Protein AF-A0A952VQQ5-F1 (afdb_monomer_lite)

Radius of gyration: 36.41 Å; chains: 1; bounding box: 86×95×93 Å

Secondary structure (DSSP, 8-state):
-PPP---PPPP-------GGGTS--TTSHHHHHHHHHHHHHHHT-----SS---HHHHHHHHHHHHHTTS--SS---HHHHHHHIIIII---TTGGGSPPPPPPPS-----PPPPPPGGG-HHHHHS-SS-SSPPPPPTTS-HHHHHHHHHHHHHHHHHHHHHHHHT--HHHHHHHHHHHH-SPPP-TT---EEE-HHHHHHHTGGGSHHHHHHHEE-TTGGG-SS-TTS--EE-SSTTSPPEE-TT-HHHHHHHHHHHHHHH-HHHHHHTEEETTTTEEGGGTTTTT-SSHHHHHHHHHH-HHHHHHHHHHHHHHS-TTTT-HHHHHHTT-HHHHHHHHT-GGGHHHHHHHHHHHHHHHHTT--------GGGSTTTTS---S----TT--HHHHHHHHHHHHHHTSGGGGHHHHHHHTT--SS---HHHHHHHHHHHHHTTTS--S----HHHHHHHHHHTTPPPPPSS----TTEEE---S-EEE-TT----EEEEEE-SSSSHHHHHHHHH-GGG----SEEE-TTS-EEE-S-TTEEES-S--STTBPTTHHHHEEEEEE----SEESSSPEEEEEEE--SSS--EEEEEEEEPPBPPPTTT----TTEEBPPPPHHHHHHHHHHHHHHHHH-TT--EEEEGGG-B---SS-----S---S-TT--HHHHHHHHTTTSTT-EE--GGGGB-TT-SSB-THHHHHHHS--

Structure (mmCIF, N/CA/C/O backbone):
data_AF-A0A952VQQ5-F1
#
_entry.id   AF-A0A952VQQ5-F1
#
loop_
_atom_site.group_PDB
_atom_site.id
_atom_site.type_symbol
_atom_site.label_atom_id
_atom_site.label_alt_id
_atom_site.label_comp_id
_atom_site.label_asym_id
_atom_site.label_entity_id
_atom_site.label_seq_id
_atom_site.pdbx_PDB_ins_code
_atom_site.Cartn_x
_atom_site.Cartn_y
_atom_site.Cartn_z
_atom_site.occupancy
_atom_site.B_iso_or_equiv
_atom_site.auth_seq_id
_atom_site.auth_comp_id
_atom_site.auth_asym_id
_atom_site.auth_atom_id
_atom_site.pdbx_PDB_model_num
ATOM 1 N N . MET A 1 1 ? 44.010 8.291 10.152 1.00 33.56 1 MET A N 1
ATOM 2 C CA . MET A 1 1 ? 43.794 7.519 8.910 1.00 33.56 1 MET A CA 1
ATOM 3 C C . MET A 1 1 ? 42.909 6.332 9.254 1.00 33.56 1 MET A C 1
ATOM 5 O O . MET A 1 1 ? 43.302 5.542 10.099 1.00 33.56 1 MET A O 1
ATOM 9 N N . ARG A 1 2 ? 41.679 6.278 8.728 1.00 23.06 2 ARG A N 1
ATOM 10 C CA . ARG A 1 2 ? 40.771 5.130 8.905 1.00 23.06 2 ARG A CA 1
ATOM 11 C C . ARG A 1 2 ? 41.054 4.105 7.796 1.00 23.06 2 ARG A C 1
ATOM 13 O O . ARG A 1 2 ? 41.284 4.551 6.673 1.00 23.06 2 ARG A O 1
ATOM 20 N N . PRO A 1 3 ? 41.037 2.791 8.072 1.00 29.80 3 PRO A N 1
ATOM 21 C CA . PRO A 1 3 ? 41.185 1.781 7.035 1.00 29.80 3 PRO A CA 1
ATOM 22 C C . PRO A 1 3 ? 39.899 1.687 6.206 1.00 29.80 3 PRO A C 1
ATOM 24 O O . PRO A 1 3 ? 38.789 1.655 6.741 1.00 29.80 3 PRO A O 1
ATOM 27 N N . SER A 1 4 ? 40.073 1.683 4.890 1.00 24.80 4 SER A N 1
ATOM 28 C CA . SER A 1 4 ? 39.033 1.485 3.886 1.00 24.80 4 SER A CA 1
ATOM 29 C C . SER A 1 4 ? 38.525 0.043 3.959 1.00 24.80 4 SER A C 1
ATOM 31 O O . SER A 1 4 ? 39.288 -0.892 3.731 1.00 24.80 4 SER A O 1
ATOM 33 N N . LEU A 1 5 ? 37.245 -0.144 4.280 1.00 23.58 5 LEU A N 1
ATOM 34 C CA . LEU A 1 5 ? 36.554 -1.423 4.113 1.00 23.58 5 LEU A CA 1
ATOM 35 C C . LEU A 1 5 ? 36.326 -1.651 2.613 1.00 23.58 5 LEU A C 1
ATOM 37 O O . LEU A 1 5 ? 35.448 -1.035 2.013 1.00 23.58 5 LEU A O 1
ATOM 41 N N . VAL A 1 6 ? 37.156 -2.504 2.015 1.00 25.09 6 VAL A N 1
ATOM 42 C CA . VAL A 1 6 ? 36.916 -3.108 0.700 1.00 25.09 6 VAL A CA 1
ATOM 43 C C . VAL A 1 6 ? 35.871 -4.202 0.898 1.00 25.09 6 VAL A C 1
ATOM 45 O O . VAL A 1 6 ? 36.060 -5.099 1.716 1.00 25.09 6 VAL A O 1
ATOM 48 N N . PHE A 1 7 ? 34.748 -4.093 0.194 1.00 23.00 7 PHE A N 1
ATOM 49 C CA . PHE A 1 7 ? 33.708 -5.114 0.160 1.00 23.00 7 PHE A CA 1
ATOM 50 C C . PHE A 1 7 ? 33.936 -5.944 -1.105 1.00 23.00 7 PHE A C 1
ATOM 52 O O . PHE A 1 7 ? 33.751 -5.430 -2.207 1.00 23.00 7 PHE A O 1
ATOM 59 N N . GLU A 1 8 ? 34.360 -7.198 -0.958 1.00 23.88 8 GLU A N 1
ATOM 60 C CA . GLU A 1 8 ? 34.268 -8.178 -2.041 1.00 23.88 8 GLU A CA 1
ATOM 61 C C . GLU A 1 8 ? 32.857 -8.788 -2.016 1.00 23.88 8 GLU A C 1
ATOM 63 O O . GLU A 1 8 ? 32.470 -9.382 -1.006 1.00 23.88 8 GLU A O 1
ATOM 68 N N . PRO A 1 9 ? 32.037 -8.614 -3.067 1.00 25.33 9 PRO A N 1
ATOM 69 C CA . PRO A 1 9 ? 30.792 -9.351 -3.190 1.00 25.33 9 PRO A CA 1
ATOM 70 C C . PRO A 1 9 ? 31.104 -10.800 -3.585 1.00 25.33 9 PRO A C 1
ATOM 72 O O . PRO A 1 9 ? 31.646 -11.058 -4.657 1.00 25.33 9 PRO A O 1
ATOM 75 N N . GLU A 1 10 ? 30.728 -11.743 -2.723 1.00 25.28 10 GLU A N 1
ATOM 76 C CA . GLU A 1 10 ? 30.661 -13.170 -3.053 1.00 25.28 10 GLU A CA 1
ATOM 77 C C . GLU A 1 10 ? 29.892 -13.378 -4.378 1.00 25.28 10 GLU A C 1
ATOM 79 O O . GLU A 1 10 ? 28.795 -12.827 -4.548 1.00 25.28 10 GLU A O 1
ATOM 84 N N . PRO A 1 11 ? 30.431 -14.155 -5.335 1.00 26.56 11 PRO A N 1
ATOM 85 C CA . PRO A 1 11 ? 29.823 -14.342 -6.642 1.00 26.56 11 PRO A CA 1
ATOM 86 C C . PRO A 1 11 ? 28.507 -15.110 -6.515 1.00 26.56 11 PRO A C 1
ATOM 88 O O . PRO A 1 11 ? 28.455 -16.257 -6.067 1.00 26.56 11 PRO A O 1
ATOM 91 N N . PHE A 1 12 ? 27.427 -14.489 -6.977 1.00 27.48 12 PHE A N 1
ATOM 92 C CA . PHE A 1 12 ? 26.138 -15.142 -7.157 1.00 27.48 12 PHE A CA 1
ATOM 93 C C . PHE A 1 12 ? 26.262 -16.222 -8.248 1.00 27.48 12 PHE A C 1
ATOM 95 O O . PHE A 1 12 ? 26.109 -15.947 -9.437 1.00 27.48 12 PHE A O 1
ATOM 102 N N . ARG A 1 13 ? 26.570 -17.467 -7.861 1.00 25.11 13 ARG A N 1
ATOM 103 C CA . ARG A 1 13 ? 26.451 -18.636 -8.744 1.00 25.11 13 ARG A CA 1
ATOM 104 C C . ARG A 1 13 ? 24.982 -19.039 -8.845 1.00 25.11 13 ARG A C 1
ATOM 106 O O . ARG A 1 13 ? 24.497 -19.835 -8.047 1.00 25.11 13 ARG A O 1
ATOM 113 N N . LEU A 1 14 ? 24.298 -18.540 -9.869 1.00 27.48 14 LEU A N 1
ATOM 114 C CA . LEU A 1 14 ? 23.240 -19.323 -10.500 1.00 27.48 14 LEU A CA 1
ATOM 115 C C . LEU A 1 14 ? 23.923 -20.524 -11.155 1.00 27.48 14 LEU A C 1
ATOM 117 O O . LEU A 1 14 ? 24.765 -20.345 -12.038 1.00 27.48 14 LEU A O 1
ATOM 121 N N . SER A 1 15 ? 23.574 -21.748 -10.755 1.00 25.58 15 SER A N 1
ATOM 122 C CA . SER A 1 15 ? 23.798 -22.874 -11.654 1.00 25.58 15 SER A CA 1
ATOM 123 C C . SER A 1 15 ? 22.788 -22.700 -12.779 1.00 25.58 15 SER A C 1
ATOM 125 O O . SER A 1 15 ? 21.640 -23.130 -12.707 1.00 25.58 15 SER A O 1
ATOM 127 N N . LEU A 1 16 ? 23.222 -21.993 -13.815 1.00 31.52 16 LEU A N 1
ATOM 128 C CA . LEU A 1 16 ? 22.584 -22.005 -15.111 1.00 31.52 16 LEU A CA 1
ATOM 129 C C . LEU A 1 16 ? 22.851 -23.400 -15.690 1.00 31.52 16 LEU A C 1
ATOM 131 O O . LEU A 1 16 ? 23.834 -23.671 -16.381 1.00 31.52 16 LEU A O 1
ATOM 135 N N . THR A 1 17 ? 22.008 -24.334 -15.290 1.00 30.59 17 THR A N 1
ATOM 136 C CA . THR A 1 17 ? 21.595 -25.439 -16.137 1.00 30.59 17 THR A CA 1
ATOM 137 C C . THR A 1 17 ? 20.103 -25.272 -16.332 1.00 30.59 17 THR A C 1
ATOM 139 O O . THR A 1 17 ? 19.293 -25.706 -15.517 1.00 30.59 17 THR A O 1
ATOM 142 N N . PRO A 1 18 ? 19.690 -24.664 -17.441 1.00 31.84 18 PRO A N 1
ATOM 143 C CA . PRO A 1 18 ? 18.460 -25.096 -18.036 1.00 31.84 18 PRO A CA 1
ATOM 144 C C . PRO A 1 18 ? 18.711 -26.498 -18.611 1.00 31.84 18 PRO A C 1
ATOM 146 O O . PRO A 1 18 ? 19.259 -26.655 -19.696 1.00 31.84 18 PRO A O 1
ATOM 149 N N . GLU A 1 19 ? 18.283 -27.541 -17.906 1.00 33.81 19 GLU A N 1
ATOM 150 C CA . GLU A 1 19 ? 18.154 -28.898 -18.475 1.00 33.81 19 GLU A CA 1
ATOM 151 C C . GLU A 1 19 ? 17.102 -28.971 -19.610 1.00 33.81 19 GLU A C 1
ATOM 153 O O . GLU A 1 19 ? 16.840 -30.042 -20.151 1.00 33.81 19 GLU A O 1
ATOM 158 N N . TRP A 1 20 ? 16.555 -27.841 -20.088 1.00 33.03 20 TRP A N 1
ATOM 159 C CA . TRP A 1 20 ? 15.909 -27.820 -21.406 1.00 33.03 20 TRP A CA 1
ATOM 160 C C . TRP A 1 20 ? 16.906 -28.028 -22.559 1.00 33.03 20 TRP A C 1
ATOM 162 O O . TRP A 1 20 ? 16.474 -28.303 -23.677 1.00 33.03 20 TRP A O 1
ATOM 172 N N . GLU A 1 21 ? 18.220 -27.980 -22.304 1.00 34.25 21 GLU A N 1
ATOM 173 C CA . GLU A 1 21 ? 19.226 -28.467 -23.255 1.00 34.25 21 GLU A CA 1
ATOM 174 C C . GLU A 1 21 ? 19.271 -30.007 -23.389 1.00 34.25 21 GLU A C 1
ATOM 176 O O . GLU A 1 21 ? 19.944 -30.478 -24.305 1.00 34.25 21 GLU A O 1
ATOM 181 N N . SER A 1 22 ? 18.539 -30.806 -22.588 1.00 31.34 22 SER A N 1
ATOM 182 C CA . SER A 1 22 ? 18.601 -32.281 -22.694 1.00 31.34 22 SER A CA 1
ATOM 183 C C . SER A 1 22 ? 17.295 -33.059 -22.898 1.00 31.34 22 SER A C 1
ATOM 185 O O . SER A 1 22 ? 17.398 -34.211 -23.307 1.00 31.34 22 SER A O 1
ATOM 187 N N . GLU A 1 23 ? 16.088 -32.516 -22.695 1.00 36.38 23 GLU A N 1
ATOM 188 C CA . GLU A 1 23 ? 14.878 -33.377 -22.731 1.00 36.38 23 GLU A CA 1
ATOM 189 C C . GLU A 1 23 ? 14.026 -33.351 -24.010 1.00 36.38 23 GLU A C 1
ATOM 191 O O . GLU A 1 23 ? 13.181 -34.224 -24.181 1.00 36.38 23 GLU A O 1
ATOM 196 N N . VAL A 1 24 ? 14.278 -32.468 -24.983 1.00 44.06 24 VAL A N 1
ATOM 197 C CA . VAL A 1 24 ? 13.690 -32.638 -26.324 1.00 44.06 24 VAL A CA 1
ATOM 198 C C . VAL A 1 24 ? 14.683 -32.201 -27.390 1.00 44.06 24 VAL A C 1
ATOM 200 O O . VAL A 1 24 ? 14.935 -31.010 -27.561 1.00 44.06 24 VAL A O 1
ATOM 203 N N . GLY A 1 25 ? 15.236 -33.160 -28.133 1.00 43.53 25 GLY A N 1
ATOM 204 C CA . GLY A 1 25 ? 16.229 -32.939 -29.187 1.00 43.53 25 GLY A CA 1
ATOM 205 C C . GLY A 1 25 ? 15.693 -32.190 -30.412 1.00 43.53 25 GLY A C 1
ATOM 206 O O . GLY A 1 25 ? 15.756 -32.716 -31.516 1.00 43.53 25 GLY A O 1
ATOM 207 N N . ARG A 1 26 ? 15.209 -30.949 -30.258 1.00 54.03 26 ARG A N 1
ATOM 208 C CA . ARG A 1 26 ? 14.688 -30.095 -31.349 1.00 54.03 26 ARG A CA 1
ATOM 209 C C . ARG A 1 26 ? 15.768 -29.588 -32.319 1.00 54.03 26 ARG A C 1
ATOM 211 O O . ARG A 1 26 ? 15.462 -28.983 -33.341 1.00 54.03 26 ARG A O 1
ATOM 218 N N . GLY A 1 27 ? 17.039 -29.840 -32.008 1.00 49.62 27 GLY A N 1
ATOM 219 C CA . GLY A 1 27 ? 18.173 -29.707 -32.931 1.00 49.62 27 GLY A CA 1
ATOM 220 C C . GLY A 1 27 ? 18.743 -31.049 -33.399 1.00 49.62 27 GLY A C 1
ATOM 221 O O . GLY A 1 27 ? 19.695 -31.065 -34.174 1.00 49.62 27 GLY A O 1
ATOM 222 N N . GLY A 1 28 ? 18.193 -32.166 -32.915 1.00 64.31 28 GLY A N 1
ATOM 223 C CA . GLY A 1 28 ? 18.655 -33.506 -33.246 1.00 64.31 28 GLY A CA 1
ATOM 224 C C . GLY A 1 28 ? 18.308 -33.874 -34.692 1.00 64.31 28 GLY A C 1
ATOM 225 O O . GLY A 1 28 ? 17.247 -33.471 -35.181 1.00 64.31 28 GLY A O 1
ATOM 226 N N . PRO A 1 29 ? 19.148 -34.669 -35.379 1.00 72.12 29 PRO A N 1
ATOM 227 C CA . PRO A 1 29 ? 18.905 -35.062 -36.765 1.00 72.12 29 PRO A CA 1
ATOM 228 C C . PRO A 1 29 ? 17.517 -35.678 -36.988 1.00 72.12 29 PRO A C 1
ATOM 230 O O . PRO A 1 29 ? 16.881 -35.392 -37.996 1.00 72.12 29 PRO A O 1
ATOM 233 N N . ASP A 1 30 ? 17.002 -36.457 -36.033 1.00 76.31 30 ASP A N 1
ATOM 234 C CA . ASP A 1 30 ? 15.697 -37.125 -36.152 1.00 76.31 30 ASP A CA 1
ATOM 235 C C . ASP A 1 30 ? 14.518 -36.155 -36.072 1.00 76.31 30 ASP A C 1
ATOM 237 O O . ASP A 1 30 ? 13.563 -36.263 -36.843 1.00 76.31 30 ASP A O 1
ATOM 241 N N . TYR A 1 31 ? 14.615 -35.142 -35.212 1.00 81.12 31 TYR A N 1
ATOM 242 C CA . TYR A 1 31 ? 13.631 -34.067 -35.161 1.00 81.12 31 TYR A CA 1
ATOM 243 C C . TYR A 1 31 ? 13.646 -33.234 -36.442 1.00 81.12 31 TYR A C 1
ATOM 245 O O . TYR A 1 31 ? 12.595 -32.901 -36.987 1.00 81.12 31 TYR A O 1
ATOM 253 N N . ILE A 1 32 ? 14.838 -32.921 -36.958 1.00 83.88 32 ILE A N 1
ATOM 254 C CA . ILE A 1 32 ? 14.965 -32.138 -38.187 1.00 83.88 32 ILE A CA 1
ATOM 255 C C . ILE A 1 32 ? 14.437 -32.937 -39.388 1.00 83.88 32 ILE A C 1
ATOM 257 O O . ILE A 1 32 ? 13.758 -32.359 -40.236 1.00 83.88 32 ILE A O 1
ATOM 261 N N . ARG A 1 33 ? 14.640 -34.261 -39.436 1.00 89.00 33 ARG A N 1
ATOM 262 C CA . ARG A 1 33 ? 14.035 -35.132 -40.462 1.00 89.00 33 ARG A CA 1
ATOM 263 C C . ARG A 1 33 ? 12.515 -35.181 -40.358 1.00 89.00 33 ARG A C 1
ATOM 265 O O . ARG A 1 33 ? 11.837 -35.084 -41.383 1.00 89.00 33 ARG A O 1
ATOM 272 N N . TRP A 1 34 ? 11.968 -35.291 -39.146 1.00 91.75 34 TRP A N 1
ATOM 273 C CA . TRP A 1 34 ? 10.524 -35.187 -38.924 1.00 91.75 34 TRP A CA 1
ATOM 274 C C . TRP A 1 34 ? 9.988 -33.844 -39.434 1.00 91.75 34 TRP A C 1
ATOM 276 O O . TRP A 1 34 ? 9.036 -33.811 -40.212 1.00 91.75 34 TRP A O 1
ATOM 286 N N . LEU A 1 35 ? 10.653 -32.740 -39.096 1.00 88.88 35 LEU A N 1
ATOM 287 C CA . LEU A 1 35 ? 10.274 -31.398 -39.525 1.00 88.88 35 LEU A CA 1
ATOM 288 C C . LEU A 1 35 ? 10.339 -31.226 -41.049 1.00 88.88 35 LEU A C 1
ATOM 290 O O . LEU A 1 35 ? 9.399 -30.711 -41.649 1.00 88.88 35 LEU A O 1
ATOM 294 N N . GLN A 1 36 ? 11.423 -31.661 -41.692 1.00 92.62 36 GLN A N 1
ATOM 295 C CA . GLN A 1 36 ? 11.577 -31.599 -43.150 1.00 92.62 36 GLN A CA 1
ATOM 296 C C . GLN A 1 36 ? 10.498 -32.425 -43.857 1.00 92.62 36 GLN A C 1
ATOM 298 O O . GLN A 1 36 ? 9.888 -31.950 -44.815 1.00 92.62 36 GLN A O 1
ATOM 303 N N . SER A 1 37 ? 10.208 -33.627 -43.349 1.00 92.56 37 SER A N 1
ATOM 304 C CA . SER A 1 37 ? 9.139 -34.489 -43.868 1.00 92.56 37 SER A CA 1
ATOM 305 C C . SER A 1 37 ? 7.763 -33.840 -43.705 1.00 92.56 37 SER A C 1
ATOM 307 O O . SER A 1 37 ? 6.948 -33.862 -44.627 1.00 92.56 37 SER A O 1
ATOM 309 N N . SER A 1 38 ? 7.532 -33.198 -42.560 1.00 93.31 38 SER A N 1
ATOM 310 C CA . SER A 1 38 ? 6.292 -32.490 -42.243 1.00 93.31 38 SER A CA 1
ATOM 311 C C . SER A 1 38 ? 6.088 -31.283 -43.151 1.00 93.31 38 SER A C 1
ATOM 313 O O . SER A 1 38 ? 5.027 -31.130 -43.745 1.00 93.31 38 SER A O 1
ATOM 315 N N . LEU A 1 39 ? 7.122 -30.463 -43.349 1.00 91.50 39 LEU A N 1
ATOM 316 C CA . LEU A 1 39 ? 7.068 -29.317 -44.257 1.00 91.50 39 LEU A CA 1
ATOM 317 C C . LEU A 1 39 ? 6.870 -29.752 -45.715 1.00 91.50 39 LEU A C 1
ATOM 319 O O . LEU A 1 39 ? 6.100 -29.117 -46.429 1.00 91.50 39 LEU A O 1
ATOM 323 N N . ASN A 1 40 ? 7.494 -30.850 -46.153 1.00 93.06 40 ASN A N 1
ATOM 324 C CA . ASN A 1 40 ? 7.254 -31.414 -47.485 1.00 93.06 40 ASN A CA 1
ATOM 325 C C . ASN A 1 40 ? 5.797 -31.840 -47.675 1.00 93.06 40 ASN A C 1
ATOM 327 O O . ASN A 1 40 ? 5.191 -31.508 -48.692 1.00 93.06 40 ASN A O 1
ATOM 331 N N . LYS A 1 41 ? 5.221 -32.526 -46.683 1.00 91.44 41 LYS A N 1
ATOM 332 C CA . LYS A 1 41 ? 3.828 -32.983 -46.715 1.00 91.44 41 LYS A CA 1
ATOM 333 C C . LYS A 1 41 ? 2.835 -31.818 -46.693 1.00 91.44 41 LYS A C 1
ATOM 335 O O . LYS A 1 41 ? 1.915 -31.795 -47.502 1.00 91.44 41 LYS A O 1
ATOM 340 N N . LEU A 1 42 ? 3.019 -30.871 -45.775 1.00 88.50 42 LEU A N 1
ATOM 341 C CA . LEU A 1 42 ? 2.054 -29.800 -45.506 1.00 88.50 42 LEU A CA 1
ATOM 342 C C . LEU A 1 42 ? 2.108 -28.672 -46.537 1.00 88.50 42 LEU A C 1
ATOM 344 O O . LEU A 1 42 ? 1.081 -28.079 -46.847 1.00 88.50 42 LEU A O 1
ATOM 348 N N . LEU A 1 43 ? 3.290 -28.387 -47.087 1.00 87.19 43 LEU A N 1
ATOM 349 C CA . LEU A 1 43 ? 3.478 -27.315 -48.067 1.00 87.19 43 LEU A CA 1
ATOM 350 C C . LEU A 1 43 ? 3.663 -27.820 -49.507 1.00 87.19 43 LEU A C 1
ATOM 352 O O . LEU A 1 43 ? 3.877 -27.009 -50.407 1.00 87.19 43 LEU A O 1
ATOM 356 N N . GLY A 1 44 ? 3.630 -29.137 -49.743 1.00 86.75 44 GLY A N 1
ATOM 357 C CA . GLY A 1 44 ? 3.867 -29.728 -51.066 1.00 86.75 44 GLY A CA 1
ATOM 358 C C . GLY A 1 44 ? 5.292 -29.511 -51.596 1.00 86.75 44 GLY A C 1
ATOM 359 O O . GLY A 1 44 ? 5.501 -29.413 -52.806 1.00 86.75 44 GLY A O 1
ATOM 360 N N . LEU A 1 45 ? 6.274 -29.388 -50.699 1.00 87.31 45 LEU A N 1
ATOM 361 C CA . LEU A 1 45 ? 7.671 -29.107 -51.041 1.00 87.31 45 LEU A CA 1
ATOM 362 C C . LEU A 1 45 ? 8.473 -30.393 -51.310 1.00 87.31 45 LEU A C 1
ATOM 364 O O . LEU A 1 45 ? 8.058 -31.501 -50.976 1.00 87.31 45 LEU A O 1
ATOM 368 N N . ARG A 1 46 ? 9.657 -30.231 -51.915 1.00 90.19 46 ARG A N 1
ATOM 369 C CA . ARG A 1 46 ? 10.641 -31.303 -52.164 1.00 90.19 46 ARG A CA 1
ATOM 370 C C . ARG A 1 46 ? 11.990 -30.995 -51.502 1.00 90.19 46 ARG A C 1
ATOM 372 O O . ARG A 1 46 ? 13.030 -31.024 -52.154 1.00 90.19 46 ARG A O 1
ATOM 379 N N . LEU A 1 47 ? 11.974 -30.630 -50.222 1.00 87.81 47 LEU A N 1
ATOM 380 C CA . LEU A 1 47 ? 13.186 -30.474 -49.413 1.00 87.81 47 LEU A CA 1
ATOM 381 C C . LEU A 1 47 ? 13.882 -31.829 -49.236 1.00 87.81 47 LEU A C 1
ATOM 383 O O . LEU A 1 47 ? 13.212 -32.850 -49.067 1.00 87.81 47 LEU A O 1
ATOM 387 N N . ALA A 1 48 ? 15.214 -31.829 -49.196 1.00 87.25 48 ALA A N 1
ATOM 388 C CA . ALA A 1 48 ? 15.968 -32.988 -48.732 1.00 87.25 48 ALA A CA 1
ATOM 389 C C . ALA A 1 48 ? 15.663 -33.244 -47.243 1.00 87.25 48 ALA A C 1
ATOM 391 O O . ALA A 1 48 ? 15.681 -32.313 -46.439 1.00 87.25 48 ALA A O 1
ATOM 392 N N . VAL A 1 49 ? 15.366 -34.498 -46.887 1.00 92.81 49 VAL A N 1
ATOM 393 C CA . VAL A 1 49 ? 15.121 -34.944 -45.503 1.00 92.81 49 VAL A CA 1
ATOM 394 C C . VAL A 1 49 ? 16.424 -35.519 -44.945 1.00 92.81 49 VAL A C 1
ATOM 396 O O . VAL A 1 49 ? 16.589 -36.724 -44.775 1.00 92.81 49 VAL A O 1
ATOM 399 N N . ASP A 1 50 ? 17.405 -34.649 -44.752 1.00 83.62 50 ASP A N 1
ATOM 400 C CA . ASP A 1 50 ? 18.773 -35.011 -44.369 1.00 83.62 50 ASP A CA 1
ATOM 401 C C . ASP A 1 50 ? 19.038 -34.863 -42.861 1.00 83.62 50 ASP A C 1
ATOM 403 O O . ASP A 1 50 ? 20.068 -35.317 -42.359 1.00 83.62 50 ASP A O 1
ATOM 407 N N . GLY A 1 51 ? 18.098 -34.280 -42.112 1.00 76.38 51 GLY A N 1
ATOM 408 C CA . GLY A 1 51 ? 18.274 -33.961 -40.698 1.00 76.38 51 GLY A CA 1
ATOM 409 C C . GLY A 1 51 ? 19.138 -32.726 -40.456 1.00 76.38 51 GLY A C 1
ATOM 410 O O . GLY A 1 51 ? 19.580 -32.510 -39.331 1.00 76.38 51 GLY A O 1
ATOM 411 N N . THR A 1 52 ? 19.373 -31.907 -41.487 1.00 76.81 52 THR A N 1
ATOM 412 C CA . THR A 1 52 ? 20.190 -30.691 -41.421 1.00 76.81 52 THR A CA 1
ATOM 413 C C . THR A 1 52 ? 19.339 -29.431 -41.606 1.00 76.81 52 THR A C 1
ATOM 415 O O . THR A 1 52 ? 18.570 -29.272 -42.554 1.00 76.81 52 THR A O 1
ATOM 418 N N . MET A 1 53 ? 19.501 -28.460 -40.705 1.00 68.38 53 MET A N 1
ATOM 419 C CA . MET A 1 53 ? 18.754 -27.197 -40.739 1.00 68.38 53 MET A CA 1
ATOM 420 C C . MET A 1 53 ? 19.361 -26.180 -41.729 1.00 68.38 53 MET A C 1
ATOM 422 O O . MET A 1 53 ? 19.903 -25.144 -41.334 1.00 68.38 53 MET A O 1
ATOM 426 N N . GLY A 1 54 ? 19.276 -26.481 -43.028 1.00 67.00 54 GLY A N 1
ATOM 427 C CA . GLY A 1 54 ? 19.801 -25.641 -44.110 1.00 67.00 54 GLY A CA 1
ATOM 428 C C . GLY A 1 54 ? 18.905 -24.451 -44.513 1.00 67.00 54 GLY A C 1
ATOM 429 O O . GLY A 1 54 ? 17.755 -24.341 -44.072 1.00 67.00 54 GLY A O 1
ATOM 430 N N . PRO A 1 55 ? 19.395 -23.554 -45.395 1.00 58.72 55 PRO A N 1
ATOM 431 C CA . PRO A 1 55 ? 18.655 -22.369 -45.849 1.00 58.72 55 PRO A CA 1
ATOM 432 C C . PRO A 1 55 ? 17.286 -22.682 -46.471 1.00 58.72 55 PRO A C 1
ATOM 434 O O . PRO A 1 55 ? 16.321 -21.955 -46.227 1.00 58.72 55 PRO A O 1
ATOM 437 N N . ALA A 1 56 ? 17.180 -23.783 -47.224 1.00 64.12 56 ALA A N 1
ATOM 438 C CA . ALA A 1 56 ? 15.928 -24.231 -47.832 1.00 64.12 56 ALA A CA 1
ATOM 439 C C . ALA A 1 56 ? 14.896 -24.661 -46.772 1.00 64.12 56 ALA A C 1
ATOM 441 O O . ALA A 1 56 ? 13.754 -24.203 -46.817 1.00 64.12 56 ALA A O 1
ATOM 442 N N . THR A 1 57 ? 15.315 -25.437 -45.763 1.00 75.00 57 THR A N 1
ATOM 443 C CA . THR A 1 57 ? 14.472 -25.828 -44.619 1.00 75.00 57 THR A CA 1
ATOM 444 C C . THR A 1 57 ? 13.978 -24.596 -43.857 1.00 75.00 57 THR A C 1
ATOM 446 O O . THR A 1 57 ? 12.787 -24.470 -43.589 1.00 75.00 57 THR A O 1
ATOM 449 N N . ARG A 1 58 ? 14.851 -23.613 -43.593 1.00 70.50 58 ARG A N 1
ATOM 450 C CA . ARG A 1 58 ? 14.469 -22.349 -42.927 1.00 70.50 58 ARG A CA 1
ATOM 451 C C . ARG A 1 58 ? 13.507 -21.495 -43.746 1.00 70.50 58 ARG A C 1
ATOM 453 O O . ARG A 1 58 ? 12.615 -20.863 -43.185 1.00 70.50 58 ARG A O 1
ATOM 460 N N . SER A 1 59 ? 13.665 -21.477 -45.067 1.00 61.03 59 SER A N 1
ATOM 461 C CA . SER A 1 59 ? 12.730 -20.791 -45.961 1.00 61.03 59 SER A CA 1
ATOM 462 C C . SER A 1 59 ? 11.344 -21.445 -45.945 1.00 61.03 59 SER A C 1
ATOM 464 O O . SER A 1 59 ? 10.324 -20.752 -45.897 1.00 61.03 59 SER A O 1
ATOM 466 N N . ALA A 1 60 ? 11.300 -22.777 -45.900 1.00 73.81 60 ALA A N 1
ATOM 467 C CA . ALA A 1 60 ? 10.061 -23.531 -45.770 1.00 73.81 60 ALA A CA 1
ATOM 468 C C . ALA A 1 60 ? 9.379 -23.308 -44.414 1.00 73.81 60 ALA A C 1
ATOM 470 O O . ALA A 1 60 ? 8.173 -23.086 -44.385 1.00 73.81 60 ALA A O 1
ATOM 471 N N . ILE A 1 61 ? 10.142 -23.253 -43.314 1.00 72.19 61 ILE A N 1
ATOM 472 C CA . ILE A 1 61 ? 9.610 -22.910 -41.983 1.00 72.19 61 ILE A CA 1
ATOM 473 C C . ILE A 1 61 ? 8.954 -21.525 -42.011 1.00 72.19 61 ILE A C 1
ATOM 475 O O . ILE A 1 61 ? 7.807 -21.390 -41.598 1.00 72.19 61 ILE A O 1
ATOM 479 N N . ARG A 1 62 ? 9.625 -20.508 -42.574 1.00 66.50 62 ARG A N 1
ATOM 480 C CA . ARG A 1 62 ? 9.031 -19.165 -42.714 1.00 66.50 62 ARG A CA 1
ATOM 481 C C . ARG A 1 62 ? 7.758 -19.175 -43.543 1.00 66.50 62 ARG A C 1
ATOM 483 O O . ARG A 1 62 ? 6.816 -18.459 -43.223 1.00 66.50 62 ARG A O 1
ATOM 490 N N . SER A 1 63 ? 7.734 -19.958 -44.614 1.00 70.50 63 SER A N 1
ATOM 491 C CA . SER A 1 63 ? 6.564 -20.059 -45.489 1.00 70.50 63 SER A CA 1
ATOM 492 C C . SER A 1 63 ? 5.385 -20.703 -44.758 1.00 70.50 63 SER A C 1
ATOM 494 O O . SER A 1 63 ? 4.284 -20.160 -44.801 1.00 70.50 63 SER A O 1
ATOM 496 N N . PHE A 1 64 ? 5.637 -21.779 -44.007 1.00 83.44 64 PHE A N 1
ATOM 497 C CA . PHE A 1 64 ? 4.650 -22.419 -43.138 1.00 83.44 64 PHE A CA 1
ATOM 498 C C . PHE A 1 64 ? 4.124 -21.451 -42.074 1.00 83.44 64 PHE A C 1
ATOM 500 O O . PHE A 1 64 ? 2.917 -21.297 -41.913 1.00 83.44 64 PHE A O 1
ATOM 507 N N . GLN A 1 65 ? 5.028 -20.745 -41.392 1.00 71.50 65 GLN A N 1
ATOM 508 C CA . GLN A 1 65 ? 4.680 -19.758 -40.374 1.00 71.50 65 GLN A CA 1
ATOM 509 C C . GLN A 1 65 ? 3.804 -18.638 -40.946 1.00 71.50 65 GLN A C 1
ATOM 511 O O . GLN A 1 65 ? 2.772 -18.330 -40.361 1.00 71.50 65 GLN A O 1
ATOM 516 N N . ARG A 1 66 ? 4.142 -18.086 -42.122 1.00 69.12 66 ARG A N 1
ATOM 517 C CA . ARG A 1 66 ? 3.308 -17.068 -42.794 1.00 69.12 66 ARG A CA 1
ATOM 518 C C . ARG A 1 66 ? 1.916 -17.589 -43.122 1.00 69.12 66 ARG A C 1
ATOM 520 O O . ARG A 1 66 ? 0.945 -16.891 -42.852 1.00 69.12 66 ARG A O 1
ATOM 527 N N . GLN A 1 67 ? 1.818 -18.792 -43.694 1.00 71.50 67 GLN A N 1
ATOM 528 C CA . GLN A 1 67 ? 0.525 -19.394 -44.043 1.00 71.50 67 GLN A CA 1
ATOM 529 C C . GLN A 1 67 ? -0.350 -19.644 -42.812 1.00 71.50 67 GLN A C 1
ATOM 531 O O . GLN A 1 67 ? -1.569 -19.552 -42.901 1.00 71.50 67 GLN A O 1
ATOM 536 N N . ASN A 1 68 ? 0.274 -19.878 -41.659 1.00 66.19 68 ASN A N 1
ATOM 537 C CA . ASN A 1 68 ? -0.402 -20.123 -40.392 1.00 66.19 68 ASN A CA 1
ATOM 538 C C . ASN A 1 68 ? -0.557 -18.887 -39.492 1.00 66.19 68 ASN A C 1
ATOM 540 O O . ASN A 1 68 ? -0.928 -19.025 -38.327 1.00 66.19 68 ASN A O 1
ATOM 544 N N . GLY A 1 69 ? -0.280 -17.682 -40.005 1.00 54.56 69 GLY A N 1
ATOM 545 C CA . GLY A 1 69 ? -0.405 -16.438 -39.236 1.00 54.56 69 GLY A CA 1
ATOM 546 C C . GLY A 1 69 ? 0.577 -16.328 -38.062 1.00 54.56 69 GLY A C 1
ATOM 547 O O . GLY A 1 69 ? 0.334 -15.580 -37.118 1.00 54.56 69 GLY A O 1
ATOM 548 N N . LEU A 1 70 ? 1.675 -17.083 -38.106 1.00 59.53 70 LEU A N 1
ATOM 549 C CA . LEU A 1 70 ? 2.749 -17.073 -37.119 1.00 59.53 70 LEU A CA 1
ATOM 550 C C . LEU A 1 70 ? 3.853 -16.091 -37.527 1.00 59.53 70 LEU A C 1
ATOM 552 O O . LEU A 1 70 ? 4.004 -15.729 -38.699 1.00 59.53 70 LEU A O 1
ATOM 556 N N . LEU A 1 71 ? 4.681 -15.702 -36.555 1.00 49.25 71 LEU A N 1
ATOM 557 C CA . LEU A 1 71 ? 5.890 -14.933 -36.828 1.00 49.25 71 LEU A CA 1
ATOM 558 C C . LEU A 1 71 ? 6.814 -15.738 -37.755 1.00 49.25 71 LEU A C 1
ATOM 560 O O . LEU A 1 71 ? 7.259 -16.829 -37.419 1.00 49.25 71 LEU A O 1
ATOM 564 N N . ALA A 1 72 ? 7.087 -15.189 -38.937 1.00 54.28 72 ALA A N 1
ATOM 565 C CA . ALA A 1 72 ? 7.838 -15.850 -39.998 1.00 54.28 72 ALA A CA 1
ATOM 566 C C . ALA A 1 72 ? 9.358 -15.712 -39.826 1.00 54.28 72 ALA A C 1
ATOM 568 O O . ALA A 1 72 ? 10.043 -15.153 -40.688 1.00 54.28 72 ALA A O 1
ATOM 569 N N . ASP A 1 73 ? 9.874 -16.196 -38.703 1.00 46.28 73 ASP A N 1
ATOM 570 C CA . ASP A 1 73 ? 11.277 -16.079 -38.296 1.00 46.28 73 ASP A CA 1
ATOM 571 C C . ASP A 1 73 ? 12.167 -17.243 -38.780 1.00 46.28 73 ASP A C 1
ATOM 573 O O . ASP A 1 73 ? 13.392 -17.127 -38.831 1.00 46.28 73 ASP A O 1
ATOM 577 N N . GLY A 1 74 ? 11.575 -18.348 -39.240 1.00 47.38 74 GLY A N 1
ATOM 578 C CA . GLY A 1 74 ? 12.305 -19.515 -39.736 1.00 47.38 74 GLY A CA 1
ATOM 579 C C . GLY A 1 74 ? 12.873 -20.391 -38.625 1.00 47.38 74 GLY A C 1
ATOM 580 O O . GLY A 1 74 ? 13.804 -21.164 -38.879 1.00 47.38 74 GLY A O 1
ATOM 581 N N . MET A 1 75 ? 12.335 -20.254 -37.411 1.00 56.16 75 MET A N 1
ATOM 582 C CA . MET A 1 75 ? 12.673 -21.042 -36.233 1.00 56.16 75 MET A CA 1
ATOM 583 C C . MET A 1 75 ? 11.470 -21.864 -35.773 1.00 56.16 75 MET A C 1
ATOM 585 O O . MET A 1 75 ? 10.365 -21.356 -35.628 1.00 56.16 75 MET A O 1
ATOM 589 N N . VAL A 1 76 ? 11.678 -23.147 -35.485 1.00 51.56 76 VAL A N 1
ATOM 590 C CA . VAL A 1 76 ? 10.597 -24.005 -34.981 1.00 51.56 76 VAL A CA 1
ATOM 591 C C . VAL A 1 76 ? 10.599 -23.986 -33.460 1.00 51.56 76 VAL A C 1
ATOM 593 O O . VAL A 1 76 ? 11.248 -24.798 -32.808 1.00 51.56 76 VAL A O 1
ATOM 596 N N . GLY A 1 77 ? 9.899 -23.000 -32.901 1.00 48.62 77 GLY A N 1
ATOM 597 C CA . GLY A 1 77 ? 9.538 -22.975 -31.483 1.00 48.62 77 GLY A CA 1
ATOM 598 C C . GLY A 1 77 ? 8.272 -23.799 -31.194 1.00 48.62 77 GLY A C 1
ATOM 599 O O . GLY A 1 77 ? 7.594 -24.221 -32.135 1.00 48.62 77 GLY A O 1
ATOM 600 N N . PRO A 1 78 ? 7.883 -23.974 -29.916 1.00 50.12 78 PRO A N 1
ATOM 601 C CA . PRO A 1 78 ? 6.718 -24.777 -29.520 1.00 50.12 78 PRO A CA 1
ATOM 602 C C . PRO A 1 78 ? 5.414 -24.399 -30.237 1.00 50.12 78 PRO A C 1
ATOM 604 O O . PRO A 1 78 ? 4.634 -25.270 -30.600 1.00 50.12 78 PRO A O 1
ATOM 607 N N . VAL A 1 79 ? 5.204 -23.109 -30.516 1.00 47.41 79 VAL A N 1
ATOM 608 C CA . VAL A 1 79 ? 4.029 -22.618 -31.258 1.00 47.41 79 VAL A CA 1
ATOM 609 C C . VAL A 1 79 ? 4.053 -23.068 -32.726 1.00 47.41 79 VAL A C 1
ATOM 611 O O . VAL A 1 79 ? 3.023 -23.433 -33.283 1.00 47.41 79 VAL A O 1
ATOM 614 N N . THR A 1 80 ? 5.234 -23.085 -33.355 1.00 62.94 80 THR A N 1
ATOM 615 C CA . THR A 1 80 ? 5.393 -23.576 -34.735 1.00 62.94 80 THR A CA 1
ATOM 616 C C . THR A 1 80 ? 5.271 -25.103 -34.787 1.00 62.94 80 THR A C 1
ATOM 618 O O . THR A 1 80 ? 4.640 -25.627 -35.696 1.00 62.94 80 THR A O 1
ATOM 621 N N . GLU A 1 81 ? 5.804 -25.817 -33.791 1.00 71.56 81 GLU A N 1
ATOM 622 C CA . GLU A 1 81 ? 5.678 -27.276 -33.636 1.00 71.56 81 GLU A CA 1
ATOM 623 C C . GLU A 1 81 ? 4.219 -27.715 -33.445 1.00 71.56 81 GLU A C 1
ATOM 625 O O . GLU A 1 81 ? 3.748 -28.612 -34.137 1.00 71.56 81 GLU A O 1
ATOM 630 N N . GLN A 1 82 ? 3.466 -27.035 -32.578 1.00 63.72 82 GLN A N 1
ATOM 631 C CA . GLN A 1 82 ? 2.039 -27.302 -32.386 1.00 63.72 82 GLN A CA 1
ATOM 632 C C . GLN A 1 82 ? 1.223 -27.029 -33.648 1.00 63.72 82 GLN A C 1
ATOM 634 O O . GLN A 1 82 ? 0.328 -27.806 -33.969 1.00 63.72 82 GLN A O 1
ATOM 639 N N . ALA A 1 83 ? 1.537 -25.958 -34.382 1.00 65.12 83 ALA A N 1
ATOM 640 C CA . ALA A 1 83 ? 0.893 -25.687 -35.661 1.00 65.12 83 ALA A CA 1
ATOM 641 C C . ALA A 1 83 ? 1.189 -26.792 -36.688 1.00 65.12 83 ALA A C 1
ATOM 643 O O . ALA A 1 83 ? 0.273 -27.231 -37.375 1.00 65.12 83 ALA A O 1
ATOM 644 N N . LEU A 1 84 ? 2.425 -27.303 -36.746 1.00 80.69 84 LEU A N 1
ATOM 645 C CA . LEU A 1 84 ? 2.784 -28.440 -37.604 1.00 80.69 84 LEU A CA 1
ATOM 646 C C . LEU A 1 84 ? 1.974 -29.695 -37.244 1.00 80.69 84 LEU A C 1
ATOM 648 O O . LEU A 1 84 ? 1.395 -30.323 -38.130 1.00 80.69 84 LEU A O 1
ATOM 652 N N . VAL A 1 85 ? 1.896 -30.051 -35.955 1.00 81.25 85 VAL A N 1
ATOM 653 C CA . VAL A 1 85 ? 1.137 -31.227 -35.483 1.00 81.25 85 VAL A CA 1
ATOM 654 C C . VAL A 1 85 ? -0.353 -31.076 -35.785 1.00 81.25 85 VAL A C 1
ATOM 656 O O . VAL A 1 85 ? -0.947 -31.977 -36.375 1.00 81.25 85 VAL A O 1
ATOM 659 N N . ARG A 1 86 ? -0.937 -29.919 -35.451 1.00 84.38 86 ARG A N 1
ATOM 660 C CA . ARG A 1 86 ? -2.342 -29.587 -35.726 1.00 84.38 86 ARG A CA 1
ATOM 661 C C . ARG A 1 86 ? -2.679 -29.718 -37.211 1.00 84.38 86 ARG A C 1
ATOM 663 O O . ARG A 1 86 ? -3.743 -30.229 -37.544 1.00 84.38 86 ARG A O 1
ATOM 670 N N . ASP A 1 87 ? -1.772 -29.291 -38.085 1.00 80.12 87 ASP A N 1
ATOM 671 C CA . ASP A 1 87 ? -1.981 -29.318 -39.534 1.00 80.12 87 ASP A CA 1
ATOM 672 C C . ASP A 1 87 ? -1.682 -30.702 -40.151 1.00 80.12 87 ASP A C 1
ATOM 674 O O . ASP A 1 87 ? -1.906 -30.908 -41.342 1.00 80.12 87 ASP A O 1
ATOM 678 N N . GLY A 1 88 ? -1.240 -31.684 -39.353 1.00 83.81 88 GLY A N 1
ATOM 679 C CA . GLY A 1 88 ? -1.142 -33.091 -39.758 1.00 83.81 88 GLY A CA 1
ATOM 680 C C . GLY A 1 88 ? 0.279 -33.633 -39.951 1.00 83.81 88 GLY A C 1
ATOM 681 O O . GLY A 1 88 ? 0.461 -34.617 -40.683 1.00 83.81 88 GLY A O 1
ATOM 682 N N . ALA A 1 89 ? 1.282 -33.026 -39.307 1.00 81.19 89 ALA A N 1
ATOM 683 C CA . ALA A 1 89 ? 2.673 -33.500 -39.272 1.00 81.19 89 ALA A CA 1
ATOM 684 C C . ALA A 1 89 ? 2.870 -34.856 -38.556 1.00 81.19 89 ALA A C 1
ATOM 686 O O . ALA A 1 89 ? 3.903 -35.499 -38.738 1.00 81.19 89 ALA A O 1
ATOM 687 N N . GLY A 1 90 ? 1.877 -35.318 -37.782 1.00 75.81 90 GLY A N 1
ATOM 688 C CA . GLY A 1 90 ? 2.036 -36.446 -36.856 1.00 75.81 90 GLY A CA 1
ATOM 689 C C . GLY A 1 90 ? 2.876 -36.059 -35.636 1.00 75.81 90 GLY A C 1
ATOM 690 O O . GLY A 1 90 ? 3.445 -34.968 -35.593 1.00 75.81 90 GLY A O 1
ATOM 691 N N . ASP A 1 91 ? 2.939 -36.933 -34.636 1.00 75.56 91 ASP A N 1
ATOM 692 C CA . ASP A 1 91 ? 3.632 -36.612 -33.389 1.00 75.56 91 ASP A CA 1
ATOM 693 C C . ASP A 1 91 ? 5.152 -36.510 -33.589 1.00 75.56 91 ASP A C 1
ATOM 695 O O . ASP A 1 91 ? 5.739 -37.306 -34.333 1.00 75.56 91 ASP A O 1
ATOM 699 N N . PRO A 1 92 ? 5.821 -35.542 -32.938 1.00 68.12 92 PRO A N 1
ATOM 700 C CA . PRO A 1 92 ? 7.264 -35.428 -33.024 1.00 68.12 92 PRO A CA 1
ATOM 701 C C . PRO A 1 92 ? 7.941 -36.616 -32.309 1.00 68.12 92 PRO A C 1
ATOM 703 O O . PRO A 1 92 ? 7.369 -37.182 -31.375 1.00 68.12 92 PRO A O 1
ATOM 706 N N . PRO A 1 93 ? 9.188 -36.977 -32.675 1.00 63.69 93 PRO A N 1
ATOM 707 C CA . PRO A 1 93 ? 9.844 -38.224 -32.243 1.00 63.69 93 PRO A CA 1
ATOM 708 C C . PRO A 1 93 ? 9.994 -38.417 -30.724 1.00 63.69 93 PRO A C 1
ATOM 710 O O . PRO A 1 93 ? 10.288 -39.512 -30.262 1.00 63.69 93 PRO A O 1
ATOM 713 N N . TRP A 1 94 ? 9.818 -37.353 -29.943 1.00 55.28 94 TRP A N 1
ATOM 714 C CA . TRP A 1 94 ? 9.917 -37.361 -28.485 1.00 55.28 94 TRP A CA 1
ATOM 715 C C . TRP A 1 94 ? 8.583 -37.660 -27.774 1.00 55.28 94 TRP A C 1
ATOM 717 O O . TRP A 1 94 ? 8.585 -37.961 -26.585 1.00 55.28 94 TRP A O 1
ATOM 727 N N . ALA A 1 95 ? 7.447 -37.623 -28.479 1.00 44.56 95 ALA A N 1
ATOM 728 C CA . ALA A 1 95 ? 6.121 -37.855 -27.899 1.00 44.56 95 ALA A CA 1
ATOM 729 C C . ALA A 1 95 ? 5.836 -39.336 -27.572 1.00 44.56 95 ALA A C 1
ATOM 731 O O . ALA A 1 95 ? 4.963 -39.639 -26.766 1.00 44.56 95 ALA A O 1
ATOM 732 N N . THR A 1 96 ? 6.584 -40.275 -28.158 1.00 41.31 96 THR A N 1
ATOM 733 C CA . THR A 1 96 ? 6.364 -41.724 -27.996 1.00 41.31 96 THR A CA 1
ATOM 734 C C . THR A 1 96 ? 6.995 -42.314 -26.723 1.00 41.31 96 THR A C 1
ATOM 736 O O . THR A 1 96 ? 6.856 -43.510 -26.483 1.00 41.31 96 THR A O 1
ATOM 739 N N . ALA A 1 97 ? 7.685 -41.503 -25.907 1.00 35.56 97 ALA A N 1
ATOM 740 C CA . ALA A 1 97 ? 8.488 -41.961 -24.764 1.00 35.56 97 ALA A CA 1
ATOM 741 C C . ALA A 1 97 ? 7.909 -41.640 -23.364 1.00 35.56 97 ALA A C 1
ATOM 743 O O . ALA A 1 97 ? 8.536 -41.980 -22.362 1.00 35.56 97 ALA A O 1
ATOM 744 N N . ALA A 1 98 ? 6.732 -41.013 -23.255 1.00 29.19 98 ALA A N 1
ATOM 745 C CA . ALA A 1 98 ? 6.104 -40.726 -21.959 1.00 29.19 98 ALA A CA 1
ATOM 746 C C . ALA A 1 98 ? 5.166 -41.872 -21.508 1.00 29.19 98 ALA A C 1
ATOM 748 O O . ALA A 1 98 ? 4.405 -42.390 -22.330 1.00 29.19 98 ALA A O 1
ATOM 749 N N . PRO A 1 99 ? 5.177 -42.282 -20.221 1.00 27.95 99 PRO A N 1
ATOM 750 C CA . PRO A 1 99 ? 4.308 -43.346 -19.723 1.00 27.95 99 PRO A CA 1
ATOM 751 C C . PRO A 1 99 ? 2.840 -42.890 -19.685 1.00 27.95 99 PRO A C 1
ATOM 753 O O . PRO A 1 99 ? 2.527 -41.746 -19.362 1.00 27.95 99 PRO A O 1
ATOM 756 N N . THR A 1 100 ? 1.933 -43.809 -20.013 1.00 25.33 100 THR A N 1
ATOM 757 C CA . THR A 1 100 ? 0.478 -43.597 -20.097 1.00 25.33 100 THR A CA 1
ATOM 758 C C . THR A 1 100 ? -0.147 -43.061 -18.796 1.00 25.33 100 THR A C 1
ATOM 760 O O . THR A 1 100 ? 0.148 -43.596 -17.724 1.00 25.33 100 THR A O 1
ATOM 763 N N . PRO A 1 101 ? -1.062 -42.070 -18.864 1.00 29.62 101 PRO A N 1
ATOM 764 C CA . PRO A 1 101 ? -1.750 -41.522 -17.696 1.00 29.62 101 PRO A CA 1
ATOM 765 C C . PRO A 1 101 ? -2.842 -42.466 -17.167 1.00 29.62 101 PRO A C 1
ATOM 767 O O . PRO A 1 101 ? -3.576 -43.094 -17.931 1.00 29.62 101 PRO A O 1
ATOM 770 N N . ILE A 1 102 ? -2.974 -42.530 -15.840 1.00 26.67 102 ILE A N 1
ATOM 771 C CA . ILE A 1 102 ? -4.082 -43.202 -15.141 1.00 26.67 102 ILE A CA 1
ATOM 772 C C . ILE A 1 102 ? -5.380 -42.394 -15.371 1.00 26.67 102 ILE A C 1
ATOM 774 O O . ILE A 1 102 ? -5.332 -41.164 -15.285 1.00 26.67 102 ILE A O 1
ATOM 778 N N . PRO A 1 103 ? -6.550 -43.018 -15.626 1.00 28.59 103 PRO A N 1
ATOM 779 C CA . PRO A 1 103 ? -7.798 -42.285 -15.833 1.00 28.59 103 PRO A CA 1
ATOM 780 C C . PRO A 1 103 ? -8.338 -41.717 -14.511 1.00 28.59 103 PRO A C 1
ATOM 782 O O . PRO A 1 103 ? -8.520 -42.455 -13.543 1.00 28.59 103 PRO A O 1
ATOM 785 N N . ILE A 1 104 ? -8.645 -40.418 -14.480 1.00 30.52 104 ILE A N 1
ATOM 786 C CA . ILE A 1 104 ? -9.327 -39.740 -13.364 1.00 30.52 104 ILE A CA 1
ATOM 787 C C . ILE A 1 104 ? -10.847 -39.727 -13.649 1.00 30.52 104 ILE A C 1
ATOM 789 O O . ILE A 1 104 ? -11.237 -39.419 -14.778 1.00 30.52 104 ILE A O 1
ATOM 793 N N . PRO A 1 105 ? -11.724 -40.055 -12.678 1.00 28.45 105 PRO A N 1
ATOM 794 C CA . PRO A 1 105 ? -13.176 -40.097 -12.875 1.00 28.45 105 PRO A CA 1
ATOM 795 C C . PRO A 1 105 ? -13.812 -38.708 -13.129 1.00 28.45 105 PRO A C 1
ATOM 797 O O . PRO A 1 105 ? -13.325 -37.697 -12.618 1.00 28.45 105 PRO A O 1
ATOM 800 N N . PRO A 1 106 ? -14.934 -38.635 -13.878 1.00 29.94 106 PRO A N 1
ATOM 801 C CA . PRO A 1 106 ? -15.459 -37.404 -14.488 1.00 29.94 106 PRO A CA 1
ATOM 802 C C . PRO A 1 106 ? -16.250 -36.465 -13.552 1.00 29.94 106 PRO A C 1
ATOM 804 O O . PRO A 1 106 ? -17.179 -35.796 -13.994 1.00 29.94 106 PRO A O 1
ATOM 807 N N . SER A 1 107 ? -15.901 -36.357 -12.270 1.00 30.91 107 SER A N 1
ATOM 808 C CA . SER A 1 107 ? -16.659 -35.537 -11.303 1.00 30.91 107 SER A CA 1
ATOM 809 C C . SER A 1 107 ? -15.926 -34.302 -10.762 1.00 30.91 107 SER A C 1
ATOM 811 O O . SER A 1 107 ? -16.323 -33.758 -9.738 1.00 30.91 107 SER A O 1
ATOM 813 N N . MET A 1 108 ? -14.904 -33.795 -11.458 1.00 29.84 108 MET A N 1
ATOM 814 C CA . MET A 1 108 ? -14.269 -32.503 -11.135 1.00 29.84 108 MET A CA 1
ATOM 815 C C . MET A 1 108 ? -14.077 -31.608 -12.366 1.00 29.84 108 MET A C 1
ATOM 817 O O . MET A 1 108 ? -13.015 -31.032 -12.581 1.00 29.84 108 MET A O 1
ATOM 821 N N . VAL A 1 109 ? -15.126 -31.450 -13.175 1.00 31.02 109 VAL A N 1
ATOM 822 C CA . VAL A 1 109 ? -15.201 -30.328 -14.120 1.00 31.02 109 VAL A CA 1
ATOM 823 C C . VAL A 1 109 ? -15.922 -29.182 -13.414 1.00 31.02 109 VAL A C 1
ATOM 825 O O . VAL A 1 109 ? -17.144 -29.078 -13.466 1.00 31.02 109 VAL A O 1
ATOM 828 N N . SER A 1 110 ? -15.166 -28.340 -12.705 1.00 28.83 110 SER A N 1
ATOM 829 C CA . SER A 1 110 ? -15.679 -27.044 -12.251 1.00 28.83 110 SER A CA 1
ATOM 830 C C . SER A 1 110 ? -15.631 -26.059 -13.419 1.00 28.83 110 SER A C 1
ATOM 832 O O . SER A 1 110 ? -14.582 -25.802 -14.008 1.00 28.83 110 SER A O 1
ATOM 834 N N . THR A 1 111 ? -16.801 -25.542 -13.773 1.00 29.52 111 THR A N 1
ATOM 835 C CA . THR A 1 111 ? -17.127 -24.723 -14.946 1.00 29.52 111 THR A CA 1
ATOM 836 C C . THR A 1 111 ? -16.728 -23.248 -14.804 1.00 29.52 111 THR A C 1
ATOM 838 O O . THR A 1 111 ? -17.520 -22.360 -15.117 1.00 29.52 111 THR A O 1
ATOM 841 N N . ILE A 1 112 ? -15.514 -22.948 -14.339 1.00 33.22 112 ILE A N 1
ATOM 842 C CA . ILE A 1 112 ? -15.009 -21.565 -14.322 1.00 33.22 112 ILE A CA 1
ATOM 843 C C . ILE A 1 112 ? -14.164 -21.351 -15.592 1.00 33.22 112 ILE A C 1
ATOM 845 O O . ILE A 1 112 ? -13.149 -22.034 -15.749 1.00 33.22 112 ILE A O 1
ATOM 849 N N . PRO A 1 113 ? -14.540 -20.449 -16.523 1.00 33.53 113 PRO A N 1
ATOM 850 C CA . PRO A 1 113 ? -13.667 -20.104 -17.644 1.00 33.53 113 PRO A CA 1
ATOM 851 C C . PRO A 1 113 ? -12.356 -19.517 -17.091 1.00 33.53 113 PRO A C 1
ATOM 853 O O . PRO A 1 113 ? -12.396 -18.823 -16.073 1.00 33.53 113 PRO A O 1
ATOM 856 N N . PRO A 1 114 ? -11.189 -19.770 -17.713 1.00 39.88 114 PRO A N 1
ATOM 857 C CA . PRO A 1 114 ? -9.936 -19.226 -17.204 1.00 39.88 114 PRO A CA 1
ATOM 858 C C . PRO A 1 114 ? -10.047 -17.693 -17.169 1.00 39.88 114 PRO A C 1
ATOM 860 O O . PRO A 1 114 ? -10.457 -17.106 -18.176 1.00 39.88 114 PRO A O 1
ATOM 863 N N . PRO A 1 115 ? -9.733 -17.030 -16.043 1.00 47.28 115 PRO A N 1
ATOM 864 C CA . PRO A 1 115 ? -9.803 -15.581 -15.983 1.00 47.28 115 PRO A CA 1
ATOM 865 C C . PRO A 1 115 ? -8.832 -14.988 -17.009 1.00 47.28 115 PRO A C 1
ATOM 867 O O . PRO A 1 115 ? -7.753 -15.542 -17.252 1.00 47.28 115 PRO A O 1
ATOM 870 N N . GLY A 1 116 ? -9.230 -13.863 -17.613 1.00 72.56 116 GLY A N 1
ATOM 871 C CA . GLY A 1 116 ? -8.317 -13.009 -18.374 1.00 72.56 116 GLY A CA 1
ATOM 872 C C . GLY A 1 116 ? -7.061 -12.687 -17.558 1.00 72.56 116 GLY A C 1
ATOM 873 O O . GLY A 1 116 ? -7.054 -12.864 -16.339 1.00 72.56 116 GLY A O 1
ATOM 874 N N . PHE A 1 117 ? -5.992 -12.259 -18.232 1.00 88.06 117 PHE A N 1
ATOM 875 C CA . PHE A 1 117 ? -4.718 -11.961 -17.575 1.00 88.06 117 PHE A CA 1
ATOM 876 C C . PHE A 1 117 ? -4.933 -11.067 -16.345 1.00 88.06 117 PHE A C 1
ATOM 878 O O . PHE A 1 117 ? -5.699 -10.104 -16.401 1.00 88.06 117 PHE A O 1
ATOM 885 N N . LEU A 1 118 ? -4.263 -11.374 -15.236 1.00 91.88 118 LEU A N 1
ATOM 886 C CA . LEU A 1 118 ? -4.338 -10.634 -13.980 1.00 91.88 118 LEU A CA 1
ATOM 887 C C . LEU A 1 118 ? -4.031 -9.150 -14.199 1.00 91.88 118 LEU A C 1
ATOM 889 O O . LEU A 1 118 ? -4.668 -8.293 -13.584 1.00 91.88 118 LEU A O 1
ATOM 893 N N . LYS A 1 119 ? -3.117 -8.831 -15.126 1.00 91.88 119 LYS A N 1
ATOM 894 C CA . LYS A 1 119 ? -2.848 -7.445 -15.534 1.00 91.88 119 LYS A CA 1
ATOM 895 C C . LYS A 1 119 ? -4.055 -6.707 -16.127 1.00 91.88 119 LYS A C 1
ATOM 897 O O . LYS A 1 119 ? -4.069 -5.486 -16.087 1.00 91.88 119 LYS A O 1
ATOM 902 N N . ASP A 1 120 ? -5.064 -7.397 -16.645 1.00 91.25 120 ASP A N 1
ATOM 903 C CA . ASP A 1 120 ? -6.235 -6.777 -17.275 1.00 91.25 120 ASP A CA 1
ATOM 904 C C . ASP A 1 120 ? -7.439 -6.686 -16.318 1.00 91.25 120 ASP A C 1
ATOM 906 O O . ASP A 1 120 ? -8.465 -6.093 -16.654 1.00 91.25 120 ASP A O 1
ATOM 910 N N . LEU A 1 121 ? -7.326 -7.229 -15.099 1.00 89.38 121 LEU A N 1
ATOM 911 C CA . LEU A 1 121 ? -8.385 -7.154 -14.093 1.00 89.38 121 LEU A CA 1
ATOM 912 C C . LEU A 1 121 ? -8.429 -5.760 -13.451 1.00 89.38 121 LEU A C 1
ATOM 914 O O . LEU A 1 121 ? -7.490 -5.343 -12.773 1.00 89.38 121 LEU A O 1
ATOM 918 N N . ALA A 1 122 ? -9.554 -5.054 -13.610 1.00 86.38 122 ALA A N 1
ATOM 919 C CA . ALA A 1 122 ? -9.727 -3.675 -13.135 1.00 86.38 122 ALA A CA 1
ATOM 920 C C . ALA A 1 122 ? -9.445 -3.502 -11.630 1.00 86.38 122 ALA A C 1
ATOM 922 O O . ALA A 1 122 ? -8.826 -2.524 -11.219 1.00 86.38 122 ALA A O 1
ATOM 923 N N . GLU A 1 123 ? -9.847 -4.472 -10.809 1.00 84.69 123 GLU A N 1
ATOM 924 C CA . GLU A 1 123 ? -9.574 -4.482 -9.365 1.00 84.69 123 GLU A CA 1
ATOM 925 C C . GLU A 1 123 ? -8.069 -4.569 -9.054 1.00 84.69 123 GLU A C 1
ATOM 927 O O . GLU A 1 123 ? -7.572 -3.883 -8.161 1.00 84.69 123 GLU A O 1
ATOM 932 N N . LEU A 1 124 ? -7.317 -5.354 -9.834 1.00 90.44 124 LEU A N 1
ATOM 933 C CA . LEU A 1 124 ? -5.874 -5.514 -9.678 1.00 90.44 124 LEU A CA 1
ATOM 934 C C . LEU A 1 124 ? -5.098 -4.353 -10.291 1.00 90.44 124 LEU A C 1
ATOM 936 O O . LEU A 1 124 ? -3.911 -4.222 -10.012 1.00 90.44 124 LEU A O 1
ATOM 940 N N . GLN A 1 125 ? -5.744 -3.493 -11.079 1.00 89.94 125 GLN A N 1
ATOM 941 C CA . GLN A 1 125 ? -5.169 -2.240 -11.568 1.00 89.94 125 GLN A CA 1
ATOM 942 C C . GLN A 1 125 ? -5.284 -1.103 -10.546 1.00 89.94 125 GLN A C 1
ATOM 944 O O . GLN A 1 125 ? -4.405 -0.242 -10.487 1.00 89.94 125 GLN A O 1
ATOM 949 N N . THR A 1 126 ? -6.323 -1.112 -9.707 1.00 86.31 126 THR A N 1
ATOM 950 C CA . THR A 1 126 ? -6.622 -0.016 -8.769 1.00 86.31 126 THR A CA 1
ATOM 951 C C . THR A 1 126 ? -6.292 -0.327 -7.309 1.00 86.31 126 THR A C 1
ATOM 953 O O . THR A 1 126 ? -6.111 0.609 -6.531 1.00 86.31 126 THR A O 1
ATOM 956 N N . VAL A 1 127 ? -6.150 -1.601 -6.919 1.00 79.62 127 VAL A N 1
ATOM 957 C CA . VAL A 1 127 ? -5.784 -1.986 -5.542 1.00 79.62 127 VAL A CA 1
ATOM 958 C C . VAL A 1 127 ? -4.450 -1.369 -5.115 1.00 79.62 127 VAL A C 1
ATOM 960 O O . VAL A 1 127 ? -3.504 -1.337 -5.904 1.00 79.62 127 VAL A O 1
ATOM 963 N N . SER A 1 128 ? -4.349 -0.889 -3.873 1.00 84.19 128 SER A N 1
ATOM 964 C CA . SER A 1 128 ? -3.095 -0.350 -3.327 1.00 84.19 128 SER A CA 1
ATOM 965 C C . SER A 1 128 ? -1.963 -1.380 -3.402 1.00 84.19 128 SER A C 1
ATOM 967 O O . SER A 1 128 ? -2.177 -2.557 -3.119 1.00 84.19 128 SER A O 1
ATOM 969 N N . LEU A 1 129 ? -0.747 -0.937 -3.748 1.00 85.50 129 LEU A N 1
ATOM 970 C CA . LEU A 1 129 ? 0.443 -1.791 -3.670 1.00 85.50 129 LEU A CA 1
ATOM 971 C C . LEU A 1 129 ? 0.718 -2.192 -2.219 1.00 85.50 129 LEU A C 1
ATOM 973 O O . LEU A 1 129 ? 0.891 -3.368 -1.917 1.00 85.50 129 LEU A O 1
ATOM 977 N N . THR A 1 130 ? 0.696 -1.223 -1.309 1.00 78.19 130 THR A N 1
ATOM 978 C CA . THR A 1 130 ? 0.971 -1.446 0.110 1.00 78.19 130 THR A CA 1
ATOM 979 C C . THR A 1 130 ? -0.249 -2.037 0.823 1.00 78.19 130 THR A C 1
ATOM 981 O O . THR A 1 130 ? -1.387 -1.714 0.460 1.00 78.19 130 THR A O 1
ATOM 984 N N . PRO A 1 131 ? -0.048 -2.867 1.861 1.00 65.38 131 PRO A N 1
ATOM 985 C CA . PRO A 1 131 ? -1.130 -3.385 2.685 1.00 65.38 131 PRO A CA 1
ATOM 986 C C . PRO A 1 131 ? -1.750 -2.251 3.508 1.00 65.38 131 PRO A C 1
ATOM 988 O O . PRO A 1 131 ? -1.098 -1.244 3.789 1.00 65.38 131 PRO A O 1
ATOM 991 N N . ALA A 1 132 ? -2.998 -2.429 3.943 1.00 49.59 132 ALA A N 1
ATOM 992 C CA . ALA A 1 132 ? -3.661 -1.470 4.831 1.00 49.59 132 ALA A CA 1
ATOM 993 C C . ALA A 1 132 ? -2.934 -1.324 6.184 1.00 49.59 132 ALA A C 1
ATOM 995 O O . ALA A 1 132 ? -2.971 -0.259 6.795 1.00 49.59 132 ALA A O 1
ATOM 996 N N . ILE A 1 133 ? -2.255 -2.387 6.635 1.00 47.06 133 ILE A N 1
ATOM 997 C CA . ILE A 1 133 ? -1.462 -2.418 7.867 1.00 47.06 133 ILE A CA 1
ATOM 998 C C . ILE A 1 133 ? -0.051 -2.925 7.525 1.00 47.06 133 ILE A C 1
ATOM 1000 O O . ILE A 1 133 ? 0.093 -4.104 7.185 1.00 47.06 133 ILE A O 1
ATOM 1004 N N . PRO A 1 134 ? 0.993 -2.081 7.609 1.00 51.06 134 PRO A N 1
ATOM 1005 C CA . PRO A 1 134 ? 2.373 -2.528 7.471 1.00 51.06 134 PRO A CA 1
ATOM 1006 C C . PRO A 1 134 ? 2.846 -3.270 8.732 1.00 51.06 134 PRO A C 1
ATOM 1008 O O . PRO A 1 134 ? 2.422 -2.988 9.852 1.00 51.06 134 PRO A O 1
ATOM 1011 N N . ILE A 1 135 ? 3.766 -4.211 8.557 1.00 58.00 135 ILE A N 1
ATOM 1012 C CA . ILE A 1 135 ? 4.410 -4.984 9.616 1.00 58.00 135 ILE A CA 1
ATOM 1013 C C . ILE A 1 135 ? 5.681 -4.259 10.073 1.00 58.00 135 ILE A C 1
ATOM 1015 O O . ILE A 1 135 ? 6.567 -3.951 9.275 1.00 58.00 135 ILE A O 1
ATOM 1019 N N . MET A 1 136 ? 5.809 -4.005 11.374 1.00 54.03 136 MET A N 1
ATOM 1020 C CA . MET A 1 136 ? 7.015 -3.398 11.945 1.00 54.03 136 MET A CA 1
ATOM 1021 C C . MET A 1 136 ? 8.108 -4.450 12.156 1.00 54.03 136 MET A C 1
ATOM 1023 O O . MET A 1 136 ? 7.884 -5.467 12.810 1.00 54.03 136 MET A O 1
ATOM 1027 N N . LYS A 1 137 ? 9.312 -4.193 11.630 1.00 63.53 137 LYS A N 1
ATOM 1028 C CA . LYS A 1 137 ? 10.470 -5.088 11.786 1.00 63.53 137 LYS A CA 1
ATOM 1029 C C . LYS A 1 137 ? 10.945 -5.131 13.242 1.00 63.53 137 LYS A C 1
ATOM 1031 O O . LYS A 1 137 ? 11.169 -4.088 13.851 1.00 63.53 137 LYS A O 1
ATOM 1036 N N . SER A 1 138 ? 11.192 -6.333 13.764 1.00 60.44 138 SER A N 1
ATOM 1037 C CA . SER A 1 138 ? 11.863 -6.532 15.057 1.00 60.44 138 SER A CA 1
ATOM 1038 C C . SER A 1 138 ? 13.366 -6.764 14.884 1.00 60.44 138 SER A C 1
ATOM 1040 O O . SER A 1 138 ? 13.813 -7.412 13.933 1.00 60.44 138 SER A O 1
ATOM 1042 N N . SER A 1 139 ? 14.165 -6.261 15.828 1.00 59.22 139 SER A N 1
ATOM 1043 C CA . SER A 1 139 ? 15.626 -6.398 15.817 1.00 59.22 139 SER A CA 1
ATOM 1044 C C . SER A 1 139 ? 16.080 -7.862 15.868 1.00 59.22 139 SER A C 1
ATOM 1046 O O . SER A 1 139 ? 17.019 -8.217 15.155 1.00 59.22 139 SER A O 1
ATOM 1048 N N . GLY A 1 140 ? 15.370 -8.715 16.615 1.00 75.69 140 GLY A N 1
ATOM 1049 C CA . GLY A 1 140 ? 15.672 -10.145 16.775 1.00 75.69 140 GLY A CA 1
ATOM 1050 C C . GLY A 1 140 ? 15.224 -11.051 15.623 1.00 75.69 140 GLY A C 1
ATOM 1051 O O . GLY A 1 140 ? 15.430 -12.257 15.686 1.00 75.69 140 GLY A O 1
ATOM 1052 N N . TRP A 1 141 ? 14.591 -10.509 14.579 1.00 77.38 141 TRP A N 1
ATOM 1053 C CA . TRP A 1 141 ? 14.143 -11.312 13.439 1.00 77.38 141 TRP A CA 1
ATOM 1054 C C . TRP A 1 141 ? 15.286 -11.719 12.510 1.00 77.38 141 TRP A C 1
ATOM 1056 O O . TRP A 1 141 ? 16.262 -10.974 12.338 1.00 77.38 141 TRP A O 1
ATOM 1066 N N . SER A 1 142 ? 15.114 -12.875 11.863 1.00 85.56 142 SER A N 1
ATOM 1067 C CA . SER A 1 142 ? 16.006 -13.354 10.809 1.00 85.56 142 SER A CA 1
ATOM 1068 C C . SER A 1 142 ? 16.078 -12.356 9.648 1.00 85.56 142 SER A C 1
ATOM 1070 O O . SER A 1 142 ? 15.176 -11.534 9.435 1.00 85.56 142 SER A O 1
ATOM 1072 N N . ALA A 1 143 ? 17.167 -12.418 8.880 1.00 83.44 143 ALA A N 1
ATOM 1073 C CA . ALA A 1 143 ? 17.313 -11.605 7.676 1.00 83.44 143 ALA A CA 1
ATOM 1074 C C . ALA A 1 143 ? 16.180 -11.895 6.675 1.00 83.44 143 ALA A C 1
ATOM 1076 O O . ALA A 1 143 ? 15.564 -10.959 6.169 1.00 83.44 143 ALA A O 1
ATOM 1077 N N . THR A 1 144 ? 15.833 -13.176 6.484 1.00 83.50 144 THR A N 1
ATOM 1078 C CA . THR A 1 144 ? 14.720 -13.610 5.628 1.00 83.50 144 THR A CA 1
ATOM 1079 C C . THR A 1 144 ? 13.398 -12.955 6.042 1.00 83.50 144 THR A C 1
ATOM 1081 O O . THR A 1 144 ? 12.734 -12.360 5.192 1.00 83.50 144 THR A O 1
ATOM 1084 N N . ARG A 1 145 ? 13.041 -12.968 7.335 1.00 84.00 145 ARG A N 1
ATOM 1085 C CA . ARG A 1 145 ? 11.796 -12.348 7.823 1.00 84.00 145 ARG A CA 1
ATOM 1086 C C . ARG A 1 145 ? 11.786 -10.829 7.656 1.00 84.00 145 ARG A C 1
ATOM 1088 O O . ARG A 1 145 ? 10.762 -10.258 7.283 1.00 84.00 145 ARG A O 1
ATOM 1095 N N . LYS A 1 146 ? 12.921 -10.163 7.895 1.00 82.06 146 LYS A N 1
ATOM 1096 C CA . LYS A 1 146 ? 13.069 -8.714 7.665 1.00 82.06 146 LYS A CA 1
ATOM 1097 C C . LYS A 1 146 ? 12.862 -8.365 6.189 1.00 82.06 146 LYS A C 1
ATOM 1099 O O . LYS A 1 146 ? 12.112 -7.441 5.896 1.00 82.06 146 LYS A O 1
ATOM 1104 N N . THR A 1 147 ? 13.443 -9.140 5.273 1.00 84.56 147 THR A N 1
ATOM 1105 C CA . THR A 1 147 ? 13.242 -8.960 3.829 1.00 84.56 147 THR A CA 1
ATOM 1106 C C . THR A 1 147 ? 11.793 -9.199 3.409 1.00 84.56 147 THR A C 1
ATOM 1108 O O . THR A 1 147 ? 11.233 -8.381 2.686 1.00 84.56 147 THR A O 1
ATOM 1111 N N . LEU A 1 148 ? 11.159 -10.276 3.881 1.00 84.00 148 LEU A N 1
ATOM 1112 C CA . LEU A 1 148 ? 9.744 -10.549 3.600 1.00 84.00 148 LEU A CA 1
ATOM 1113 C C . LEU A 1 148 ? 8.837 -9.429 4.121 1.00 84.00 148 LEU A C 1
ATOM 1115 O O . LEU A 1 148 ? 7.892 -9.043 3.444 1.00 84.00 148 LEU A O 1
ATOM 1119 N N . THR A 1 149 ? 9.161 -8.860 5.283 1.00 81.44 149 THR A N 1
ATOM 1120 C CA . THR A 1 149 ? 8.455 -7.699 5.842 1.00 81.44 149 THR A CA 1
ATOM 1121 C C . THR A 1 149 ? 8.582 -6.470 4.943 1.00 81.44 149 THR A C 1
ATOM 1123 O O . THR A 1 149 ? 7.594 -5.783 4.704 1.00 81.44 149 THR A O 1
ATOM 1126 N N . ASP A 1 150 ? 9.777 -6.197 4.416 1.00 84.31 150 ASP A N 1
ATOM 1127 C CA . ASP A 1 150 ? 9.999 -5.071 3.502 1.00 84.31 150 ASP A CA 1
ATOM 1128 C C . ASP A 1 150 ? 9.221 -5.232 2.195 1.00 84.31 150 ASP A C 1
ATOM 1130 O O . ASP A 1 150 ? 8.594 -4.282 1.725 1.00 84.31 150 ASP A O 1
ATOM 1134 N N . ILE A 1 151 ? 9.208 -6.448 1.646 1.00 85.56 151 ILE A N 1
ATOM 1135 C CA . ILE A 1 151 ? 8.411 -6.796 0.467 1.00 85.56 151 ILE A CA 1
ATOM 1136 C C . ILE A 1 151 ? 6.920 -6.640 0.777 1.00 85.56 151 ILE A C 1
ATOM 1138 O O . ILE A 1 151 ? 6.213 -5.973 0.026 1.00 85.56 151 ILE A O 1
ATOM 1142 N N . TYR A 1 152 ? 6.440 -7.193 1.892 1.00 83.94 152 TYR A N 1
ATOM 1143 C CA . TYR A 1 152 ? 5.033 -7.115 2.279 1.00 83.94 152 TYR A CA 1
ATOM 1144 C C . TYR A 1 152 ? 4.588 -5.671 2.503 1.00 83.94 152 TYR A C 1
ATOM 1146 O O . TYR A 1 152 ? 3.551 -5.270 1.999 1.00 83.94 152 TYR A O 1
ATOM 1154 N N . ASN A 1 153 ? 5.377 -4.835 3.173 1.00 81.62 153 ASN A N 1
ATOM 1155 C CA . ASN A 1 153 ? 5.012 -3.431 3.386 1.00 81.62 153 ASN A CA 1
ATOM 1156 C C . ASN A 1 153 ? 4.964 -2.621 2.089 1.00 81.62 153 ASN A C 1
ATOM 1158 O O . ASN A 1 153 ? 4.270 -1.608 2.025 1.00 81.62 153 ASN A O 1
ATOM 1162 N N . ARG A 1 154 ? 5.684 -3.071 1.059 1.00 86.56 154 ARG A N 1
ATOM 1163 C CA . ARG A 1 154 ? 5.744 -2.434 -0.255 1.00 86.56 154 ARG A CA 1
ATOM 1164 C C . ARG A 1 154 ? 4.668 -2.944 -1.221 1.00 86.56 154 ARG A C 1
ATOM 1166 O O . ARG A 1 154 ? 4.108 -2.136 -1.955 1.00 86.56 154 ARG A O 1
ATOM 1173 N N . LEU A 1 155 ? 4.378 -4.249 -1.217 1.00 89.75 155 LEU A N 1
ATOM 1174 C CA . LEU A 1 155 ? 3.545 -4.938 -2.222 1.00 89.75 155 LEU A CA 1
ATOM 1175 C C . LEU A 1 155 ? 2.401 -5.789 -1.644 1.00 89.75 155 LEU A C 1
ATOM 1177 O O . LEU A 1 155 ? 1.624 -6.365 -2.404 1.00 89.75 155 LEU A O 1
ATOM 1181 N N . GLY A 1 156 ? 2.268 -5.880 -0.322 1.00 81.75 156 GLY A N 1
ATOM 1182 C CA . GLY A 1 156 ? 1.346 -6.786 0.369 1.00 81.75 156 GLY A CA 1
ATOM 1183 C C . GLY A 1 156 ? -0.135 -6.556 0.064 1.00 81.75 156 GLY A C 1
ATOM 1184 O O . GLY A 1 156 ? -0.906 -7.510 0.085 1.00 81.75 156 GLY A O 1
ATOM 1185 N N . GLY A 1 157 ? -0.536 -5.328 -0.281 1.00 83.62 157 GLY A N 1
ATOM 1186 C CA . GLY A 1 157 ? -1.909 -5.028 -0.701 1.00 83.62 157 GLY A CA 1
ATOM 1187 C C . GLY A 1 157 ? -2.239 -5.657 -2.054 1.00 83.62 157 GLY A C 1
ATOM 1188 O O . GLY A 1 157 ? -3.256 -6.336 -2.199 1.00 83.62 157 GLY A O 1
ATOM 1189 N N . LEU A 1 158 ? -1.331 -5.514 -3.024 1.00 92.94 158 LEU A N 1
ATOM 1190 C CA . LEU A 1 158 ? -1.462 -6.148 -4.335 1.00 92.94 158 LEU A CA 1
ATOM 1191 C C . LEU A 1 158 ? -1.307 -7.670 -4.238 1.00 92.94 158 LEU A C 1
ATOM 1193 O O . LEU A 1 158 ? -2.078 -8.402 -4.850 1.00 92.94 158 LEU A O 1
ATOM 1197 N N . MET A 1 159 ? -0.336 -8.151 -3.463 1.00 92.56 159 MET A N 1
ATOM 1198 C CA . MET A 1 159 ? -0.074 -9.582 -3.289 1.00 92.56 159 MET A CA 1
ATOM 1199 C C . MET A 1 159 ? -1.235 -10.309 -2.618 1.00 92.56 159 MET A C 1
ATOM 1201 O O . MET A 1 159 ? -1.571 -11.400 -3.062 1.00 92.56 159 MET A O 1
ATOM 1205 N N . GLY A 1 160 ? -1.891 -9.699 -1.625 1.00 87.06 160 GLY A N 1
ATOM 1206 C CA . GLY A 1 160 ? -3.113 -10.248 -1.032 1.00 87.06 160 GLY A CA 1
ATOM 1207 C C . GLY A 1 160 ? -4.271 -10.320 -2.035 1.00 87.06 160 GLY A C 1
ATOM 1208 O O . GLY A 1 160 ? -5.010 -11.302 -2.075 1.00 87.06 160 GLY A O 1
ATOM 1209 N N . ALA A 1 161 ? -4.404 -9.326 -2.917 1.00 86.00 161 ALA A N 1
ATOM 1210 C CA . ALA A 1 161 ? -5.414 -9.362 -3.976 1.00 86.00 161 ALA A CA 1
ATOM 1211 C C . ALA A 1 161 ? -5.110 -10.437 -5.040 1.00 86.00 161 ALA A C 1
ATOM 1213 O O . ALA A 1 161 ? -6.015 -11.144 -5.484 1.00 86.00 161 ALA A O 1
ATOM 1214 N N . VAL A 1 162 ? -3.838 -10.610 -5.415 1.00 90.19 162 VAL A N 1
ATOM 1215 C CA . VAL A 1 162 ? -3.392 -11.694 -6.305 1.00 90.19 162 VAL A CA 1
ATOM 1216 C C . VAL A 1 162 ? -3.602 -13.061 -5.654 1.00 90.19 162 VAL A C 1
ATOM 1218 O O . VAL A 1 162 ? -4.110 -13.968 -6.313 1.00 90.19 162 VAL A O 1
ATOM 1221 N N . ALA A 1 163 ? -3.277 -13.207 -4.369 1.00 87.19 163 ALA A N 1
ATOM 1222 C CA . ALA A 1 163 ? -3.534 -14.407 -3.575 1.00 87.19 163 ALA A CA 1
ATOM 1223 C C . ALA A 1 163 ? -5.020 -14.793 -3.625 1.00 87.19 163 ALA A C 1
ATOM 1225 O O . ALA A 1 163 ? -5.359 -15.907 -4.023 1.00 87.19 163 ALA A O 1
ATOM 1226 N N . ALA A 1 164 ? -5.919 -13.835 -3.376 1.00 84.50 164 ALA A N 1
ATOM 1227 C CA . ALA A 1 164 ? -7.363 -14.052 -3.458 1.00 84.50 164 ALA A CA 1
ATOM 1228 C C . ALA A 1 164 ? -7.832 -14.477 -4.864 1.00 84.50 164 ALA A C 1
ATOM 1230 O O . ALA A 1 164 ? -8.644 -15.391 -4.996 1.00 84.50 164 ALA A O 1
ATOM 1231 N N . LYS A 1 165 ? -7.310 -13.852 -5.931 1.00 86.44 165 LYS A N 1
ATOM 1232 C CA . LYS A 1 165 ? -7.690 -14.184 -7.321 1.00 86.44 165 LYS A CA 1
ATOM 1233 C C . LYS A 1 165 ? -7.161 -15.531 -7.782 1.00 86.44 165 LYS A C 1
ATOM 1235 O O . LYS A 1 165 ? -7.823 -16.233 -8.541 1.00 86.44 165 LYS A O 1
ATOM 1240 N N . THR A 1 166 ? -5.965 -15.882 -7.332 1.00 85.62 166 THR A N 1
ATOM 1241 C CA . THR A 1 166 ? -5.295 -17.121 -7.721 1.00 85.62 166 THR A CA 1
ATOM 1242 C C . THR A 1 166 ? -5.587 -18.267 -6.765 1.00 85.62 166 THR A C 1
ATOM 1244 O O . THR A 1 166 ? -5.215 -19.390 -7.086 1.00 85.62 166 THR A O 1
ATOM 1247 N N . GLN A 1 167 ? -6.256 -18.034 -5.633 1.00 85.38 167 GLN A N 1
ATOM 1248 C CA . GLN A 1 167 ? -6.439 -19.009 -4.548 1.00 85.38 167 GLN A CA 1
ATOM 1249 C C . GLN A 1 167 ? -5.112 -19.573 -4.010 1.00 85.38 167 GLN A C 1
ATOM 1251 O O . GLN A 1 167 ? -5.066 -20.692 -3.507 1.00 85.38 167 GLN A O 1
ATOM 1256 N N . VAL A 1 168 ? -4.019 -18.824 -4.162 1.00 85.31 168 VAL A N 1
ATOM 1257 C CA . VAL A 1 168 ? -2.717 -19.138 -3.570 1.00 85.31 168 VAL A CA 1
ATOM 1258 C C . VAL A 1 168 ? -2.612 -18.367 -2.263 1.00 85.31 168 VAL A C 1
ATOM 1260 O O . VAL A 1 168 ? -2.946 -17.192 -2.222 1.00 85.31 168 VAL A O 1
ATOM 1263 N N . GLU A 1 169 ? -2.127 -19.010 -1.207 1.00 85.69 169 GLU A N 1
ATOM 1264 C CA . GLU A 1 169 ? -1.911 -18.380 0.099 1.00 85.69 169 GLU A CA 1
ATOM 1265 C C . GLU A 1 169 ? -0.985 -17.153 -0.006 1.00 85.69 169 GLU A C 1
ATOM 1267 O O . GLU A 1 169 ? 0.045 -17.212 -0.692 1.00 85.69 169 GLU A O 1
ATOM 1272 N N . THR A 1 170 ? -1.296 -16.058 0.698 1.00 85.19 170 THR A N 1
ATOM 1273 C CA . THR A 1 170 ? -0.480 -14.831 0.677 1.00 85.19 170 THR A CA 1
ATOM 1274 C C . THR A 1 170 ? 0.952 -15.119 1.119 1.00 85.19 170 THR A C 1
ATOM 1276 O O . THR A 1 170 ? 1.896 -14.597 0.523 1.00 85.19 170 THR A O 1
ATOM 1279 N N . ALA A 1 171 ? 1.146 -16.006 2.100 1.00 86.12 171 ALA A N 1
ATOM 1280 C CA . ALA A 1 171 ? 2.475 -16.458 2.510 1.00 86.12 171 ALA A CA 1
ATOM 1281 C C . ALA A 1 171 ? 3.254 -17.138 1.366 1.00 86.12 171 ALA A C 1
ATOM 1283 O O . ALA A 1 171 ? 4.448 -16.886 1.204 1.00 86.12 171 ALA A O 1
ATOM 1284 N N . SER A 1 172 ? 2.589 -17.945 0.532 1.00 90.31 172 SER A N 1
ATOM 1285 C CA . SER A 1 172 ? 3.211 -18.603 -0.629 1.00 90.31 172 SER A CA 1
ATOM 1286 C C . SER A 1 172 ? 3.546 -17.604 -1.737 1.00 90.31 172 SER A C 1
ATOM 1288 O O . SER A 1 172 ? 4.639 -17.665 -2.300 1.00 90.31 172 SER A O 1
ATOM 1290 N N . VAL A 1 173 ? 2.652 -16.642 -2.003 1.00 92.38 173 VAL A N 1
ATOM 1291 C CA . VAL A 1 173 ? 2.895 -15.516 -2.926 1.00 92.38 173 VAL A CA 1
ATOM 1292 C C . VAL A 1 173 ? 4.118 -14.706 -2.487 1.00 92.38 173 VAL A C 1
ATOM 1294 O O . VAL A 1 173 ? 4.991 -14.401 -3.298 1.00 92.38 173 VAL A O 1
ATOM 1297 N N . LEU A 1 174 ? 4.207 -14.384 -1.197 1.00 90.06 174 LEU A N 1
ATOM 1298 C CA . LEU A 1 174 ? 5.292 -13.586 -0.636 1.00 90.06 174 LEU A CA 1
ATOM 1299 C C . LEU A 1 174 ? 6.628 -14.344 -0.657 1.00 90.06 174 LEU A C 1
ATOM 1301 O O . LEU A 1 174 ? 7.664 -13.770 -0.995 1.00 90.06 174 LEU A O 1
ATOM 1305 N N . ALA A 1 175 ? 6.600 -15.635 -0.320 1.00 90.12 175 ALA A N 1
ATOM 1306 C CA . ALA A 1 175 ? 7.772 -16.499 -0.292 1.00 90.12 175 ALA A CA 1
ATOM 1307 C C . ALA A 1 175 ? 8.386 -16.676 -1.678 1.00 90.12 175 ALA A C 1
ATOM 1309 O O . ALA A 1 175 ? 9.588 -16.456 -1.848 1.00 90.12 175 ALA A O 1
ATOM 1310 N N . VAL A 1 176 ? 7.557 -17.020 -2.668 1.00 91.00 176 VAL A N 1
ATOM 1311 C CA . VAL A 1 176 ? 8.028 -17.188 -4.041 1.00 91.00 176 VAL A CA 1
ATOM 1312 C C . VAL A 1 176 ? 8.534 -15.862 -4.596 1.00 91.00 176 VAL A C 1
ATOM 1314 O O . VAL A 1 176 ? 9.636 -15.809 -5.127 1.00 91.00 176 VAL A O 1
ATOM 1317 N N . TRP A 1 177 ? 7.821 -14.757 -4.361 1.00 89.25 177 TRP A N 1
ATOM 1318 C CA . TRP A 1 177 ? 8.276 -13.441 -4.793 1.00 89.25 177 TRP A CA 1
ATOM 1319 C C . TRP A 1 177 ? 9.634 -13.074 -4.189 1.00 89.25 177 TRP A C 1
ATOM 1321 O O . TRP A 1 177 ? 10.533 -12.652 -4.903 1.00 89.25 177 TRP A O 1
ATOM 1331 N N . LYS A 1 178 ? 9.839 -13.289 -2.886 1.00 88.31 178 LYS A N 1
ATOM 1332 C CA . LYS A 1 178 ? 11.116 -12.994 -2.218 1.00 88.31 178 LYS A CA 1
ATOM 1333 C C . LYS A 1 178 ? 12.288 -13.782 -2.799 1.00 88.31 178 LYS A C 1
ATOM 1335 O O . LYS A 1 178 ? 13.398 -13.250 -2.854 1.00 88.31 178 LYS A O 1
ATOM 1340 N N . VAL A 1 179 ? 12.068 -15.040 -3.181 1.00 83.19 179 VAL A N 1
ATOM 1341 C CA . VAL A 1 179 ? 13.117 -15.880 -3.773 1.00 83.19 179 VAL A CA 1
ATOM 1342 C C . VAL A 1 179 ? 13.376 -15.498 -5.228 1.00 83.19 179 VAL A C 1
ATOM 1344 O O . VAL A 1 179 ? 14.539 -15.390 -5.606 1.00 83.19 179 VAL A O 1
ATOM 1347 N N . GLU A 1 180 ? 12.323 -15.234 -6.000 1.00 78.62 180 GLU A N 1
ATOM 1348 C CA . GLU A 1 180 ? 12.423 -15.016 -7.447 1.00 78.62 180 GLU A CA 1
ATOM 1349 C C . GLU A 1 180 ? 12.690 -13.554 -7.838 1.00 78.62 180 GLU A C 1
ATOM 1351 O O . GLU A 1 180 ? 13.238 -13.303 -8.907 1.00 78.62 180 GLU A O 1
ATOM 1356 N N . SER A 1 181 ? 12.335 -12.575 -6.994 1.00 69.31 181 SER A N 1
ATOM 1357 C CA . SER A 1 181 ? 12.423 -11.146 -7.329 1.00 69.31 181 SER A CA 1
ATOM 1358 C C . SER A 1 181 ? 13.541 -10.368 -6.633 1.00 69.31 181 SER A C 1
ATOM 1360 O O . SER A 1 181 ? 13.824 -9.226 -6.999 1.00 69.31 181 SER A O 1
ATOM 1362 N N . GLY A 1 182 ? 14.115 -10.922 -5.563 1.00 62.06 182 GLY A N 1
ATOM 1363 C CA . GLY A 1 182 ? 15.030 -10.201 -4.675 1.00 62.06 182 GLY A CA 1
ATOM 1364 C C . GLY A 1 182 ? 14.379 -9.040 -3.889 1.00 62.06 182 GLY A C 1
ATOM 1365 O O . GLY A 1 182 ? 13.190 -8.750 -4.035 1.00 62.06 182 GLY A O 1
ATOM 1366 N N . PRO A 1 183 ? 15.141 -8.366 -3.001 1.00 60.84 183 PRO A N 1
ATOM 1367 C CA . PRO A 1 183 ? 14.590 -7.409 -2.032 1.00 60.84 183 PRO A CA 1
ATOM 1368 C C . PRO A 1 183 ? 14.399 -5.980 -2.568 1.00 60.84 183 PRO A C 1
ATOM 1370 O O . PRO A 1 183 ? 13.752 -5.160 -1.910 1.00 60.84 183 PRO A O 1
ATOM 1373 N N . TYR A 1 184 ? 14.994 -5.642 -3.712 1.00 69.25 184 TYR A N 1
ATOM 1374 C CA . TYR A 1 184 ? 15.157 -4.253 -4.138 1.00 69.25 184 TYR A CA 1
ATOM 1375 C C . TYR A 1 184 ? 13.843 -3.642 -4.654 1.00 69.25 184 TYR A C 1
ATOM 1377 O O . TYR A 1 184 ? 13.137 -4.289 -5.424 1.00 69.25 184 TYR A O 1
ATOM 1385 N N . PRO A 1 185 ? 13.491 -2.409 -4.241 1.00 73.50 185 PRO A N 1
ATOM 1386 C CA . PRO A 1 185 ? 12.311 -1.720 -4.751 1.00 73.50 185 PRO A CA 1
ATOM 1387 C C . PRO A 1 185 ? 12.507 -1.276 -6.205 1.00 73.50 185 PRO A C 1
ATOM 1389 O O . PRO A 1 185 ? 13.606 -0.888 -6.606 1.00 73.50 185 PRO A O 1
ATOM 1392 N N . HIS A 1 186 ? 11.418 -1.273 -6.975 1.00 84.94 186 HIS A N 1
ATOM 1393 C CA . HIS A 1 186 ? 11.407 -0.733 -8.336 1.00 84.94 186 HIS A CA 1
ATOM 1394 C C . HIS A 1 186 ? 11.675 0.777 -8.361 1.00 84.94 186 HIS A C 1
ATOM 1396 O O . HIS A 1 186 ? 11.128 1.534 -7.557 1.00 84.94 186 HIS A O 1
ATOM 1402 N N . VAL A 1 187 ? 12.454 1.224 -9.347 1.00 83.44 187 VAL A N 1
ATOM 1403 C CA . VAL A 1 187 ? 12.646 2.642 -9.668 1.00 83.44 187 VAL A CA 1
ATOM 1404 C C . VAL A 1 187 ? 11.961 2.917 -11.001 1.00 83.44 187 VAL A C 1
ATOM 1406 O O . VAL A 1 187 ? 12.308 2.319 -12.018 1.00 83.44 187 VAL A O 1
ATOM 1409 N N . VAL A 1 188 ? 10.986 3.829 -11.004 1.00 81.75 188 VAL A N 1
ATOM 1410 C CA . VAL A 1 188 ? 10.217 4.178 -12.209 1.00 81.75 188 VAL A CA 1
ATOM 1411 C C . VAL A 1 188 ? 11.154 4.607 -13.342 1.00 81.75 188 VAL A C 1
ATOM 1413 O O . VAL A 1 188 ? 12.031 5.449 -13.150 1.00 81.75 188 VAL A O 1
ATOM 1416 N N . GLY A 1 189 ? 10.976 3.999 -14.518 1.00 82.94 189 GLY A N 1
ATOM 1417 C CA . GLY A 1 189 ? 11.821 4.218 -15.699 1.00 82.94 189 GLY A CA 1
ATOM 1418 C C . GLY A 1 189 ? 13.194 3.533 -15.657 1.00 82.94 189 GLY A C 1
ATOM 1419 O O . GLY A 1 189 ? 13.982 3.714 -16.583 1.00 82.94 189 GLY A O 1
ATOM 1420 N N . LYS A 1 190 ? 13.496 2.773 -14.597 1.00 86.44 190 LYS A N 1
ATOM 1421 C CA . LYS A 1 190 ? 14.744 2.020 -14.414 1.00 86.44 190 LYS A CA 1
ATOM 1422 C C . LYS A 1 190 ? 14.478 0.624 -13.841 1.00 86.44 190 LYS A C 1
ATOM 1424 O O . LYS A 1 190 ? 15.110 0.213 -12.869 1.00 86.44 190 LYS A O 1
ATOM 1429 N N . ALA A 1 191 ? 13.535 -0.105 -14.434 1.00 89.06 191 ALA A N 1
ATOM 1430 C CA . ALA A 1 191 ? 13.322 -1.517 -14.138 1.00 89.06 191 ALA A CA 1
ATOM 1431 C C . ALA A 1 191 ? 14.649 -2.274 -14.261 1.00 89.06 191 ALA A C 1
ATOM 1433 O O . ALA A 1 191 ? 15.425 -2.022 -15.184 1.00 89.06 191 ALA A O 1
ATOM 1434 N N . ILE A 1 192 ? 14.910 -3.200 -13.343 1.00 88.44 192 ILE A N 1
ATOM 1435 C CA . ILE A 1 192 ? 16.111 -4.031 -13.418 1.00 88.44 192 ILE A CA 1
ATOM 1436 C C . ILE A 1 192 ? 16.030 -4.868 -14.692 1.00 88.44 192 ILE A C 1
ATOM 1438 O O . ILE A 1 192 ? 15.022 -5.538 -14.918 1.00 88.44 192 ILE A O 1
ATOM 1442 N N . ILE A 1 193 ? 17.077 -4.831 -15.510 1.00 92.25 193 ILE A N 1
ATOM 1443 C CA . ILE A 1 193 ? 17.199 -5.675 -16.694 1.00 92.25 193 ILE A CA 1
ATOM 1444 C C . ILE A 1 193 ? 18.470 -6.513 -16.642 1.00 92.25 193 ILE A C 1
ATOM 1446 O O . ILE A 1 193 ? 19.454 -6.148 -15.993 1.00 92.25 193 ILE A O 1
ATOM 1450 N N . ARG A 1 194 ? 18.438 -7.623 -17.369 1.00 94.25 194 ARG A N 1
ATOM 1451 C CA . ARG A 1 194 ? 19.607 -8.427 -17.700 1.00 94.25 194 ARG A CA 1
ATOM 1452 C C . ARG A 1 194 ? 19.568 -8.740 -19.184 1.00 94.25 194 ARG A C 1
ATOM 1454 O O . ARG A 1 194 ? 18.622 -9.369 -19.652 1.00 94.25 194 ARG A O 1
ATOM 1461 N N . PHE A 1 195 ? 20.569 -8.282 -19.919 1.00 95.50 195 PHE A N 1
ATOM 1462 C CA . PHE A 1 195 ? 20.698 -8.533 -21.341 1.00 95.50 195 PHE A CA 1
ATOM 1463 C C . PHE A 1 195 ? 21.355 -9.885 -21.593 1.00 95.50 195 PHE A C 1
ATOM 1465 O O . PHE A 1 195 ? 22.514 -10.117 -21.265 1.00 95.50 195 PHE A O 1
ATOM 1472 N N . GLU A 1 196 ? 20.613 -10.783 -22.221 1.00 93.38 196 GLU A N 1
ATOM 1473 C CA . GLU A 1 196 ? 21.043 -12.133 -22.533 1.00 93.38 196 GLU A CA 1
ATOM 1474 C C . GLU A 1 196 ? 21.761 -12.151 -23.885 1.00 93.38 196 GLU A C 1
ATOM 1476 O O . GLU A 1 196 ? 21.172 -12.411 -24.938 1.00 93.38 196 GLU A O 1
ATOM 1481 N N . ASN A 1 197 ? 23.072 -11.891 -23.865 1.00 95.38 197 ASN A N 1
ATOM 1482 C CA . ASN A 1 197 ? 23.868 -11.733 -25.086 1.00 95.38 197 ASN A CA 1
ATOM 1483 C C . ASN A 1 197 ? 23.823 -12.968 -26.002 1.00 95.38 197 ASN A C 1
ATOM 1485 O O . ASN A 1 197 ? 23.792 -12.874 -27.224 1.00 95.38 197 ASN A O 1
ATOM 1489 N N . HIS A 1 198 ? 23.751 -14.154 -25.411 1.00 90.38 198 HIS A N 1
ATOM 1490 C CA . HIS A 1 198 ? 23.606 -15.407 -26.147 1.00 90.38 198 HIS A CA 1
ATOM 1491 C C . HIS A 1 198 ? 22.251 -15.569 -26.849 1.00 90.38 198 HIS A C 1
ATOM 1493 O O . HIS A 1 198 ? 22.181 -16.187 -27.916 1.00 90.38 198 HIS A O 1
ATOM 1499 N N . LEU A 1 199 ? 21.181 -14.975 -26.310 1.00 85.81 199 LEU A N 1
ATOM 1500 C CA . LEU A 1 199 ? 19.898 -14.873 -27.006 1.00 85.81 199 LEU A CA 1
ATOM 1501 C C . LEU A 1 199 ? 19.968 -13.827 -28.118 1.00 85.81 199 LEU A C 1
ATOM 1503 O O . LEU A 1 199 ? 19.461 -14.079 -29.207 1.00 85.81 199 LEU A O 1
ATOM 1507 N N . PHE A 1 200 ? 20.671 -12.713 -27.898 1.00 90.31 200 PHE A N 1
ATOM 1508 C CA . PHE A 1 200 ? 20.911 -11.714 -28.941 1.00 90.31 200 PHE A CA 1
ATOM 1509 C C . PHE A 1 200 ? 21.714 -12.277 -30.117 1.00 90.31 200 PHE A C 1
ATOM 1511 O O . PHE A 1 200 ? 21.357 -12.070 -31.281 1.00 90.31 200 PHE A O 1
ATOM 1518 N N . HIS A 1 201 ? 22.740 -13.082 -29.831 1.00 89.50 201 HIS A N 1
ATOM 1519 C CA . HIS A 1 201 ? 23.436 -13.856 -30.849 1.00 89.50 201 HIS A CA 1
ATOM 1520 C C . HIS A 1 201 ? 22.468 -14.786 -31.586 1.00 89.50 201 HIS A C 1
ATOM 1522 O O . HIS A 1 201 ? 22.418 -14.780 -32.809 1.00 89.50 201 HIS A O 1
ATOM 1528 N N . ARG A 1 202 ? 21.638 -15.546 -30.868 1.00 83.56 202 ARG A N 1
ATOM 1529 C CA . ARG A 1 202 ? 20.683 -16.473 -31.490 1.00 83.56 202 ARG A CA 1
ATOM 1530 C C . ARG A 1 202 ? 19.658 -15.773 -32.391 1.00 83.56 202 ARG A C 1
ATOM 1532 O O . ARG A 1 202 ? 19.382 -16.279 -33.475 1.00 83.56 202 ARG A O 1
ATOM 1539 N N . LEU A 1 203 ? 19.093 -14.648 -31.949 1.00 72.69 203 LEU A N 1
ATOM 1540 C CA . LEU A 1 203 ? 18.020 -13.937 -32.653 1.00 72.69 203 LEU A CA 1
ATOM 1541 C C . LEU A 1 203 ? 18.525 -13.037 -33.787 1.00 72.69 203 LEU A C 1
ATOM 1543 O O . LEU A 1 203 ? 17.807 -12.839 -34.765 1.00 72.69 203 LEU A O 1
ATOM 1547 N N . TRP A 1 204 ? 19.743 -12.500 -33.681 1.00 86.94 204 TRP A N 1
ATOM 1548 C CA . TRP A 1 204 ? 20.294 -11.563 -34.666 1.00 86.94 204 TRP A CA 1
ATOM 1549 C C . TRP A 1 204 ? 21.745 -11.854 -35.040 1.00 86.94 204 TRP A C 1
ATOM 1551 O O . TRP A 1 204 ? 22.076 -11.869 -36.228 1.00 86.94 204 TRP A O 1
ATOM 1561 N N . GLY A 1 205 ? 22.610 -12.109 -34.056 1.00 76.94 205 GLY A N 1
ATOM 1562 C CA . GLY A 1 205 ? 24.049 -12.257 -34.287 1.00 76.94 205 GLY A CA 1
ATOM 1563 C C . GLY A 1 205 ? 24.426 -13.418 -35.208 1.00 76.94 205 GLY A C 1
ATOM 1564 O O . GLY A 1 205 ? 25.313 -13.254 -36.028 1.00 76.94 205 GLY A O 1
ATOM 1565 N N . ALA A 1 206 ? 23.701 -14.535 -35.192 1.00 80.62 206 ALA A N 1
ATOM 1566 C CA . ALA A 1 206 ? 23.972 -15.696 -36.038 1.00 80.62 206 ALA A CA 1
ATOM 1567 C C . ALA A 1 206 ? 23.801 -15.394 -37.539 1.00 80.62 206 ALA A C 1
ATOM 1569 O O . ALA A 1 206 ? 24.416 -16.049 -38.378 1.00 80.62 206 ALA A O 1
ATOM 1570 N N . LEU A 1 207 ? 22.973 -14.400 -37.884 1.00 72.00 207 LEU A N 1
ATOM 1571 C CA . LEU A 1 207 ? 22.796 -13.909 -39.256 1.00 72.00 207 LEU A CA 1
ATOM 1572 C C . LEU A 1 207 ? 23.680 -12.689 -39.567 1.00 72.00 207 LEU A C 1
ATOM 1574 O O . LEU A 1 207 ? 23.822 -12.324 -40.730 1.00 72.00 207 LEU A O 1
ATOM 1578 N N . ASN A 1 208 ? 24.275 -12.072 -38.543 1.00 82.19 208 ASN A N 1
ATOM 1579 C CA . ASN A 1 208 ? 25.069 -10.843 -38.618 1.00 82.19 208 ASN A CA 1
ATOM 1580 C C . ASN A 1 208 ? 26.429 -11.030 -37.926 1.00 82.19 208 ASN A C 1
ATOM 1582 O O . ASN A 1 208 ? 26.924 -10.134 -37.245 1.00 82.19 208 ASN A O 1
ATOM 1586 N N . ASP A 1 209 ? 27.022 -12.215 -38.081 1.00 88.94 209 ASP A N 1
ATOM 1587 C CA . ASP A 1 209 ? 28.120 -12.715 -37.243 1.00 88.94 209 ASP A CA 1
ATOM 1588 C C . ASP A 1 209 ? 29.359 -11.809 -37.284 1.00 88.94 209 ASP A C 1
ATOM 1590 O O . ASP A 1 209 ? 29.971 -11.538 -36.253 1.00 88.94 209 ASP A O 1
ATOM 1594 N N . ALA A 1 210 ? 29.675 -11.238 -38.451 1.00 89.88 210 ALA A N 1
ATOM 1595 C CA . ALA A 1 210 ? 30.766 -10.276 -38.593 1.00 89.88 210 ALA A CA 1
ATOM 1596 C C . ALA A 1 210 ? 30.556 -9.020 -37.729 1.00 89.88 210 ALA A C 1
ATOM 1598 O O . ALA A 1 210 ? 31.477 -8.590 -37.036 1.00 89.88 210 ALA A O 1
ATOM 1599 N N . THR A 1 211 ? 29.348 -8.452 -37.738 1.00 91.81 211 THR A N 1
ATOM 1600 C CA . THR A 1 211 ? 29.002 -7.276 -36.928 1.00 91.81 211 THR A CA 1
ATOM 1601 C C . THR A 1 211 ? 28.869 -7.649 -35.457 1.00 91.81 211 THR A C 1
ATOM 1603 O O . THR A 1 211 ? 29.384 -6.946 -34.596 1.00 91.81 211 THR A O 1
ATOM 1606 N N . TYR A 1 212 ? 28.247 -8.784 -35.141 1.00 93.94 212 TYR A N 1
ATOM 1607 C CA . TYR A 1 212 ? 28.151 -9.272 -33.770 1.00 93.94 212 TYR A CA 1
ATOM 1608 C C . TYR A 1 212 ? 29.545 -9.463 -33.149 1.00 93.94 212 TYR A C 1
ATOM 1610 O O . TYR A 1 212 ? 29.796 -8.942 -32.066 1.00 93.94 212 TYR A O 1
ATOM 1618 N N . ALA A 1 213 ? 30.495 -10.080 -33.864 1.00 96.06 213 ALA A N 1
ATOM 1619 C CA . ALA A 1 213 ? 31.879 -10.261 -33.411 1.00 96.06 213 ALA A CA 1
ATOM 1620 C C . ALA A 1 213 ? 32.623 -8.945 -33.122 1.00 96.06 213 ALA A C 1
ATOM 1622 O O . ALA A 1 213 ? 33.586 -8.939 -32.352 1.00 96.06 213 ALA A O 1
ATOM 1623 N N . GLN A 1 214 ? 32.216 -7.834 -33.744 1.00 96.12 214 GLN A N 1
ATOM 1624 C CA . GLN A 1 214 ? 32.816 -6.530 -33.471 1.00 96.12 214 GLN A CA 1
ATOM 1625 C C . GLN A 1 214 ? 32.429 -6.006 -32.092 1.00 96.12 214 GLN A C 1
ATOM 1627 O O . GLN A 1 214 ? 33.273 -5.384 -31.454 1.00 96.12 214 GLN A O 1
ATOM 1632 N N . TYR A 1 215 ? 31.212 -6.277 -31.620 1.00 97.69 215 TYR A N 1
ATOM 1633 C CA . TYR A 1 215 ? 30.642 -5.613 -30.445 1.00 97.69 215 TYR A CA 1
ATOM 1634 C C . TYR A 1 215 ? 30.352 -6.549 -29.275 1.00 97.69 215 TYR A C 1
ATOM 1636 O O . TYR A 1 215 ? 30.330 -6.082 -28.141 1.00 97.69 215 TYR A O 1
ATOM 1644 N N . PHE A 1 216 ? 30.178 -7.849 -29.516 1.00 97.69 216 PHE A N 1
ATOM 1645 C CA . PHE A 1 216 ? 29.701 -8.813 -28.529 1.00 97.69 216 PHE A CA 1
ATOM 1646 C C . PHE A 1 216 ? 30.490 -10.123 -28.536 1.00 97.69 216 PHE A C 1
ATOM 1648 O O . PHE A 1 216 ? 30.968 -10.596 -29.569 1.00 97.69 216 PHE A O 1
ATOM 1655 N N . ARG A 1 217 ? 30.578 -10.749 -27.359 1.00 96.38 217 ARG A N 1
ATOM 1656 C CA . ARG A 1 217 ? 30.986 -12.150 -27.194 1.00 96.38 217 ARG A CA 1
ATOM 1657 C C . ARG A 1 217 ? 30.336 -12.759 -25.950 1.00 96.38 217 ARG A C 1
ATOM 1659 O O . ARG A 1 217 ? 29.988 -12.047 -25.011 1.00 96.38 217 ARG A O 1
ATOM 1666 N N . HIS A 1 218 ? 30.149 -14.070 -25.962 1.00 94.75 218 HIS A N 1
ATOM 1667 C CA . HIS A 1 218 ? 29.654 -14.852 -24.827 1.00 94.75 218 HIS A CA 1
ATOM 1668 C C . HIS A 1 218 ? 30.403 -16.191 -24.777 1.00 94.75 218 HIS A C 1
ATOM 1670 O O . HIS A 1 218 ? 31.125 -16.519 -25.720 1.00 94.75 218 HIS A O 1
ATOM 1676 N N . GLY A 1 219 ? 30.254 -16.983 -23.717 1.00 91.56 219 GLY A N 1
ATOM 1677 C CA . GLY A 1 219 ? 30.898 -18.295 -23.625 1.00 91.56 219 GLY A CA 1
ATOM 1678 C C . GLY A 1 219 ? 30.456 -19.215 -24.762 1.00 91.56 219 GLY A C 1
ATOM 1679 O O . GLY A 1 219 ? 29.393 -19.027 -25.346 1.00 91.56 219 GLY A O 1
ATOM 1680 N N . THR A 1 220 ? 31.283 -20.174 -25.163 1.00 90.62 220 THR A N 1
ATOM 1681 C CA . THR A 1 220 ? 31.144 -21.026 -26.369 1.00 90.62 220 THR A CA 1
ATOM 1682 C C . THR A 1 220 ? 31.217 -20.303 -27.723 1.00 90.62 220 THR A C 1
ATOM 1684 O O . THR A 1 220 ? 31.606 -20.922 -28.715 1.00 90.62 220 THR A O 1
ATOM 1687 N N . TYR A 1 221 ? 30.908 -19.003 -27.806 1.00 91.50 221 TYR A N 1
ATOM 1688 C CA . TYR A 1 221 ? 30.961 -18.257 -29.065 1.00 91.50 221 TYR A CA 1
ATOM 1689 C C . TYR A 1 221 ? 32.402 -18.187 -29.573 1.00 91.50 221 TYR A C 1
ATOM 1691 O O . TYR A 1 221 ? 33.272 -17.659 -28.890 1.00 91.50 221 TYR A O 1
ATOM 1699 N N . ARG A 1 222 ? 32.674 -18.745 -30.760 1.00 92.06 222 ARG A N 1
ATOM 1700 C CA . ARG A 1 222 ? 34.022 -18.809 -31.363 1.00 92.06 222 ARG A CA 1
ATOM 1701 C C . ARG A 1 222 ? 35.103 -19.329 -30.396 1.00 92.06 222 ARG A C 1
ATOM 1703 O O . ARG A 1 222 ? 36.215 -18.807 -30.357 1.00 92.06 222 ARG A O 1
ATOM 1710 N N . GLY A 1 223 ? 34.761 -20.348 -29.604 1.00 87.94 223 GLY A N 1
ATOM 1711 C CA . GLY A 1 223 ? 35.695 -21.012 -28.690 1.00 87.94 223 GLY A CA 1
ATOM 1712 C C . GLY A 1 223 ? 35.996 -20.250 -27.394 1.00 87.94 223 GLY A C 1
ATOM 1713 O O . GLY A 1 223 ? 36.932 -20.620 -26.691 1.00 87.94 223 GLY A O 1
ATOM 1714 N N . GLN A 1 224 ? 35.232 -19.204 -27.055 1.00 89.69 224 GLN A N 1
ATOM 1715 C CA . GLN A 1 224 ? 35.317 -18.579 -25.730 1.00 89.69 224 GLN A CA 1
ATOM 1716 C C . GLN A 1 224 ? 34.995 -19.597 -24.625 1.00 89.69 224 GLN A C 1
ATOM 1718 O O . GLN A 1 224 ? 34.099 -20.430 -24.779 1.00 89.69 224 GLN A O 1
ATOM 1723 N N . ALA A 1 225 ? 35.708 -19.513 -23.501 1.00 88.94 225 ALA A N 1
ATOM 1724 C CA . ALA A 1 225 ? 35.488 -20.385 -22.350 1.00 88.94 225 ALA A CA 1
ATOM 1725 C C . ALA A 1 225 ? 34.088 -20.184 -21.739 1.00 88.94 225 ALA A C 1
ATOM 1727 O O . ALA A 1 225 ? 33.480 -19.124 -21.896 1.00 88.94 225 ALA A O 1
ATOM 1728 N N . GLY A 1 226 ? 33.604 -21.184 -21.000 1.00 88.06 226 GLY A N 1
ATOM 1729 C CA . GLY A 1 226 ? 32.296 -21.156 -20.336 1.00 88.06 226 GLY A CA 1
ATOM 1730 C C . GLY A 1 226 ? 31.134 -21.565 -21.242 1.00 88.06 226 GLY A C 1
ATOM 1731 O O . GLY A 1 226 ? 31.303 -21.818 -22.435 1.00 88.06 226 GLY A O 1
ATOM 1732 N N . LYS A 1 227 ? 29.946 -21.656 -20.649 1.00 87.50 227 LYS A N 1
ATOM 1733 C CA . LYS A 1 227 ? 28.687 -22.004 -21.325 1.00 87.50 227 LYS A CA 1
ATOM 1734 C C . LYS A 1 227 ? 28.115 -20.817 -22.106 1.00 87.50 227 LYS A C 1
ATOM 1736 O O . LYS A 1 227 ? 28.538 -19.680 -21.919 1.00 87.50 227 LYS A O 1
ATOM 1741 N N . SER A 1 228 ? 27.138 -21.057 -22.986 1.00 83.94 228 SER A N 1
ATOM 1742 C CA . SER A 1 228 ? 26.583 -19.997 -23.848 1.00 83.94 228 SER A CA 1
ATOM 1743 C C . SER A 1 228 ? 26.016 -18.812 -23.057 1.00 83.94 228 SER A C 1
ATOM 1745 O O . SER A 1 228 ? 26.224 -17.661 -23.423 1.00 83.94 228 SER A O 1
ATOM 1747 N N . TRP A 1 229 ? 25.399 -19.077 -21.913 1.00 79.12 229 TRP A N 1
ATOM 1748 C CA . TRP A 1 229 ? 24.860 -18.082 -20.984 1.00 79.12 229 TRP A CA 1
ATOM 1749 C C . TRP A 1 229 ? 25.899 -17.457 -20.027 1.00 79.12 229 TRP A C 1
ATOM 1751 O O . TRP A 1 229 ? 25.529 -16.645 -19.184 1.00 79.12 229 TRP A O 1
ATOM 1761 N N . GLU A 1 230 ? 27.181 -17.811 -20.130 1.00 86.38 230 GLU A N 1
ATOM 1762 C CA . GLU A 1 230 ? 28.268 -17.272 -19.299 1.00 86.38 230 GLU A CA 1
ATOM 1763 C C . GLU A 1 230 ? 29.136 -16.283 -20.088 1.00 86.38 230 GLU A C 1
ATOM 1765 O O . GLU A 1 230 ? 29.086 -16.230 -21.316 1.00 86.38 230 GLU A O 1
ATOM 1770 N N . ASN A 1 231 ? 29.966 -15.508 -19.383 1.00 92.75 231 ASN A N 1
ATOM 1771 C CA . ASN A 1 231 ? 30.999 -14.643 -19.969 1.00 92.75 231 ASN A CA 1
ATOM 1772 C C . ASN A 1 231 ? 30.466 -13.644 -21.014 1.00 92.75 231 ASN A C 1
ATOM 1774 O O . ASN A 1 231 ? 31.100 -13.411 -22.046 1.00 92.75 231 ASN A O 1
ATOM 1778 N N . HIS A 1 232 ? 29.284 -13.061 -20.776 1.00 96.12 232 HIS A N 1
ATOM 1779 C CA . HIS A 1 232 ? 28.714 -12.056 -21.676 1.00 96.12 232 HIS A CA 1
ATOM 1780 C C . HIS A 1 232 ? 29.511 -10.761 -21.593 1.00 96.12 232 HIS A C 1
ATOM 1782 O O . HIS A 1 232 ? 29.672 -10.163 -20.529 1.00 96.12 232 HIS A O 1
ATOM 1788 N N . GLN A 1 233 ? 30.014 -10.330 -22.741 1.00 97.00 233 GLN A N 1
ATOM 1789 C CA . GLN A 1 233 ? 30.906 -9.191 -22.849 1.00 97.00 233 GLN A CA 1
ATOM 1790 C C . GLN A 1 233 ? 30.551 -8.346 -24.069 1.00 97.00 233 GLN A C 1
ATOM 1792 O O . GLN A 1 233 ? 30.096 -8.865 -25.094 1.00 97.00 233 GLN A O 1
ATOM 1797 N N . TYR A 1 234 ? 30.798 -7.043 -23.955 1.00 97.38 234 TYR A N 1
ATOM 1798 C CA . TYR A 1 234 ? 30.552 -6.068 -25.012 1.00 97.38 234 TYR A CA 1
ATOM 1799 C C . TYR A 1 234 ? 31.656 -5.012 -25.103 1.00 97.38 234 TYR A C 1
ATOM 1801 O O . TYR A 1 234 ? 32.538 -4.946 -24.244 1.00 97.38 234 TYR A O 1
ATOM 1809 N N . ARG A 1 235 ? 31.584 -4.168 -26.131 1.00 96.12 235 ARG A N 1
ATOM 1810 C CA . ARG A 1 235 ? 32.335 -2.911 -26.260 1.00 96.12 235 ARG A CA 1
ATOM 1811 C C . ARG A 1 235 ? 31.591 -1.949 -27.182 1.00 96.12 235 ARG A C 1
ATOM 1813 O O . ARG A 1 235 ? 30.856 -2.399 -28.052 1.00 96.12 235 ARG A O 1
ATOM 1820 N N . ASP A 1 236 ? 31.805 -0.648 -27.007 1.00 88.75 236 ASP A N 1
ATOM 1821 C CA . ASP A 1 236 ? 31.139 0.394 -27.813 1.00 88.75 236 ASP A CA 1
ATOM 1822 C C . ASP A 1 236 ? 31.870 0.687 -29.124 1.00 88.75 236 ASP A C 1
ATOM 1824 O O . ASP A 1 236 ? 31.265 1.099 -30.112 1.00 88.75 236 ASP A O 1
ATOM 1828 N N . ASP A 1 237 ? 33.180 0.458 -29.122 1.00 90.56 237 ASP A N 1
ATOM 1829 C CA . ASP A 1 237 ? 34.087 0.709 -30.233 1.00 90.56 237 ASP A CA 1
ATOM 1830 C C . ASP A 1 237 ? 34.907 -0.569 -30.488 1.00 90.56 237 ASP A C 1
ATOM 1832 O O . ASP A 1 237 ? 35.483 -1.118 -29.541 1.00 90.56 237 ASP A O 1
ATOM 1836 N N . PRO A 1 238 ? 34.993 -1.066 -31.735 1.00 93.62 238 PRO A N 1
ATOM 1837 C CA . PRO A 1 238 ? 35.802 -2.236 -32.076 1.00 93.62 238 PRO A CA 1
ATOM 1838 C C . PRO A 1 238 ? 37.302 -2.118 -31.742 1.00 93.62 238 PRO A C 1
ATOM 1840 O O . PRO A 1 238 ? 37.992 -3.141 -31.710 1.00 93.62 238 PRO A O 1
ATOM 1843 N N . SER A 1 239 ? 37.818 -0.912 -31.490 1.00 93.25 239 SER A N 1
ATOM 1844 C CA . SER A 1 239 ? 39.189 -0.660 -31.024 1.00 93.25 239 SER A CA 1
ATOM 1845 C C . SER A 1 239 ? 39.371 -0.819 -29.508 1.00 93.25 239 SER A C 1
ATOM 1847 O O . SER A 1 239 ? 40.495 -0.998 -29.039 1.00 93.25 239 SER A O 1
ATOM 1849 N N . GLN A 1 240 ? 38.284 -0.797 -28.731 1.00 93.62 240 GLN A N 1
ATOM 1850 C CA . GLN A 1 240 ? 38.317 -0.931 -27.274 1.00 93.62 240 GLN A CA 1
ATOM 1851 C C . GLN A 1 240 ? 38.410 -2.407 -26.840 1.00 93.62 240 GLN A C 1
ATOM 1853 O O . GLN A 1 240 ? 37.988 -3.318 -27.572 1.00 93.62 240 GLN A O 1
ATOM 1858 N N . PRO A 1 241 ? 38.929 -2.680 -25.627 1.00 96.00 241 PRO A N 1
ATOM 1859 C CA . PRO A 1 241 ? 38.838 -4.005 -25.032 1.00 96.00 241 PRO A CA 1
ATOM 1860 C C . PRO A 1 241 ? 37.382 -4.365 -24.706 1.00 96.00 241 PRO A C 1
ATOM 1862 O O . PRO A 1 241 ? 36.568 -3.514 -24.350 1.00 96.00 241 PRO A O 1
ATOM 1865 N N . PHE A 1 242 ? 37.063 -5.655 -24.802 1.00 96.94 242 PHE A N 1
ATOM 1866 C CA . PHE A 1 242 ? 35.789 -6.188 -24.323 1.00 96.94 242 PHE A CA 1
ATOM 1867 C C . PHE A 1 242 ? 35.695 -6.090 -22.801 1.00 96.94 242 PHE A C 1
ATOM 1869 O O . PHE A 1 242 ? 36.661 -6.385 -22.096 1.00 96.94 242 PHE A O 1
ATOM 1876 N N . ARG A 1 243 ? 34.504 -5.758 -22.308 1.00 96.31 243 ARG A N 1
ATOM 1877 C CA . ARG A 1 243 ? 34.190 -5.681 -20.881 1.00 96.31 243 ARG A CA 1
ATOM 1878 C C . ARG A 1 243 ? 32.929 -6.462 -20.547 1.00 96.31 243 ARG A C 1
ATOM 1880 O O . ARG A 1 243 ? 32.022 -6.579 -21.371 1.00 96.31 243 ARG A O 1
ATOM 1887 N N . GLU A 1 244 ? 32.884 -6.986 -19.331 1.00 94.88 244 GLU A N 1
ATOM 1888 C CA . GLU A 1 244 ? 31.668 -7.558 -18.753 1.00 94.88 244 GLU A CA 1
ATOM 1889 C C . GLU A 1 244 ? 30.689 -6.441 -18.388 1.00 94.88 244 GLU A C 1
ATOM 1891 O O . GLU A 1 244 ? 31.093 -5.308 -18.116 1.00 94.88 244 GLU A O 1
ATOM 1896 N N . PHE A 1 245 ? 29.396 -6.749 -18.426 1.00 92.19 245 PHE A N 1
ATOM 1897 C CA . PHE A 1 245 ? 28.338 -5.778 -18.131 1.00 92.19 245 PHE A CA 1
ATOM 1898 C C . PHE A 1 245 ? 27.337 -6.256 -17.077 1.00 92.19 245 PHE A C 1
ATOM 1900 O O . PHE A 1 245 ? 26.631 -5.434 -16.493 1.00 92.19 245 PHE A O 1
ATOM 1907 N N . HIS A 1 246 ? 27.302 -7.557 -16.787 1.00 90.12 246 HIS A N 1
ATOM 1908 C CA . HIS A 1 246 ? 26.430 -8.089 -15.751 1.00 90.12 246 HIS A CA 1
ATOM 1909 C C . HIS A 1 246 ? 26.772 -7.543 -14.368 1.00 90.12 246 HIS A C 1
ATOM 1911 O O . HIS A 1 246 ? 27.930 -7.318 -14.027 1.00 90.12 246 HIS A O 1
ATOM 1917 N N . GLY A 1 247 ? 25.732 -7.339 -13.560 1.00 80.50 247 GLY A N 1
ATOM 1918 C CA . GLY A 1 247 ? 25.857 -6.758 -12.222 1.00 80.50 247 GLY A CA 1
ATOM 1919 C C . GLY A 1 247 ? 25.900 -5.227 -12.205 1.00 80.50 247 GLY A C 1
ATOM 1920 O O . GLY A 1 247 ? 25.848 -4.642 -11.126 1.00 80.50 247 GLY A O 1
ATOM 1921 N N . ASN A 1 248 ? 25.918 -4.565 -13.368 1.00 87.25 248 ASN A N 1
ATOM 1922 C CA . ASN A 1 248 ? 25.844 -3.110 -13.475 1.00 87.25 248 ASN A CA 1
ATOM 1923 C C . ASN A 1 248 ? 24.670 -2.694 -14.372 1.00 87.25 248 ASN A C 1
ATOM 1925 O O . ASN A 1 248 ? 24.726 -2.827 -15.589 1.00 87.25 248 ASN A O 1
ATOM 1929 N N . GLN A 1 249 ? 23.620 -2.129 -13.774 1.00 90.56 249 GLN A N 1
ATOM 1930 C CA . GLN A 1 249 ? 22.418 -1.739 -14.515 1.00 90.56 249 GLN A CA 1
ATOM 1931 C C . GLN A 1 249 ? 22.674 -0.661 -15.577 1.00 90.56 249 GLN A C 1
ATOM 1933 O O . GLN A 1 249 ? 22.074 -0.716 -16.643 1.00 90.56 249 GLN A O 1
ATOM 1938 N N . GLU A 1 250 ? 23.579 0.293 -15.352 1.00 88.00 250 GLU A N 1
ATOM 1939 C CA . GLU A 1 250 ? 23.911 1.282 -16.387 1.00 88.00 250 GLU A CA 1
ATOM 1940 C C . GLU A 1 250 ? 24.570 0.615 -17.597 1.00 88.00 250 GLU A C 1
ATOM 1942 O O . GLU A 1 250 ? 24.232 0.936 -18.736 1.00 88.00 250 GLU A O 1
ATOM 1947 N N . ALA A 1 251 ? 25.454 -0.358 -17.358 1.00 91.31 251 ALA A N 1
ATOM 1948 C CA . ALA A 1 251 ? 26.069 -1.144 -18.419 1.00 91.31 251 ALA A CA 1
ATOM 1949 C C . ALA A 1 251 ? 25.043 -2.029 -19.148 1.00 91.31 251 ALA A C 1
ATOM 1951 O O . ALA A 1 251 ? 25.071 -2.083 -20.373 1.00 91.31 251 ALA A O 1
ATOM 1952 N N . GLU A 1 252 ? 24.108 -2.657 -18.429 1.00 95.06 252 GLU A N 1
ATOM 1953 C CA . GLU A 1 252 ? 23.007 -3.445 -19.009 1.00 95.06 252 GLU A CA 1
ATOM 1954 C C . GLU A 1 252 ? 22.127 -2.590 -19.942 1.00 95.06 252 GLU A C 1
ATOM 1956 O O . GLU A 1 252 ? 21.849 -2.972 -21.081 1.00 95.06 252 GLU A O 1
ATOM 1961 N N . TYR A 1 253 ? 21.739 -1.386 -19.507 1.00 90.75 253 TYR A N 1
ATOM 1962 C CA . TYR A 1 253 ? 20.976 -0.448 -20.339 1.00 90.75 253 TYR A CA 1
ATOM 1963 C C . TYR A 1 253 ? 21.787 0.084 -21.523 1.00 90.75 253 TYR A C 1
ATOM 1965 O O . TYR A 1 253 ? 21.232 0.272 -22.608 1.00 90.75 253 TYR A O 1
ATOM 1973 N N . HIS A 1 254 ? 23.092 0.299 -21.351 1.00 93.75 254 HIS A N 1
ATOM 1974 C CA . HIS A 1 254 ? 23.971 0.685 -22.452 1.00 93.75 254 HIS A CA 1
ATOM 1975 C C . HIS A 1 254 ? 24.031 -0.415 -23.517 1.00 93.75 254 HIS A C 1
ATOM 1977 O O . HIS A 1 254 ? 23.863 -0.147 -24.709 1.00 93.75 254 HIS A O 1
ATOM 1983 N N . VAL A 1 255 ? 24.213 -1.664 -23.087 1.00 96.44 255 VAL A N 1
ATOM 1984 C CA . VAL A 1 255 ? 24.219 -2.841 -23.961 1.00 96.44 255 VAL A CA 1
ATOM 1985 C C . VAL A 1 255 ? 22.895 -2.976 -24.707 1.00 96.44 255 VAL A C 1
ATOM 1987 O O . VAL A 1 255 ? 22.904 -3.164 -25.924 1.00 96.44 255 VAL A O 1
ATOM 1990 N N . LEU A 1 256 ? 21.764 -2.794 -24.021 1.00 95.25 256 LEU A N 1
ATOM 1991 C CA . LEU A 1 256 ? 20.453 -2.776 -24.666 1.00 95.25 256 LEU A CA 1
ATOM 1992 C C . LEU A 1 256 ? 20.373 -1.685 -25.745 1.00 95.25 256 LEU A C 1
ATOM 1994 O O . LEU A 1 256 ? 19.943 -1.968 -26.860 1.00 95.25 256 LEU A O 1
ATOM 1998 N N . GLN A 1 257 ? 20.821 -0.457 -25.469 1.00 93.25 257 GLN A N 1
ATOM 1999 C CA . GLN A 1 257 ? 20.826 0.621 -26.468 1.00 93.25 257 GLN A CA 1
ATOM 2000 C C . GLN A 1 257 ? 21.712 0.296 -27.676 1.00 93.25 257 GLN A C 1
ATOM 2002 O O . GLN A 1 257 ? 21.331 0.586 -28.811 1.00 93.25 257 GLN A O 1
ATOM 2007 N N . LEU A 1 258 ? 22.876 -0.319 -27.456 1.00 93.62 258 LEU A N 1
ATOM 2008 C CA . LEU A 1 258 ? 23.739 -0.785 -28.539 1.00 93.62 258 LEU A CA 1
ATOM 2009 C C . LEU A 1 258 ? 23.034 -1.854 -29.386 1.00 93.62 258 LEU A C 1
ATOM 2011 O O . LEU A 1 258 ? 23.019 -1.749 -30.611 1.00 93.62 258 LEU A O 1
ATOM 2015 N N . ALA A 1 259 ? 22.385 -2.828 -28.751 1.00 92.19 259 ALA A N 1
ATOM 2016 C CA . ALA A 1 259 ? 21.608 -3.854 -29.437 1.00 92.19 259 ALA A CA 1
ATOM 2017 C C . ALA A 1 259 ? 20.425 -3.266 -30.229 1.00 92.19 259 ALA A C 1
ATOM 2019 O O . ALA A 1 259 ? 20.203 -3.665 -31.371 1.00 92.19 259 ALA A O 1
ATOM 2020 N N . VAL A 1 260 ? 19.714 -2.272 -29.680 1.00 88.38 260 VAL A N 1
ATOM 2021 C CA . VAL A 1 260 ? 18.635 -1.544 -30.377 1.00 88.38 260 VAL A CA 1
ATOM 2022 C C . VAL A 1 260 ? 19.169 -0.851 -31.632 1.00 88.38 260 VAL A C 1
ATOM 2024 O O . VAL A 1 260 ? 18.541 -0.945 -32.685 1.00 88.38 260 VAL A O 1
ATOM 2027 N N . ARG A 1 261 ? 20.335 -0.192 -31.552 1.00 90.94 261 ARG A N 1
ATOM 2028 C CA . ARG A 1 261 ? 20.963 0.460 -32.717 1.00 90.94 261 ARG A CA 1
ATOM 2029 C C . ARG A 1 261 ? 21.333 -0.532 -33.822 1.00 90.94 261 ARG A C 1
ATOM 2031 O O . ARG A 1 261 ? 21.250 -0.178 -34.991 1.00 90.94 261 ARG A O 1
ATOM 2038 N N . LEU A 1 262 ? 21.756 -1.743 -33.458 1.00 85.69 262 LEU A N 1
ATOM 2039 C CA . LEU A 1 262 ? 22.261 -2.743 -34.405 1.00 85.69 262 LEU A CA 1
ATOM 2040 C C . LEU A 1 262 ? 21.160 -3.623 -35.013 1.00 85.69 262 LEU A C 1
ATOM 2042 O O . LEU A 1 262 ? 21.186 -3.909 -36.207 1.00 85.69 262 LEU A O 1
ATOM 2046 N N . ALA A 1 263 ? 20.204 -4.062 -34.196 1.00 81.12 263 ALA A N 1
ATOM 2047 C CA . ALA A 1 263 ? 19.212 -5.072 -34.564 1.00 81.12 263 ALA A CA 1
ATOM 2048 C C . ALA A 1 263 ? 17.769 -4.554 -34.578 1.00 81.12 263 ALA A C 1
ATOM 2050 O O . ALA A 1 263 ? 16.854 -5.286 -34.958 1.00 81.12 263 ALA A O 1
ATOM 2051 N N . GLY A 1 264 ? 17.548 -3.311 -34.151 1.00 78.50 264 GLY A N 1
ATOM 2052 C CA . GLY A 1 264 ? 16.218 -2.765 -33.925 1.00 78.50 264 GLY A CA 1
ATOM 2053 C C . GLY A 1 264 ? 15.630 -3.159 -32.568 1.00 78.50 264 GLY A C 1
ATOM 2054 O O . GLY A 1 264 ? 16.006 -4.148 -31.933 1.00 78.50 264 GLY A O 1
ATOM 2055 N N . GLU A 1 265 ? 14.669 -2.355 -32.118 1.00 79.38 265 GLU A N 1
ATOM 2056 C CA . GLU A 1 265 ? 14.118 -2.425 -30.762 1.00 79.38 265 GLU A CA 1
ATOM 2057 C C . GLU A 1 265 ? 13.402 -3.747 -30.463 1.00 79.38 265 GLU A C 1
ATOM 2059 O O . GLU A 1 265 ? 13.619 -4.343 -29.410 1.00 79.38 265 GLU A O 1
ATOM 2064 N N . ALA A 1 266 ? 12.598 -4.248 -31.403 1.00 74.88 266 ALA A N 1
ATOM 2065 C CA . ALA A 1 266 ? 11.804 -5.456 -31.194 1.00 74.88 266 ALA A CA 1
ATOM 2066 C C . ALA A 1 266 ? 12.662 -6.700 -30.909 1.00 74.88 266 ALA A C 1
ATOM 2068 O O . ALA A 1 266 ? 12.256 -7.552 -30.120 1.00 74.88 266 ALA A O 1
ATOM 2069 N N . ILE A 1 267 ? 13.838 -6.816 -31.534 1.00 77.38 267 ILE A N 1
ATOM 2070 C CA . ILE A 1 267 ? 14.759 -7.934 -31.293 1.00 77.38 267 ILE A CA 1
ATOM 2071 C C . ILE A 1 267 ? 15.514 -7.718 -29.984 1.00 77.38 267 ILE A C 1
ATOM 2073 O O . ILE A 1 267 ? 15.561 -8.618 -29.148 1.00 77.38 267 ILE A O 1
ATOM 2077 N N . ALA A 1 268 ? 16.071 -6.522 -29.789 1.00 81.38 268 ALA A N 1
ATOM 2078 C CA . ALA A 1 268 ? 16.871 -6.205 -28.613 1.00 81.38 268 ALA A CA 1
ATOM 2079 C C . ALA A 1 268 ? 16.072 -6.367 -27.310 1.00 81.38 268 ALA A C 1
ATOM 2081 O O . ALA A 1 268 ? 16.568 -6.971 -26.360 1.00 81.38 268 ALA A O 1
ATOM 2082 N N . LEU A 1 269 ? 14.812 -5.914 -27.288 1.00 82.69 269 LEU A N 1
ATOM 2083 C CA . LEU A 1 269 ? 13.938 -6.077 -26.128 1.00 82.69 269 LEU A CA 1
ATOM 2084 C C . LEU A 1 269 ? 13.654 -7.548 -25.819 1.00 82.69 269 LEU A C 1
ATOM 2086 O O . LEU A 1 269 ? 13.660 -7.920 -24.660 1.00 82.69 269 LEU A O 1
ATOM 2090 N N . GLN A 1 270 ? 13.478 -8.422 -26.810 1.00 89.88 270 GLN A N 1
ATOM 2091 C CA . GLN A 1 270 ? 13.252 -9.853 -26.545 1.00 89.88 270 GLN A CA 1
ATOM 2092 C C . GLN A 1 270 ? 14.468 -10.569 -25.939 1.00 89.88 270 GLN A C 1
ATOM 2094 O O . GLN A 1 270 ? 14.331 -11.685 -25.442 1.00 89.88 270 GLN A O 1
ATOM 2099 N N . CYS A 1 271 ? 15.638 -9.929 -25.965 1.00 91.12 271 CYS A N 1
ATOM 2100 C CA . CYS A 1 271 ? 16.875 -10.452 -25.399 1.00 91.12 271 CYS A CA 1
ATOM 2101 C C . CYS A 1 271 ? 17.113 -9.994 -23.957 1.00 91.12 271 CYS A C 1
ATOM 2103 O O . CYS A 1 271 ? 18.185 -10.267 -23.432 1.00 91.12 271 CYS A O 1
ATOM 2105 N N . ILE A 1 272 ? 16.172 -9.291 -23.318 1.00 94.19 272 ILE A N 1
ATOM 2106 C CA . ILE A 1 272 ? 16.307 -8.901 -21.911 1.00 94.19 272 ILE A CA 1
ATOM 2107 C C . ILE A 1 272 ? 15.323 -9.645 -21.014 1.00 94.19 272 ILE A C 1
ATOM 2109 O O . ILE A 1 272 ? 14.147 -9.812 -21.342 1.00 94.19 272 ILE A O 1
ATOM 2113 N N . SER A 1 273 ? 15.803 -10.036 -19.842 1.00 92.81 273 SER A N 1
ATOM 2114 C CA . SER A 1 273 ? 14.968 -10.325 -18.677 1.00 92.81 273 SER A CA 1
ATOM 2115 C C . SER A 1 273 ? 14.688 -9.016 -17.945 1.00 92.81 273 SER A C 1
ATOM 2117 O O . SER A 1 273 ? 15.596 -8.196 -17.816 1.00 92.81 273 SER A O 1
ATOM 2119 N N . ILE A 1 274 ? 13.448 -8.779 -17.505 1.00 93.00 274 ILE A N 1
ATOM 2120 C CA . ILE A 1 274 ? 13.033 -7.492 -16.922 1.00 93.00 274 ILE A CA 1
ATOM 2121 C C . ILE A 1 274 ? 12.277 -7.641 -15.596 1.00 93.00 274 ILE A C 1
ATOM 2123 O O . ILE A 1 274 ? 11.511 -8.582 -15.377 1.00 93.00 274 ILE A O 1
ATOM 2127 N N . GLY A 1 275 ? 12.464 -6.641 -14.736 1.00 87.75 275 GLY A N 1
ATOM 2128 C CA . GLY A 1 275 ? 11.788 -6.472 -13.458 1.00 87.75 275 GLY A CA 1
ATOM 2129 C C . GLY A 1 275 ? 12.349 -7.364 -12.359 1.00 87.75 275 GLY A C 1
ATOM 2130 O O . GLY A 1 275 ? 13.271 -8.143 -12.591 1.00 87.75 275 GLY A O 1
ATOM 2131 N N . GLY A 1 276 ? 11.777 -7.251 -11.159 1.00 81.94 276 GLY A N 1
ATOM 2132 C CA . GLY A 1 276 ? 12.118 -8.114 -10.024 1.00 81.94 276 GLY A CA 1
ATOM 2133 C C . GLY A 1 276 ? 12.218 -9.598 -10.414 1.00 81.94 276 GLY A C 1
ATOM 2134 O O . GLY A 1 276 ? 13.307 -10.151 -10.318 1.00 81.94 276 GLY A O 1
ATOM 2135 N N . PRO A 1 277 ? 11.147 -10.228 -10.935 1.00 83.25 277 PRO A N 1
ATOM 2136 C CA . PRO A 1 277 ? 11.117 -11.661 -11.250 1.00 83.25 277 PRO A CA 1
ATOM 2137 C C . PRO A 1 277 ? 11.946 -12.076 -12.480 1.00 83.25 277 PRO A C 1
ATOM 2139 O O . PRO A 1 277 ? 11.904 -13.242 -12.863 1.00 83.25 277 PRO A O 1
ATOM 2142 N N . GLN A 1 278 ? 12.649 -11.137 -13.131 1.00 85.31 278 GLN A N 1
ATOM 2143 C CA . GLN A 1 278 ? 13.493 -11.386 -14.306 1.00 85.31 278 GLN A CA 1
ATOM 2144 C C . GLN A 1 278 ? 12.783 -12.189 -15.412 1.00 85.31 278 GLN A C 1
ATOM 2146 O O . GLN A 1 278 ? 13.315 -13.152 -15.961 1.00 85.31 278 GLN A O 1
ATOM 2151 N N . ILE A 1 279 ? 11.568 -11.771 -15.778 1.00 87.88 279 ILE A N 1
ATOM 2152 C CA . ILE A 1 279 ? 10.823 -12.423 -16.861 1.00 87.88 279 ILE A CA 1
ATOM 2153 C C . ILE A 1 279 ? 11.444 -12.008 -18.193 1.00 87.88 279 ILE A C 1
ATOM 2155 O O . ILE A 1 279 ? 11.540 -10.816 -18.488 1.00 87.88 279 ILE A O 1
ATOM 2159 N N . LEU A 1 280 ? 11.828 -12.987 -19.015 1.00 88.00 280 LEU A N 1
ATOM 2160 C CA . LEU A 1 280 ? 12.319 -12.732 -20.369 1.00 88.00 280 LEU A CA 1
ATOM 2161 C C . LEU A 1 280 ? 11.220 -12.064 -21.205 1.00 88.00 280 LEU A C 1
ATOM 2163 O O . LEU A 1 280 ? 10.121 -12.608 -21.337 1.00 88.00 280 LEU A O 1
ATOM 2167 N N . VAL A 1 281 ? 11.514 -10.902 -21.790 1.00 89.06 281 VAL A N 1
ATOM 2168 C CA . VAL A 1 281 ? 10.535 -10.083 -22.525 1.00 89.06 281 VAL A CA 1
ATOM 2169 C C . VAL A 1 281 ? 9.990 -10.790 -23.767 1.00 89.06 281 VAL A C 1
ATOM 2171 O O . VAL A 1 281 ? 8.889 -10.478 -24.209 1.00 89.06 281 VAL A O 1
ATOM 2174 N N . SER A 1 282 ? 10.669 -11.807 -24.304 1.00 83.81 282 SER A N 1
ATOM 2175 C CA . SER A 1 282 ? 10.098 -12.671 -25.350 1.00 83.81 282 SER A CA 1
ATOM 2176 C C . SER A 1 282 ? 8.797 -13.373 -24.924 1.00 83.81 282 SER A C 1
ATOM 2178 O O . SER A 1 282 ? 8.044 -13.830 -25.778 1.00 83.81 282 SER A O 1
ATOM 2180 N N . ASN A 1 283 ? 8.494 -13.429 -23.621 1.00 85.12 283 ASN A N 1
ATOM 2181 C CA . ASN A 1 283 ? 7.228 -13.931 -23.086 1.00 85.12 283 ASN A CA 1
ATOM 2182 C C . ASN A 1 283 ? 6.090 -12.893 -23.108 1.00 85.12 283 ASN A C 1
ATOM 2184 O O . ASN A 1 283 ? 5.023 -13.175 -22.568 1.00 85.12 283 ASN A O 1
ATOM 2188 N N . TYR A 1 284 ? 6.271 -11.717 -23.723 1.00 83.88 284 TYR A N 1
ATOM 2189 C CA . TYR A 1 284 ? 5.268 -10.644 -23.741 1.00 83.88 284 TYR A CA 1
ATOM 2190 C C . TYR A 1 284 ? 3.869 -11.144 -24.137 1.00 83.88 284 TYR A C 1
ATOM 2192 O O . TYR A 1 284 ? 2.899 -10.866 -23.437 1.00 83.88 284 TYR A O 1
ATOM 2200 N N . ALA A 1 285 ? 3.768 -11.948 -25.201 1.00 80.94 285 ALA A N 1
ATOM 2201 C CA . ALA A 1 285 ? 2.497 -12.493 -25.671 1.00 80.94 285 ALA A CA 1
ATOM 2202 C C . ALA A 1 285 ? 1.924 -13.545 -24.709 1.00 80.94 285 ALA A C 1
ATOM 2204 O O . ALA A 1 285 ? 0.713 -13.594 -24.504 1.00 80.94 285 ALA A O 1
ATOM 2205 N N . LEU A 1 286 ? 2.793 -14.351 -24.083 1.00 83.12 286 LEU A N 1
ATOM 2206 C CA . LEU A 1 286 ? 2.398 -15.374 -23.112 1.00 83.12 286 LEU A CA 1
ATOM 2207 C C . LEU A 1 286 ? 1.702 -14.753 -21.900 1.00 83.12 286 LEU A C 1
ATOM 2209 O O . LEU A 1 286 ? 0.781 -15.359 -21.373 1.00 83.12 286 LEU A O 1
ATOM 2213 N N . ILE A 1 287 ? 2.108 -13.551 -21.489 1.00 87.56 287 ILE A N 1
ATOM 2214 C CA . ILE A 1 287 ? 1.518 -12.825 -20.354 1.00 87.56 287 ILE A CA 1
ATOM 2215 C C . ILE A 1 287 ? 0.590 -11.678 -20.796 1.00 87.56 287 ILE A C 1
ATOM 2217 O O . ILE A 1 287 ? 0.271 -10.787 -20.013 1.00 87.56 287 ILE A O 1
ATOM 2221 N N . GLY A 1 288 ? 0.147 -11.695 -22.058 1.00 82.00 288 GLY A N 1
ATOM 2222 C CA . GLY A 1 288 ? -0.954 -10.868 -22.553 1.00 82.00 288 GLY A CA 1
ATOM 2223 C C . GLY A 1 288 ? -0.598 -9.464 -23.049 1.00 82.00 288 GLY A C 1
ATOM 2224 O O . GLY A 1 288 ? -1.499 -8.642 -23.228 1.00 82.00 288 GLY A O 1
ATOM 2225 N N . TYR A 1 289 ? 0.678 -9.142 -23.254 1.00 82.69 289 TYR A N 1
ATOM 2226 C CA . TYR A 1 289 ? 1.087 -7.898 -23.915 1.00 82.69 289 TYR A CA 1
ATOM 2227 C C . TYR A 1 289 ? 1.058 -8.042 -25.438 1.00 82.69 289 TYR A C 1
ATOM 2229 O O . TYR A 1 289 ? 1.288 -9.119 -25.987 1.00 82.69 289 TYR A O 1
ATOM 2237 N N . ARG A 1 290 ? 0.807 -6.933 -26.143 1.00 81.19 290 ARG A N 1
ATOM 2238 C CA . ARG A 1 290 ? 0.725 -6.921 -27.615 1.00 81.19 290 ARG A CA 1
ATOM 2239 C C . ARG A 1 290 ? 2.093 -6.925 -28.287 1.00 81.19 290 ARG A C 1
ATOM 2241 O O . ARG A 1 290 ? 2.217 -7.384 -29.418 1.00 81.19 290 ARG A O 1
ATOM 2248 N N . SER A 1 291 ? 3.107 -6.392 -27.610 1.00 78.00 291 SER A N 1
ATOM 2249 C CA . SER A 1 291 ? 4.459 -6.261 -28.143 1.00 78.00 291 SER A CA 1
ATOM 2250 C C . SER A 1 291 ? 5.512 -6.329 -27.023 1.00 78.00 291 SER A C 1
ATOM 2252 O O . SER A 1 291 ? 5.176 -6.080 -25.858 1.00 78.00 291 SER A O 1
ATOM 2254 N N . PRO A 1 292 ? 6.790 -6.606 -27.353 1.00 79.88 292 PRO A N 1
ATOM 2255 C CA . PRO A 1 292 ? 7.908 -6.455 -26.418 1.00 79.88 292 PRO A CA 1
ATOM 2256 C C . PRO A 1 292 ? 7.974 -5.054 -25.797 1.00 79.88 292 PRO A C 1
ATOM 2258 O O . PRO A 1 292 ? 8.288 -4.913 -24.617 1.00 79.88 292 PRO A O 1
ATOM 2261 N N . ARG A 1 293 ? 7.634 -4.021 -26.581 1.00 89.06 293 ARG A N 1
ATOM 2262 C CA . ARG A 1 293 ? 7.610 -2.623 -26.140 1.00 89.06 293 ARG A CA 1
ATOM 2263 C C . ARG A 1 293 ? 6.516 -2.375 -25.103 1.00 89.06 293 ARG A C 1
ATOM 2265 O O . ARG A 1 293 ? 6.799 -1.773 -24.076 1.00 89.06 293 ARG A O 1
ATOM 2272 N N . ASP A 1 294 ? 5.309 -2.899 -25.326 1.00 83.31 294 ASP A N 1
ATOM 2273 C CA . ASP A 1 294 ? 4.183 -2.771 -24.390 1.00 83.31 294 ASP A CA 1
ATOM 2274 C C . ASP A 1 294 ? 4.531 -3.397 -23.027 1.00 83.31 294 ASP A C 1
ATOM 2276 O O . ASP A 1 294 ? 4.240 -2.814 -21.982 1.00 83.31 294 ASP A O 1
ATOM 2280 N N . MET A 1 295 ? 5.183 -4.568 -23.031 1.00 91.75 295 MET A N 1
ATOM 2281 C CA . MET A 1 295 ? 5.664 -5.209 -21.802 1.00 91.75 295 MET A CA 1
ATOM 2282 C C . MET A 1 295 ? 6.764 -4.381 -21.133 1.00 91.75 295 MET A C 1
ATOM 2284 O O . MET A 1 295 ? 6.711 -4.155 -19.924 1.00 91.75 295 MET A O 1
ATOM 2288 N N . PHE A 1 296 ? 7.742 -3.909 -21.912 1.00 92.12 296 PHE A N 1
ATOM 2289 C CA . PHE A 1 296 ? 8.833 -3.080 -21.410 1.00 92.12 296 PHE A CA 1
ATOM 2290 C C . PHE A 1 296 ? 8.307 -1.812 -20.731 1.00 92.12 296 PHE A C 1
ATOM 2292 O O . PHE A 1 296 ? 8.642 -1.558 -19.578 1.00 92.12 296 PHE A O 1
ATOM 2299 N N . ASP A 1 297 ? 7.423 -1.061 -21.390 1.00 89.94 297 ASP A N 1
ATOM 2300 C CA . ASP A 1 297 ? 6.852 0.178 -20.854 1.00 89.94 297 ASP A CA 1
ATOM 2301 C C . ASP A 1 297 ? 6.037 -0.066 -19.577 1.00 89.94 297 ASP A C 1
ATOM 2303 O O . ASP A 1 297 ? 6.164 0.684 -18.605 1.00 89.94 297 ASP A O 1
ATOM 2307 N N . ALA A 1 298 ? 5.254 -1.148 -19.525 1.00 93.12 298 ALA A N 1
ATOM 2308 C CA . ALA A 1 298 ? 4.517 -1.514 -18.319 1.00 93.12 298 ALA A CA 1
ATOM 2309 C C . ALA A 1 298 ? 5.468 -1.810 -17.148 1.00 93.12 298 ALA A C 1
ATOM 2311 O O . ALA A 1 298 ? 5.306 -1.267 -16.054 1.00 93.12 298 ALA A O 1
ATOM 2312 N N . PHE A 1 299 ? 6.508 -2.612 -17.380 1.00 94.88 299 PHE A N 1
ATOM 2313 C CA . PHE A 1 299 ? 7.483 -2.951 -16.344 1.00 94.88 299 PHE A CA 1
ATOM 2314 C C . PHE A 1 299 ? 8.330 -1.741 -15.928 1.00 94.88 299 PHE A C 1
ATOM 2316 O O . PHE A 1 299 ? 8.741 -1.653 -14.772 1.00 94.88 299 PHE A O 1
ATOM 2323 N N . GLN A 1 300 ? 8.546 -0.767 -16.812 1.00 91.31 300 GLN A N 1
ATOM 2324 C CA . GLN A 1 300 ? 9.170 0.505 -16.447 1.00 91.31 300 GLN A CA 1
ATOM 2325 C C . GLN A 1 300 ? 8.269 1.370 -15.560 1.00 91.31 300 GLN A C 1
ATOM 2327 O O . GLN A 1 300 ? 8.758 2.051 -14.651 1.00 91.31 300 GLN A O 1
ATOM 2332 N N . ALA A 1 301 ? 6.959 1.347 -15.802 1.00 90.50 301 ALA A N 1
ATOM 2333 C CA . ALA A 1 301 ? 6.006 2.233 -15.149 1.00 90.50 301 ALA A CA 1
ATOM 2334 C C . ALA A 1 301 ? 5.755 1.877 -13.679 1.00 90.50 301 ALA A C 1
ATOM 2336 O O . ALA A 1 301 ? 5.654 2.771 -12.839 1.00 90.50 301 ALA A O 1
ATOM 2337 N N . SER A 1 302 ? 5.630 0.589 -13.345 1.00 92.50 302 SER A N 1
ATOM 2338 C CA . SER A 1 302 ? 5.265 0.187 -11.985 1.00 92.50 302 SER A CA 1
ATOM 2339 C C . SER A 1 302 ? 5.635 -1.253 -11.663 1.00 92.50 302 SER A C 1
ATOM 2341 O O . SER A 1 302 ? 5.437 -2.165 -12.464 1.00 92.50 302 SER A O 1
ATOM 2343 N N . GLU A 1 303 ? 6.028 -1.468 -10.412 1.00 90.50 303 GLU A N 1
ATOM 2344 C CA . GLU A 1 303 ? 6.230 -2.797 -9.840 1.00 90.50 303 GLU A CA 1
ATOM 2345 C C . GLU A 1 303 ? 4.948 -3.639 -9.798 1.00 90.50 303 GLU A C 1
ATOM 2347 O O . GLU A 1 303 ? 5.019 -4.867 -9.770 1.00 90.50 303 GLU A O 1
ATOM 2352 N N . ARG A 1 304 ? 3.771 -2.994 -9.889 1.00 95.00 304 ARG A N 1
ATOM 2353 C CA . ARG A 1 304 ? 2.489 -3.679 -10.112 1.00 95.00 304 ARG A CA 1
ATOM 2354 C C . ARG A 1 304 ? 2.604 -4.682 -11.255 1.00 95.00 304 ARG A C 1
ATOM 2356 O O . ARG A 1 304 ? 2.200 -5.830 -11.115 1.00 95.00 304 ARG A O 1
ATOM 2363 N N . TYR A 1 305 ? 3.162 -4.244 -12.380 1.00 95.81 305 TYR A N 1
ATOM 2364 C CA . TYR A 1 305 ? 3.228 -5.051 -13.591 1.00 95.81 305 TYR A CA 1
ATOM 2365 C C . TYR A 1 305 ? 4.277 -6.156 -13.500 1.00 95.81 305 TYR A C 1
ATOM 2367 O O . TYR A 1 305 ? 4.125 -7.174 -14.166 1.00 95.81 305 TYR A O 1
ATOM 2375 N N . HIS A 1 306 ? 5.276 -6.018 -12.620 1.00 93.75 306 HIS A N 1
ATOM 2376 C CA . HIS A 1 306 ? 6.192 -7.118 -12.317 1.00 93.75 306 HIS A CA 1
ATOM 2377 C C . HIS A 1 306 ? 5.444 -8.234 -11.579 1.00 93.75 306 HIS A C 1
ATOM 2379 O O . HIS A 1 306 ? 5.547 -9.391 -11.973 1.00 93.75 306 HIS A O 1
ATOM 2385 N N . VAL A 1 307 ? 4.657 -7.886 -10.547 1.00 94.88 307 VAL A N 1
ATOM 2386 C CA . VAL A 1 307 ? 3.851 -8.853 -9.775 1.00 94.88 307 VAL A CA 1
ATOM 2387 C C . VAL A 1 307 ? 2.813 -9.519 -10.669 1.00 94.88 307 VAL A C 1
ATOM 2389 O O . VAL A 1 307 ? 2.769 -10.743 -10.757 1.00 94.88 307 VAL A O 1
ATOM 2392 N N . LEU A 1 308 ? 2.003 -8.726 -11.371 1.00 95.62 308 LEU A N 1
ATOM 2393 C CA . LEU A 1 308 ? 0.944 -9.256 -12.229 1.00 95.62 308 LEU A CA 1
ATOM 2394 C C . LEU A 1 308 ? 1.519 -10.083 -13.381 1.00 95.62 308 LEU A C 1
ATOM 2396 O O . LEU A 1 308 ? 1.069 -11.203 -13.587 1.00 95.62 308 LEU A O 1
ATOM 2400 N N . GLY A 1 309 ? 2.573 -9.602 -14.047 1.00 92.31 309 GLY A N 1
ATOM 2401 C CA . GLY A 1 309 ? 3.240 -10.338 -15.120 1.00 92.31 309 GLY A CA 1
ATOM 2402 C C . GLY A 1 309 ? 3.848 -11.666 -14.660 1.00 92.31 309 GLY A C 1
ATOM 2403 O O . GLY A 1 309 ? 3.786 -12.645 -15.397 1.00 92.31 309 GLY A O 1
ATOM 2404 N N . PHE A 1 310 ? 4.380 -11.739 -13.435 1.00 93.50 310 PHE A N 1
ATOM 2405 C CA . PHE A 1 310 ? 4.886 -12.989 -12.858 1.00 93.50 310 PHE A CA 1
ATOM 2406 C C . PHE A 1 310 ? 3.779 -14.002 -12.589 1.00 93.50 310 PHE A C 1
ATOM 2408 O O . PHE A 1 310 ? 3.920 -15.175 -12.932 1.00 93.50 310 PHE A O 1
ATOM 2415 N N . PHE A 1 311 ? 2.662 -13.573 -12.003 1.00 92.88 311 PHE A N 1
ATOM 2416 C CA . PHE A 1 311 ? 1.553 -14.487 -11.740 1.00 92.88 311 PHE A CA 1
ATOM 2417 C C . PHE A 1 311 ? 0.765 -14.838 -13.010 1.00 92.88 311 PHE A C 1
ATOM 2419 O O . PHE A 1 311 ? 0.294 -15.968 -13.116 1.00 92.88 311 PHE A O 1
ATOM 2426 N N . ASP A 1 312 ? 0.725 -13.955 -14.012 1.00 91.19 312 ASP A N 1
ATOM 2427 C CA . ASP A 1 312 ? 0.261 -14.276 -15.366 1.00 91.19 312 ASP A CA 1
ATOM 2428 C C . ASP A 1 312 ? 1.175 -15.306 -16.034 1.00 91.19 312 ASP A C 1
ATOM 2430 O O . ASP A 1 312 ? 0.697 -16.295 -16.586 1.00 91.19 312 ASP A O 1
ATOM 2434 N N . PHE A 1 313 ? 2.496 -15.153 -15.918 1.00 88.12 313 PHE A N 1
ATOM 2435 C CA . PHE A 1 313 ? 3.445 -16.164 -16.384 1.00 88.12 313 PHE A CA 1
ATOM 2436 C C . PHE A 1 313 ? 3.206 -17.510 -15.689 1.00 88.12 313 PHE A C 1
ATOM 2438 O O . PHE A 1 313 ? 3.091 -18.534 -16.360 1.00 88.12 313 PHE A O 1
ATOM 2445 N N . CYS A 1 314 ? 3.041 -17.515 -14.363 1.00 87.94 314 CYS A N 1
ATOM 2446 C CA . CYS A 1 314 ? 2.724 -18.719 -13.595 1.00 87.94 314 CYS A CA 1
ATOM 2447 C C . CYS A 1 314 ? 1.376 -19.351 -13.984 1.00 87.94 314 CYS A C 1
ATOM 2449 O O . CYS A 1 314 ? 1.252 -20.574 -13.981 1.00 87.94 314 CYS A O 1
ATOM 2451 N N . GLN A 1 315 ? 0.369 -18.542 -14.323 1.00 85.56 315 GLN A N 1
ATOM 2452 C CA . GLN A 1 315 ? -0.940 -19.017 -14.778 1.00 85.56 315 GLN A CA 1
ATOM 2453 C C . GLN A 1 315 ? -0.864 -19.681 -16.159 1.00 85.56 315 GLN A C 1
ATOM 2455 O O . GLN A 1 315 ? -1.620 -20.612 -16.445 1.00 85.56 315 GLN A O 1
ATOM 2460 N N . GLN A 1 316 ? 0.015 -19.184 -17.029 1.00 78.25 316 GLN A N 1
ATOM 2461 C CA . GLN A 1 316 ? 0.079 -19.605 -18.428 1.00 78.25 316 GLN A CA 1
ATOM 2462 C C . GLN A 1 316 ? 1.122 -20.697 -18.674 1.00 78.25 316 GLN A C 1
ATOM 2464 O O . GLN A 1 316 ? 0.988 -21.466 -19.629 1.00 78.25 316 GLN A O 1
ATOM 2469 N N . LYS A 1 317 ? 2.137 -20.810 -17.812 1.00 71.31 317 LYS A N 1
ATOM 2470 C CA . LYS A 1 317 ? 3.145 -21.866 -17.898 1.00 71.31 317 LYS A CA 1
ATOM 2471 C C . LYS A 1 317 ? 2.532 -23.222 -17.512 1.00 71.31 317 LYS A C 1
ATOM 2473 O O . LYS A 1 317 ? 2.195 -23.461 -16.357 1.00 71.31 317 LYS A O 1
ATOM 2478 N N . GLU A 1 318 ? 2.427 -24.082 -18.527 1.00 62.06 318 GLU A N 1
ATOM 2479 C CA . GLU A 1 318 ? 2.168 -25.531 -18.482 1.00 62.06 318 GLU A CA 1
ATOM 2480 C C . GLU A 1 318 ? 0.823 -25.987 -17.879 1.00 62.06 318 GLU A C 1
ATOM 2482 O O . GLU A 1 318 ? 0.715 -26.401 -16.731 1.00 62.06 318 GLU A O 1
ATOM 2487 N N . LYS A 1 319 ? -0.225 -26.012 -18.715 1.00 52.62 319 LYS A N 1
ATOM 2488 C CA . LYS A 1 319 ? -1.558 -26.552 -18.369 1.00 52.62 319 LYS A CA 1
ATOM 2489 C C . LYS A 1 319 ? -1.657 -28.091 -18.394 1.00 52.62 319 LYS A C 1
ATOM 2491 O O . LYS A 1 319 ? -2.691 -28.619 -18.006 1.00 52.62 319 LYS A O 1
ATOM 2496 N N . ALA A 1 320 ? -0.623 -28.808 -18.844 1.00 44.56 320 ALA A N 1
ATOM 2497 C CA . ALA A 1 320 ? -0.665 -30.265 -19.043 1.00 44.56 320 ALA A CA 1
ATOM 2498 C C . ALA A 1 320 ? -0.408 -31.084 -17.759 1.00 44.56 320 ALA A C 1
ATOM 2500 O O . ALA A 1 320 ? -0.950 -32.174 -17.616 1.00 44.56 320 ALA A O 1
ATOM 2501 N N . THR A 1 321 ? 0.367 -30.542 -16.814 1.00 44.19 321 THR A N 1
ATOM 2502 C CA . THR A 1 321 ? 0.686 -31.143 -15.499 1.00 44.19 321 THR A CA 1
ATOM 2503 C C . THR A 1 321 ? 0.091 -30.357 -14.321 1.00 44.19 321 THR A C 1
ATOM 2505 O O . THR A 1 321 ? 0.276 -30.744 -13.169 1.00 44.19 321 THR A O 1
ATOM 2508 N N . GLY A 1 322 ? -0.674 -29.297 -14.632 1.00 49.88 322 GLY A N 1
ATOM 2509 C CA . GLY A 1 322 ? -1.560 -28.565 -13.721 1.00 49.88 322 GLY A CA 1
ATOM 2510 C C . GLY A 1 322 ? -1.115 -27.150 -13.293 1.00 49.88 322 GLY A C 1
ATOM 2511 O O . GLY A 1 322 ? -1.832 -26.478 -12.551 1.00 49.88 322 GLY A O 1
ATOM 2512 N N . GLY A 1 323 ? -0.043 -26.615 -13.887 1.00 71.56 323 GLY A N 1
ATOM 2513 C CA . GLY A 1 323 ? 0.333 -25.194 -13.838 1.00 71.56 323 GLY A CA 1
ATOM 2514 C C . GLY A 1 323 ? 1.070 -24.766 -12.566 1.00 71.56 323 GLY A C 1
ATOM 2515 O O . GLY A 1 323 ? 0.814 -25.265 -11.473 1.00 71.56 323 GLY A O 1
ATOM 2516 N N . LEU A 1 324 ? 1.974 -23.783 -12.675 1.00 85.56 324 LEU A N 1
ATOM 2517 C CA . LEU A 1 324 ? 2.812 -23.336 -11.547 1.00 85.56 324 LEU A CA 1
ATOM 2518 C C . LEU A 1 324 ? 2.007 -22.871 -10.324 1.00 85.56 324 LEU A C 1
ATOM 2520 O O . LEU A 1 324 ? 2.413 -23.104 -9.185 1.00 85.56 324 LEU A O 1
ATOM 2524 N N . LEU A 1 325 ? 0.844 -22.250 -10.545 1.00 88.12 325 LEU A N 1
ATOM 2525 C CA . LEU A 1 325 ? -0.036 -21.835 -9.451 1.00 88.12 325 LEU A CA 1
ATOM 2526 C C . LEU A 1 325 ? -0.523 -23.025 -8.621 1.00 88.12 325 LEU A C 1
ATOM 2528 O O . LEU A 1 325 ? -0.653 -22.888 -7.410 1.00 88.12 325 LEU A O 1
ATOM 2532 N N . GLN A 1 326 ? -0.767 -24.190 -9.226 1.00 86.50 326 GLN A N 1
ATOM 2533 C CA . GLN A 1 326 ? -1.204 -25.371 -8.482 1.00 86.50 326 GLN A CA 1
ATOM 2534 C C . GLN A 1 326 ? -0.149 -25.814 -7.472 1.00 86.50 326 GLN A C 1
ATOM 2536 O O . GLN A 1 326 ? -0.505 -26.110 -6.334 1.00 86.50 326 GLN A O 1
ATOM 2541 N N . TYR A 1 327 ? 1.130 -25.811 -7.845 1.00 87.44 327 TYR A N 1
ATOM 2542 C CA . TYR A 1 327 ? 2.204 -26.169 -6.919 1.00 87.44 327 TYR A CA 1
ATOM 2543 C C . TYR A 1 327 ? 2.298 -25.189 -5.750 1.00 87.44 327 TYR A C 1
ATOM 2545 O O . TYR A 1 327 ? 2.486 -25.615 -4.614 1.00 87.44 327 TYR A O 1
ATOM 2553 N N . LEU A 1 328 ? 2.066 -23.894 -5.986 1.00 89.06 328 LEU A N 1
ATOM 2554 C CA . LEU A 1 328 ? 1.978 -22.916 -4.899 1.00 89.06 328 LEU A CA 1
ATOM 2555 C C . LEU A 1 328 ? 0.759 -23.160 -3.994 1.00 89.06 328 LEU A C 1
ATOM 2557 O O . LEU A 1 328 ? 0.898 -23.099 -2.776 1.00 89.06 328 LEU A O 1
ATOM 2561 N N . ARG A 1 329 ? -0.415 -23.499 -4.554 1.00 88.62 329 ARG A N 1
ATOM 2562 C CA . ARG A 1 329 ? -1.613 -23.871 -3.766 1.00 88.62 329 ARG A CA 1
ATOM 2563 C C . ARG A 1 329 ? -1.377 -25.121 -2.920 1.00 88.62 329 ARG A C 1
ATOM 2565 O O . ARG A 1 329 ? -1.790 -25.174 -1.768 1.00 88.62 329 ARG A O 1
ATOM 2572 N N . ALA A 1 330 ? -0.700 -26.114 -3.491 1.00 85.75 330 ALA A N 1
ATOM 2573 C CA . ALA A 1 330 ? -0.362 -27.371 -2.832 1.00 85.75 330 ALA A CA 1
ATOM 2574 C C . ALA A 1 330 ? 0.848 -27.259 -1.885 1.00 85.75 330 ALA A C 1
ATOM 2576 O O . ALA A 1 330 ? 1.174 -28.233 -1.211 1.00 85.75 330 ALA A O 1
ATOM 2577 N N . ARG A 1 331 ? 1.515 -26.092 -1.832 1.00 89.94 331 ARG A N 1
ATOM 2578 C CA . ARG A 1 331 ? 2.768 -25.857 -1.086 1.00 89.94 331 ARG A CA 1
ATOM 2579 C C . ARG A 1 331 ? 3.907 -26.794 -1.517 1.00 89.94 331 ARG A C 1
ATOM 2581 O O . ARG A 1 331 ? 4.846 -27.064 -0.764 1.00 89.94 331 ARG A O 1
ATOM 2588 N N . ASP A 1 332 ? 3.844 -27.273 -2.756 1.00 89.62 332 ASP A N 1
ATOM 2589 C CA . ASP A 1 332 ? 4.874 -28.090 -3.385 1.00 89.62 332 ASP A CA 1
ATOM 2590 C C . ASP A 1 332 ? 5.924 -27.197 -4.054 1.00 89.62 332 ASP A C 1
ATOM 2592 O O . ASP A 1 332 ? 5.996 -27.026 -5.273 1.00 89.62 332 ASP A O 1
ATOM 2596 N N . PHE A 1 333 ? 6.757 -26.587 -3.217 1.00 89.06 333 PHE A N 1
ATOM 2597 C CA . PHE A 1 333 ? 7.779 -25.654 -3.679 1.00 89.06 333 PHE A CA 1
ATOM 2598 C C . PHE A 1 333 ? 8.899 -26.317 -4.491 1.00 89.06 333 PHE A C 1
ATOM 2600 O O . PHE A 1 333 ? 9.590 -25.626 -5.234 1.00 89.06 333 PHE A O 1
ATOM 2607 N N . HIS A 1 334 ? 9.075 -27.639 -4.386 1.00 85.25 334 HIS A N 1
ATOM 2608 C CA . HIS A 1 334 ? 10.078 -28.365 -5.170 1.00 85.25 334 HIS A CA 1
ATOM 2609 C C . HIS A 1 334 ? 9.575 -28.577 -6.595 1.00 85.25 334 HIS A C 1
ATOM 2611 O O . HIS A 1 334 ? 10.301 -28.276 -7.541 1.00 85.25 334 HIS A O 1
ATOM 2617 N N . SER A 1 335 ? 8.312 -28.979 -6.771 1.00 84.75 335 SER A N 1
ATOM 2618 C CA . SER A 1 335 ? 7.703 -28.997 -8.103 1.00 84.75 335 SER A CA 1
ATOM 2619 C C . SER A 1 335 ? 7.635 -27.590 -8.694 1.00 84.75 335 SER A C 1
ATOM 2621 O O . SER A 1 335 ? 8.041 -27.403 -9.840 1.00 84.75 335 SER A O 1
ATOM 2623 N N . PHE A 1 336 ? 7.253 -26.570 -7.912 1.00 85.69 336 PHE A N 1
ATOM 2624 C CA . PHE A 1 336 ? 7.320 -25.182 -8.386 1.00 85.69 336 PHE A CA 1
ATOM 2625 C C . PHE A 1 336 ? 8.729 -24.823 -8.882 1.00 85.69 336 PHE A C 1
ATOM 2627 O O . PHE A 1 336 ? 8.881 -24.355 -10.008 1.00 85.69 336 PHE A O 1
ATOM 2634 N N . ALA A 1 337 ? 9.769 -25.087 -8.083 1.00 80.56 337 ALA A N 1
ATOM 2635 C CA . ALA A 1 337 ? 11.150 -24.808 -8.459 1.00 80.56 337 ALA A CA 1
ATOM 2636 C C . ALA A 1 337 ? 11.585 -25.587 -9.708 1.00 80.56 337 ALA A C 1
ATOM 2638 O O . ALA A 1 337 ? 12.208 -25.003 -10.590 1.00 80.56 337 ALA A O 1
ATOM 2639 N N . ARG A 1 338 ? 11.206 -26.864 -9.836 1.00 80.50 338 ARG A N 1
ATOM 2640 C CA . ARG A 1 338 ? 11.504 -27.692 -11.013 1.00 80.50 338 ARG A CA 1
ATOM 2641 C C . ARG A 1 338 ? 10.969 -27.074 -12.296 1.00 80.50 338 ARG A C 1
ATOM 2643 O O . ARG A 1 338 ? 11.694 -27.007 -13.283 1.00 80.50 338 ARG A O 1
ATOM 2650 N N . TYR A 1 339 ? 9.723 -26.612 -12.281 1.00 78.38 339 TYR A N 1
ATOM 2651 C CA . TYR A 1 339 ? 9.071 -26.080 -13.476 1.00 78.38 339 TYR A CA 1
ATOM 2652 C C . TYR A 1 339 ? 9.335 -24.584 -13.692 1.00 78.38 339 TYR A C 1
ATOM 2654 O O . TYR A 1 339 ? 9.277 -24.114 -14.829 1.00 78.38 339 TYR A O 1
ATOM 2662 N N . TYR A 1 340 ? 9.653 -23.811 -12.648 1.00 75.25 340 TYR A N 1
ATOM 2663 C CA . TYR A 1 340 ? 10.032 -22.401 -12.779 1.00 75.25 340 TYR A CA 1
ATOM 2664 C C . TYR A 1 340 ? 11.525 -22.233 -13.099 1.00 75.25 340 TYR A C 1
ATOM 2666 O O . TYR A 1 340 ? 11.842 -21.689 -14.158 1.00 75.25 340 TYR A O 1
ATOM 2674 N N . ASN A 1 341 ? 12.405 -22.760 -12.239 1.00 71.81 341 ASN A N 1
ATOM 2675 C CA . ASN A 1 341 ? 13.868 -22.612 -12.285 1.00 71.81 341 ASN A CA 1
ATOM 2676 C C . ASN A 1 341 ? 14.578 -23.713 -13.090 1.00 71.81 341 ASN A C 1
ATOM 2678 O O . ASN A 1 341 ? 15.697 -23.513 -13.558 1.00 71.81 341 ASN A O 1
ATOM 2682 N N . GLY A 1 342 ? 13.932 -24.867 -13.266 1.00 68.06 342 GLY A N 1
ATOM 2683 C CA . GLY A 1 342 ? 14.507 -26.040 -13.920 1.00 68.06 342 GLY A CA 1
ATOM 2684 C C . GLY A 1 342 ? 14.903 -27.148 -12.931 1.00 68.06 342 GLY A C 1
ATOM 2685 O O . GLY A 1 342 ? 15.038 -26.913 -11.728 1.00 68.06 342 GLY A O 1
ATOM 2686 N N . PRO A 1 343 ? 15.100 -28.382 -13.421 1.00 70.69 343 PRO A N 1
ATOM 2687 C CA . PRO A 1 343 ? 15.390 -29.560 -12.592 1.00 70.69 343 PRO A CA 1
ATOM 2688 C C . PRO A 1 343 ? 16.775 -29.555 -11.910 1.00 70.69 343 PRO A C 1
ATOM 2690 O O . PRO A 1 343 ? 16.930 -30.194 -10.871 1.00 70.69 343 PRO A O 1
ATOM 2693 N N . GLY A 1 344 ? 17.754 -28.796 -12.416 1.00 64.38 344 GLY A N 1
ATOM 2694 C CA . GLY A 1 344 ? 19.140 -28.844 -11.928 1.00 64.38 344 GLY A CA 1
ATOM 2695 C C . GLY A 1 344 ? 19.379 -28.262 -10.526 1.00 64.38 344 GLY A C 1
ATOM 2696 O O . GLY A 1 344 ? 20.402 -28.555 -9.912 1.00 64.38 344 GLY A O 1
ATOM 2697 N N . GLN A 1 345 ? 18.458 -27.443 -9.996 1.00 72.06 345 GLN A N 1
ATOM 2698 C CA . GLN A 1 345 ? 18.585 -26.804 -8.670 1.00 72.06 345 GLN A CA 1
ATOM 2699 C C . GLN A 1 345 ? 17.303 -26.887 -7.826 1.00 72.06 345 GLN A C 1
ATOM 2701 O O . GLN A 1 345 ? 17.027 -26.003 -7.009 1.00 72.06 345 GLN A O 1
ATOM 2706 N N . VAL A 1 346 ? 16.516 -27.948 -8.012 1.00 74.19 346 VAL A N 1
ATOM 2707 C CA . VAL A 1 346 ? 15.204 -28.110 -7.362 1.00 74.19 346 VAL A CA 1
ATOM 2708 C C . VAL A 1 346 ? 15.287 -28.008 -5.845 1.00 74.19 346 VAL A C 1
ATOM 2710 O O . VAL A 1 346 ? 14.552 -27.216 -5.261 1.00 74.19 346 VAL A O 1
ATOM 2713 N N . ASP A 1 347 ? 16.204 -28.739 -5.213 1.00 79.44 347 ASP A N 1
ATOM 2714 C CA . ASP A 1 347 ? 16.319 -28.753 -3.749 1.00 79.44 347 ASP A CA 1
ATOM 2715 C C . ASP A 1 347 ? 16.759 -27.394 -3.195 1.00 79.44 347 ASP A C 1
ATOM 2717 O O . ASP A 1 347 ? 16.293 -26.953 -2.145 1.00 79.44 347 ASP A O 1
ATOM 2721 N N . TYR A 1 348 ? 17.620 -26.685 -3.928 1.00 78.19 348 TYR A N 1
ATOM 2722 C CA .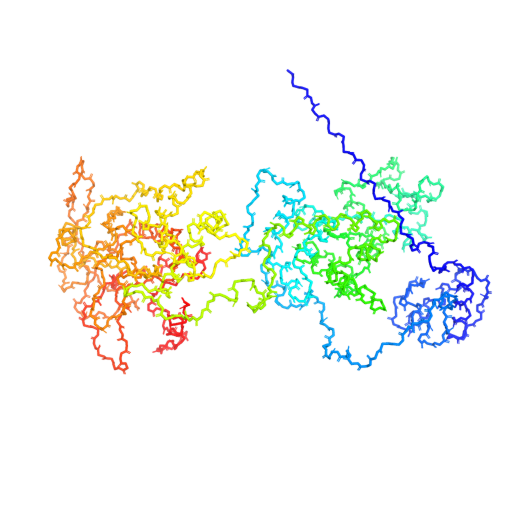 TYR A 1 348 ? 18.105 -25.371 -3.519 1.00 78.19 348 TYR A CA 1
ATOM 2723 C C . TYR A 1 348 ? 16.993 -24.319 -3.554 1.00 78.19 348 TYR A C 1
ATOM 2725 O O . TYR A 1 348 ? 16.743 -23.641 -2.555 1.00 78.19 348 TYR A O 1
ATOM 2733 N N . TYR A 1 349 ? 16.306 -24.181 -4.691 1.00 77.00 349 TYR A N 1
ATOM 2734 C CA . TYR A 1 349 ? 15.238 -23.191 -4.843 1.00 77.00 349 TYR A CA 1
ATOM 2735 C C . TYR A 1 349 ? 13.979 -23.593 -4.075 1.00 77.00 349 TYR A C 1
ATOM 2737 O O . TYR A 1 349 ? 13.421 -22.772 -3.352 1.00 77.00 349 TYR A O 1
ATOM 2745 N N . GLY A 1 350 ? 13.575 -24.862 -4.148 1.00 80.00 350 GLY A N 1
ATOM 2746 C CA . GLY A 1 350 ? 12.441 -25.392 -3.395 1.00 80.00 350 GLY A CA 1
ATOM 2747 C C . GLY A 1 350 ? 12.644 -25.269 -1.885 1.00 80.00 350 GLY A C 1
ATOM 2748 O O . GLY A 1 350 ? 11.730 -24.843 -1.177 1.00 80.00 350 GLY A O 1
ATOM 2749 N N . GLY A 1 351 ? 13.857 -25.547 -1.396 1.00 83.00 351 GLY A N 1
ATOM 2750 C CA . GLY A 1 351 ? 14.247 -25.329 -0.003 1.00 83.00 351 GLY A CA 1
ATOM 2751 C C . GLY A 1 351 ? 14.197 -23.855 0.406 1.00 83.00 351 GLY A C 1
ATOM 2752 O O . GLY A 1 351 ? 13.607 -23.527 1.432 1.00 83.00 351 GLY A O 1
ATOM 2753 N N . LYS A 1 352 ? 14.727 -22.943 -0.421 1.00 85.81 352 LYS A N 1
ATOM 2754 C CA . LYS A 1 352 ? 14.673 -21.492 -0.158 1.00 85.81 352 LYS A CA 1
ATOM 2755 C C . LYS A 1 352 ? 13.255 -20.932 -0.132 1.00 85.81 352 LYS A C 1
ATOM 2757 O O . LYS A 1 352 ? 12.962 -20.069 0.697 1.00 85.81 352 LYS A O 1
ATOM 2762 N N . ILE A 1 353 ? 12.389 -21.388 -1.037 1.00 88.25 353 ILE A N 1
ATOM 2763 C CA . ILE A 1 353 ? 10.980 -20.980 -1.057 1.00 88.25 353 ILE A CA 1
ATOM 2764 C C . ILE A 1 353 ? 10.280 -21.526 0.189 1.00 88.25 353 ILE A C 1
ATOM 2766 O O . ILE A 1 353 ? 9.537 -20.784 0.823 1.00 88.25 353 ILE A O 1
ATOM 2770 N N . ARG A 1 354 ? 10.571 -22.768 0.601 1.00 91.12 354 ARG A N 1
ATOM 2771 C CA . ARG A 1 354 ? 10.043 -23.343 1.847 1.00 91.12 354 ARG A CA 1
ATOM 2772 C C . ARG A 1 354 ? 10.475 -22.555 3.086 1.00 91.12 354 ARG A C 1
ATOM 2774 O O . ARG A 1 354 ? 9.615 -22.189 3.876 1.00 91.12 354 ARG A O 1
ATOM 2781 N N . GLU A 1 355 ? 11.760 -22.227 3.227 1.00 87.75 355 GLU A N 1
ATOM 2782 C CA . GLU A 1 355 ? 12.264 -21.401 4.339 1.00 87.75 355 GLU A CA 1
ATOM 2783 C C . GLU A 1 355 ? 11.590 -20.019 4.351 1.00 87.75 355 GLU A C 1
ATOM 2785 O O . GLU A 1 355 ? 11.138 -19.530 5.387 1.00 87.75 355 GLU A O 1
ATOM 2790 N N . ALA A 1 356 ? 11.476 -19.384 3.180 1.00 87.50 356 ALA A N 1
ATOM 2791 C CA . ALA A 1 356 ? 10.792 -18.103 3.050 1.00 87.50 356 ALA A CA 1
ATOM 2792 C C . ALA A 1 356 ? 9.298 -18.204 3.396 1.00 87.50 356 ALA A C 1
ATOM 2794 O O . ALA A 1 356 ? 8.760 -17.286 4.007 1.00 87.50 356 ALA A O 1
ATOM 2795 N N . TYR A 1 357 ? 8.641 -19.304 3.037 1.00 89.56 357 TYR A N 1
ATOM 2796 C CA . TYR A 1 357 ? 7.247 -19.573 3.375 1.00 89.56 357 TYR A CA 1
ATOM 2797 C C . TYR A 1 357 ? 7.058 -19.750 4.882 1.00 89.56 357 TYR A C 1
ATOM 2799 O O . TYR A 1 357 ? 6.189 -19.106 5.464 1.00 89.56 357 TYR A O 1
ATOM 2807 N N . GLU A 1 358 ? 7.911 -20.537 5.538 1.00 86.12 358 GLU A N 1
ATOM 2808 C CA . GLU A 1 358 ? 7.880 -20.715 6.993 1.00 86.12 358 GLU A CA 1
ATOM 2809 C C . GLU A 1 358 ? 8.069 -19.385 7.727 1.00 86.12 358 GLU A C 1
ATOM 2811 O O . GLU A 1 358 ? 7.338 -19.094 8.672 1.00 86.12 358 GLU A O 1
ATOM 2816 N N . GLU A 1 359 ? 8.984 -18.533 7.262 1.00 86.00 359 GLU A N 1
ATOM 2817 C CA . GLU A 1 359 ? 9.169 -17.187 7.810 1.00 86.00 359 GLU A CA 1
ATOM 2818 C C . GLU A 1 359 ? 7.999 -16.246 7.491 1.00 86.00 359 GLU A C 1
ATOM 2820 O O . GLU A 1 359 ? 7.657 -15.396 8.315 1.00 86.00 359 GLU A O 1
ATOM 2825 N N . ALA A 1 360 ? 7.353 -16.402 6.333 1.00 81.81 360 ALA A N 1
ATOM 2826 C CA . ALA A 1 360 ? 6.160 -15.646 5.964 1.00 81.81 360 ALA A CA 1
ATOM 2827 C C . ALA A 1 360 ? 4.944 -16.032 6.824 1.00 81.81 360 ALA A C 1
ATOM 2829 O O . ALA A 1 360 ? 4.179 -15.153 7.212 1.00 81.81 360 ALA A O 1
ATOM 2830 N N . LEU A 1 361 ? 4.797 -17.299 7.225 1.00 80.12 361 LEU A N 1
ATOM 2831 C CA . LEU A 1 361 ? 3.755 -17.718 8.176 1.00 80.12 361 LEU A CA 1
ATOM 2832 C C . LEU A 1 361 ? 3.893 -17.021 9.538 1.00 80.12 361 LEU A C 1
ATOM 2834 O O . LEU A 1 361 ? 2.902 -16.743 10.214 1.00 80.12 361 LEU A O 1
ATOM 2838 N N . GLN A 1 362 ? 5.120 -16.673 9.929 1.00 74.38 362 GLN A N 1
ATOM 2839 C CA . GLN A 1 362 ? 5.392 -15.938 11.168 1.00 74.38 362 GLN A CA 1
ATOM 2840 C C . GLN A 1 362 ? 4.993 -14.456 11.082 1.00 74.38 362 GLN A C 1
ATOM 2842 O O . GLN A 1 362 ? 5.006 -13.761 12.099 1.00 74.38 362 GLN A O 1
ATOM 2847 N N . LEU A 1 363 ? 4.632 -13.954 9.893 1.00 59.50 363 LEU A N 1
ATOM 2848 C CA . LEU A 1 363 ? 4.262 -12.555 9.670 1.00 59.50 363 LEU A CA 1
ATOM 2849 C C . LEU A 1 363 ? 2.796 -12.230 10.024 1.00 59.50 363 LEU A C 1
ATOM 2851 O O . LEU A 1 363 ? 2.375 -11.095 9.822 1.00 59.50 363 LEU A O 1
ATOM 2855 N N . SER A 1 364 ? 2.015 -13.154 10.607 1.00 55.16 364 SER A N 1
ATOM 2856 C CA . SER A 1 364 ? 0.582 -12.937 10.907 1.00 55.16 364 SER A CA 1
ATOM 2857 C C . SER A 1 364 ? -0.179 -12.402 9.679 1.00 55.16 364 SER A C 1
ATOM 2859 O O . SER A 1 364 ? -1.000 -11.485 9.793 1.00 55.16 364 SER A O 1
ATOM 2861 N N . LEU A 1 365 ? 0.133 -12.955 8.504 1.00 52.16 365 LEU A N 1
ATOM 2862 C CA . LEU A 1 365 ? -0.520 -12.629 7.240 1.00 52.16 365 LEU A CA 1
ATOM 2863 C C . LEU A 1 365 ? -1.948 -13.179 7.308 1.00 52.16 365 LEU A C 1
ATOM 2865 O O . LEU A 1 365 ? -2.149 -14.347 7.629 1.00 52.16 365 LEU A O 1
ATOM 2869 N N . ALA A 1 366 ? -2.947 -12.324 7.114 1.00 44.44 366 ALA A N 1
ATOM 2870 C CA . ALA A 1 366 ? -4.341 -12.735 7.195 1.00 44.44 366 ALA A CA 1
ATOM 2871 C C . ALA A 1 366 ? -4.741 -13.472 5.908 1.00 44.44 366 ALA A C 1
ATOM 2873 O O . ALA A 1 366 ? -5.200 -12.838 4.964 1.00 44.44 366 ALA A O 1
ATOM 2874 N N . ASP A 1 367 ? -4.576 -14.792 5.876 1.00 36.34 367 ASP A N 1
ATOM 2875 C CA . ASP A 1 367 ? -5.239 -15.647 4.890 1.00 36.34 367 ASP A CA 1
ATOM 2876 C C . ASP A 1 367 ? -6.552 -16.166 5.507 1.00 36.34 367 ASP A C 1
ATOM 2878 O O . ASP A 1 367 ? -6.576 -16.699 6.617 1.00 36.34 367 ASP A O 1
ATOM 2882 N N . GLY A 1 368 ? -7.675 -15.873 4.847 1.00 33.44 368 GLY A N 1
ATOM 2883 C CA . GLY A 1 368 ? -9.023 -16.083 5.378 1.00 33.44 368 GLY A CA 1
ATOM 2884 C C . GLY A 1 368 ? -9.522 -17.537 5.360 1.00 33.44 368 GLY A C 1
ATOM 2885 O O . GLY A 1 368 ? -9.119 -18.330 4.518 1.00 33.44 368 GLY A O 1
ATOM 2886 N N . GLU A 1 369 ? -10.480 -17.776 6.268 1.00 30.73 369 GLU A N 1
ATOM 2887 C CA . GLU A 1 369 ? -11.378 -18.931 6.501 1.00 30.73 369 GLU A CA 1
ATOM 2888 C C . GLU A 1 369 ? -10.849 -20.216 7.175 1.00 30.73 369 GLU A C 1
ATOM 2890 O O . GLU A 1 369 ? -10.284 -21.083 6.520 1.00 30.73 369 GLU A O 1
ATOM 2895 N N . ILE A 1 370 ? -11.212 -20.412 8.462 1.00 28.64 370 ILE A N 1
ATOM 2896 C CA . ILE A 1 370 ? -11.529 -21.730 9.064 1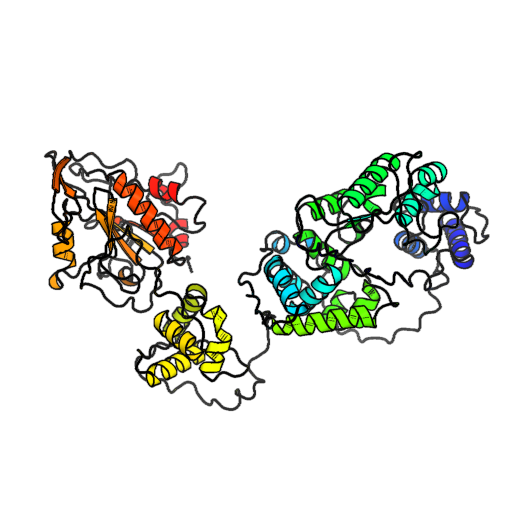.00 28.64 370 ILE A CA 1
ATOM 2897 C C . ILE A 1 370 ? -12.713 -21.585 10.049 1.00 28.64 370 ILE A C 1
ATOM 2899 O O . ILE A 1 370 ? -12.803 -20.613 10.802 1.00 28.64 370 ILE A O 1
ATOM 2903 N N . GLN A 1 371 ? -13.616 -22.570 10.002 1.00 28.06 371 GLN A N 1
ATOM 2904 C CA . GLN A 1 371 ? -14.868 -22.735 10.752 1.00 28.06 371 GLN A CA 1
ATOM 2905 C C . GLN A 1 371 ? -14.662 -22.973 12.267 1.00 28.06 371 GLN A C 1
ATOM 2907 O O . GLN A 1 371 ? -13.677 -23.564 12.704 1.00 28.06 371 GLN A O 1
ATOM 2912 N N . TRP A 1 372 ? -15.630 -22.515 13.069 1.00 30.36 372 TRP A N 1
ATOM 2913 C CA . TRP A 1 372 ? -15.630 -22.458 14.545 1.00 30.36 372 TRP A CA 1
ATOM 2914 C C . TRP A 1 372 ? -15.692 -23.825 15.261 1.00 30.36 372 TRP A C 1
ATOM 2916 O O . TRP A 1 372 ? -15.323 -23.932 16.432 1.00 30.36 372 TRP A O 1
ATOM 2926 N N . GLU A 1 373 ? -16.142 -24.872 14.576 1.00 32.56 373 GLU A N 1
ATOM 2927 C CA . GLU A 1 373 ? -16.630 -26.109 15.203 1.00 32.56 373 GLU A CA 1
ATOM 2928 C C . GLU A 1 373 ? -15.521 -27.077 15.657 1.00 32.56 373 GLU A C 1
ATOM 2930 O O . GLU A 1 373 ? -15.764 -27.937 16.503 1.00 32.56 373 GLU A O 1
ATOM 2935 N N . ASP A 1 374 ? -14.277 -26.869 15.218 1.00 34.31 374 ASP A N 1
ATOM 2936 C CA . ASP A 1 374 ? -13.185 -27.828 15.439 1.00 34.31 374 ASP A CA 1
ATOM 2937 C C . ASP A 1 374 ? -12.147 -27.403 16.498 1.00 34.31 374 ASP A C 1
ATOM 2939 O O . ASP A 1 374 ? -11.114 -28.057 16.669 1.00 34.31 374 ASP A O 1
ATOM 2943 N N . SER A 1 375 ? -12.392 -26.331 17.267 1.00 32.94 375 SER A N 1
ATOM 2944 C CA . SER A 1 375 ? -11.461 -25.924 18.334 1.00 32.94 375 SER A CA 1
ATOM 2945 C C . SER A 1 375 ? -11.680 -26.696 19.654 1.00 32.94 375 SER A C 1
ATOM 2947 O O . SER A 1 375 ? -12.823 -26.936 20.056 1.00 32.94 375 SER A O 1
ATOM 2949 N N . PRO A 1 376 ? -10.616 -27.009 20.425 1.00 29.11 376 PRO A N 1
ATOM 2950 C CA . PRO A 1 376 ? -10.723 -27.691 21.725 1.00 29.11 376 PRO A CA 1
ATOM 2951 C C . PRO A 1 376 ? -11.571 -26.960 22.789 1.00 29.11 376 PRO A C 1
ATOM 2953 O O . PRO A 1 376 ? -11.948 -27.568 23.789 1.00 29.11 376 PRO A O 1
ATOM 2956 N N . LEU A 1 377 ? -11.882 -25.672 22.583 1.00 32.00 377 LEU A N 1
ATOM 2957 C CA . LEU A 1 377 ? -12.727 -24.839 23.454 1.00 32.00 377 LEU A CA 1
ATOM 2958 C C . LEU A 1 377 ? -14.204 -24.794 23.020 1.00 32.00 377 LEU A C 1
ATOM 2960 O O . LEU A 1 377 ? -15.054 -24.466 23.847 1.00 32.00 377 LEU A O 1
ATOM 2964 N N . GLY A 1 378 ? -14.538 -25.210 21.790 1.00 31.44 378 GLY A N 1
ATOM 2965 C CA . GLY A 1 378 ? -15.926 -25.360 21.325 1.00 31.44 378 GLY A CA 1
ATOM 2966 C C . GLY A 1 378 ? -16.714 -26.434 22.088 1.00 31.44 378 GLY A C 1
ATOM 2967 O O . GLY A 1 378 ? -17.939 -26.451 22.062 1.00 31.44 378 GLY A O 1
ATOM 2968 N N . ARG A 1 379 ? -16.024 -27.296 22.848 1.00 32.81 379 ARG A N 1
ATOM 2969 C CA . ARG A 1 379 ? -16.646 -28.340 23.675 1.00 32.81 379 ARG A CA 1
ATOM 2970 C C . ARG A 1 379 ? -17.082 -27.882 25.073 1.00 32.81 379 ARG A C 1
ATOM 2972 O O . ARG A 1 379 ? -17.567 -28.721 25.826 1.00 32.81 379 ARG A O 1
ATOM 2979 N N . LYS A 1 380 ? -16.885 -26.613 25.476 1.00 29.56 380 LYS A N 1
ATOM 2980 C CA . LYS A 1 380 ? -17.038 -26.224 26.898 1.00 29.56 380 LYS A CA 1
ATOM 2981 C C . LYS A 1 380 ? -17.791 -24.922 27.211 1.00 29.56 380 LYS A C 1
ATOM 2983 O O . LYS A 1 380 ? -17.590 -24.368 28.287 1.00 29.56 380 LYS A O 1
ATOM 2988 N N . ILE A 1 381 ? -18.682 -24.459 26.335 1.00 31.98 381 ILE A N 1
ATOM 2989 C CA . ILE A 1 381 ? -19.618 -23.359 26.637 1.00 31.98 381 ILE A CA 1
ATOM 2990 C C . ILE A 1 381 ? -21.041 -23.859 26.376 1.00 31.98 381 ILE A C 1
ATOM 2992 O O . ILE A 1 381 ? -21.351 -24.231 25.249 1.00 31.98 381 ILE A O 1
ATOM 2996 N N . SER A 1 382 ? -21.886 -23.897 27.413 1.00 27.03 382 SER A N 1
ATOM 2997 C CA . SER A 1 382 ? -23.255 -24.430 27.329 1.00 27.03 382 SER A CA 1
ATOM 2998 C C . SER A 1 382 ? -24.378 -23.385 27.264 1.00 27.03 382 SER A C 1
ATOM 3000 O O . SER A 1 382 ? -25.488 -23.782 26.936 1.00 27.03 382 SER A O 1
ATOM 3002 N N . SER A 1 383 ? -24.144 -22.084 27.489 1.00 32.12 383 SER A N 1
ATOM 3003 C CA . SER A 1 383 ? -25.093 -21.011 27.111 1.00 32.12 383 SER A CA 1
ATOM 3004 C C . SER A 1 383 ? -24.535 -19.601 27.367 1.00 32.12 383 SER A C 1
ATOM 3006 O O . SER A 1 383 ? -23.603 -19.411 28.144 1.00 32.12 383 SER A O 1
ATOM 3008 N N . LEU A 1 384 ? -25.113 -18.617 26.667 1.00 33.06 384 LEU A N 1
ATOM 3009 C CA . LEU A 1 384 ? -24.754 -17.188 26.607 1.00 33.06 384 LEU A CA 1
ATOM 3010 C C . LEU A 1 384 ? -25.464 -16.310 27.668 1.00 33.06 384 LEU A C 1
ATOM 3012 O O . LEU A 1 384 ? -25.488 -15.091 27.526 1.00 33.06 384 LEU A O 1
ATOM 3016 N N . GLU A 1 385 ? -26.068 -16.893 28.705 1.00 33.78 385 GLU A N 1
ATOM 3017 C CA . GLU A 1 385 ? -27.080 -16.205 29.534 1.00 33.78 385 GLU A CA 1
ATOM 3018 C C . GLU A 1 385 ? -26.605 -15.622 30.877 1.00 33.78 385 GLU A C 1
ATOM 3020 O O . GLU A 1 385 ? -27.426 -15.117 31.636 1.00 33.78 385 GLU A O 1
ATOM 3025 N N . GLU A 1 386 ? -25.306 -15.571 31.170 1.00 36.12 386 GLU A N 1
ATOM 3026 C CA . GLU A 1 386 ? -24.814 -14.917 32.396 1.00 36.12 386 GLU A CA 1
ATOM 3027 C C . GLU A 1 386 ? -23.959 -13.679 32.083 1.00 36.12 386 GLU A C 1
ATOM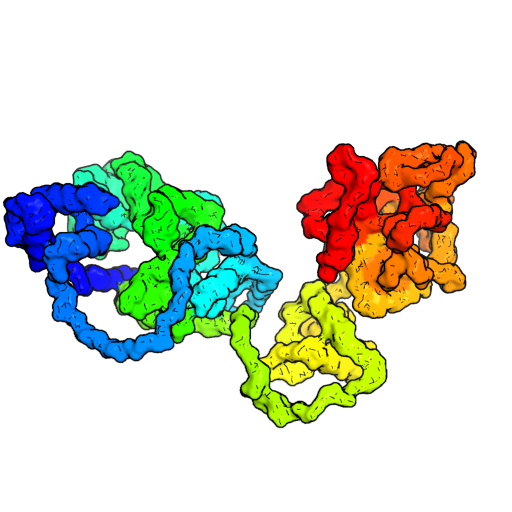 3029 O O . GLU A 1 386 ? -22.738 -13.760 31.950 1.00 36.12 386 GLU A O 1
ATOM 3034 N N . LEU A 1 387 ? -24.595 -12.505 31.975 1.00 34.47 387 LEU A N 1
ATOM 3035 C CA . LEU A 1 387 ? -23.916 -11.201 31.992 1.00 34.47 387 LEU A CA 1
ATOM 3036 C C . LEU A 1 387 ? -24.644 -10.229 32.939 1.00 34.47 387 LEU A C 1
ATOM 3038 O O . LEU A 1 387 ? -25.833 -9.967 32.780 1.00 34.47 387 LEU A O 1
ATOM 3042 N N . GLU A 1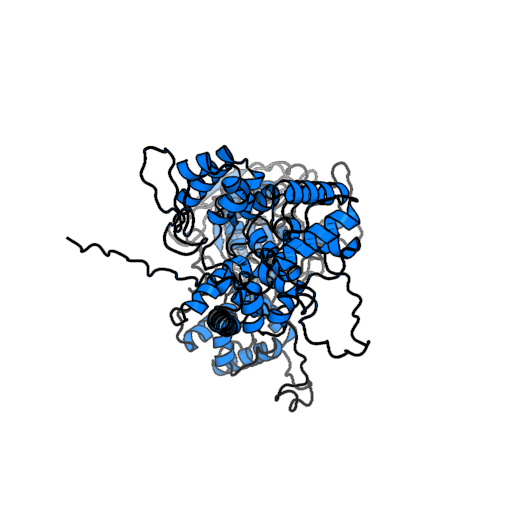 388 ? -23.907 -9.700 33.923 1.00 40.50 388 GLU A N 1
ATOM 3043 C CA . GLU A 1 388 ? -24.368 -8.733 34.936 1.00 40.50 388 GLU A CA 1
ATOM 3044 C C . GLU A 1 388 ? -24.845 -7.388 34.340 1.00 40.50 388 GLU A C 1
ATOM 3046 O O . GLU A 1 388 ? -24.328 -6.912 33.324 1.00 40.50 388 GLU A O 1
ATOM 3051 N N . GLU A 1 389 ? -25.793 -6.729 35.023 1.00 39.22 389 GLU A N 1
ATOM 3052 C CA . GLU A 1 389 ? -26.354 -5.421 34.649 1.00 39.22 389 GLU A CA 1
ATOM 3053 C C . GLU A 1 389 ? -25.274 -4.338 34.429 1.00 39.22 389 GLU A C 1
ATOM 3055 O O . GLU A 1 389 ? -24.481 -4.019 35.315 1.00 39.22 389 GLU A O 1
ATOM 3060 N N . GLY A 1 390 ? -25.287 -3.702 33.250 1.00 51.12 390 GLY A N 1
ATOM 3061 C CA . GLY A 1 390 ? -24.520 -2.479 32.956 1.00 51.12 390 GLY A CA 1
ATOM 3062 C C . GLY A 1 390 ? -23.298 -2.635 32.041 1.00 51.12 390 GLY A C 1
ATOM 3063 O O . GLY A 1 390 ? -22.711 -1.624 31.644 1.00 51.12 390 GLY A O 1
ATOM 3064 N N . PHE A 1 391 ? -22.930 -3.855 31.648 1.00 58.00 391 PHE A N 1
ATOM 3065 C CA . PHE A 1 391 ? -21.862 -4.102 30.676 1.00 58.00 391 PHE A CA 1
ATOM 3066 C C . PHE A 1 391 ? -22.406 -4.190 29.244 1.00 58.00 391 PHE A C 1
ATOM 3068 O O . PHE A 1 391 ? -22.941 -5.209 28.817 1.00 58.00 391 PHE A O 1
ATOM 3075 N N . ASP A 1 392 ? -22.259 -3.104 28.483 1.00 64.00 392 ASP A N 1
ATOM 3076 C CA . ASP A 1 392 ? -22.641 -3.065 27.068 1.00 64.00 392 ASP A CA 1
ATOM 3077 C C . ASP A 1 392 ? -21.493 -3.581 26.187 1.00 64.00 392 ASP A C 1
ATOM 3079 O O . ASP A 1 392 ? -20.642 -2.827 25.699 1.00 64.00 392 ASP A O 1
ATOM 3083 N N . ILE A 1 393 ? -21.481 -4.899 25.993 1.00 65.12 393 ILE A N 1
ATOM 3084 C CA . ILE A 1 393 ? -20.465 -5.610 25.214 1.00 65.12 393 ILE A CA 1
ATOM 3085 C C . ILE A 1 393 ? -20.379 -5.114 23.765 1.00 65.12 393 ILE A C 1
ATOM 3087 O O . ILE A 1 393 ? -19.282 -4.958 23.225 1.00 65.12 393 ILE A O 1
ATOM 3091 N N . ALA A 1 394 ? -21.513 -4.779 23.143 1.00 46.94 394 ALA A N 1
ATOM 3092 C CA . ALA A 1 394 ? -21.561 -4.307 21.762 1.00 46.94 394 ALA A CA 1
ATOM 3093 C C . ALA A 1 394 ? -20.882 -2.936 21.615 1.00 46.94 394 ALA A C 1
ATOM 3095 O O . ALA A 1 394 ? -20.113 -2.696 20.677 1.00 46.94 394 ALA A O 1
ATOM 3096 N N . LYS A 1 395 ? -21.105 -2.043 22.584 1.00 48.69 395 LYS A N 1
ATOM 3097 C CA . LYS A 1 395 ? -20.442 -0.739 22.658 1.00 48.69 395 LYS A CA 1
ATOM 3098 C C . LYS A 1 395 ? -18.941 -0.858 22.919 1.00 48.69 395 LYS A C 1
ATOM 3100 O O . LYS A 1 395 ? -18.169 -0.149 22.268 1.00 48.69 395 LYS A O 1
ATOM 3105 N N . THR A 1 396 ? -18.514 -1.735 23.828 1.00 54.44 396 THR A N 1
ATOM 3106 C CA . THR A 1 396 ? -17.087 -1.934 24.133 1.00 54.44 396 THR A CA 1
ATOM 3107 C C . THR A 1 396 ? -16.330 -2.508 22.935 1.00 54.44 396 THR A C 1
ATOM 3109 O O . THR A 1 396 ? -15.251 -2.016 22.602 1.00 54.44 396 THR A O 1
ATOM 3112 N N . ILE A 1 397 ? -16.929 -3.459 22.211 1.00 52.66 397 ILE A N 1
ATOM 3113 C CA . ILE A 1 397 ? -16.388 -3.988 20.950 1.00 52.66 397 ILE A CA 1
ATOM 3114 C C . ILE A 1 397 ? -16.172 -2.866 19.936 1.00 52.66 397 ILE A C 1
ATOM 3116 O O . ILE A 1 397 ? -15.074 -2.719 19.396 1.00 52.66 397 ILE A O 1
ATOM 3120 N N . ARG A 1 398 ? -17.196 -2.035 19.707 1.00 46.44 398 ARG A N 1
ATOM 3121 C CA . ARG A 1 398 ? -17.113 -0.919 18.757 1.00 46.44 398 ARG A CA 1
ATOM 3122 C C . ARG A 1 398 ? -15.989 0.054 19.119 1.00 46.44 398 ARG A C 1
ATOM 3124 O O . ARG A 1 398 ? -15.264 0.503 18.240 1.00 46.44 398 ARG A O 1
ATOM 3131 N N . LEU A 1 399 ? -15.816 0.363 20.401 1.00 43.38 399 LEU A N 1
ATOM 3132 C CA . LEU A 1 399 ? -14.770 1.282 20.854 1.00 43.38 399 LEU A CA 1
ATOM 3133 C C . LEU A 1 399 ? -13.371 0.681 20.749 1.00 43.38 399 LEU A C 1
ATOM 3135 O O . LEU A 1 399 ? -12.461 1.362 20.284 1.00 43.38 399 LEU A O 1
ATOM 3139 N N . ASN A 1 400 ? -13.196 -0.592 21.103 1.00 53.84 400 ASN A N 1
ATOM 3140 C CA . ASN A 1 400 ? -11.922 -1.284 20.926 1.00 53.84 400 ASN A CA 1
ATOM 3141 C C . ASN A 1 400 ? -11.544 -1.415 19.446 1.00 53.84 400 ASN A C 1
ATOM 3143 O O . ASN A 1 400 ? -10.373 -1.235 19.120 1.00 53.84 400 ASN A O 1
ATOM 3147 N N . ARG A 1 401 ? -12.511 -1.628 18.541 1.00 53.06 401 ARG A N 1
ATOM 3148 C CA . ARG A 1 401 ? -12.283 -1.588 17.084 1.00 53.06 401 ARG A CA 1
ATOM 3149 C C . ARG A 1 401 ? -11.660 -0.279 16.625 1.00 53.06 401 ARG A C 1
ATOM 3151 O O . ARG A 1 401 ? -10.743 -0.308 15.818 1.00 53.06 401 ARG A O 1
ATOM 3158 N N . CYS A 1 402 ? -12.128 0.846 17.149 1.00 43.94 402 CYS A N 1
ATOM 3159 C CA . CYS A 1 402 ? -11.626 2.159 16.754 1.00 43.94 402 CYS A CA 1
ATOM 3160 C C . CYS A 1 402 ? -10.303 2.506 17.447 1.00 43.94 402 CYS A C 1
ATOM 3162 O O . CYS A 1 402 ? -9.377 3.011 16.820 1.00 43.94 402 CYS A O 1
ATOM 3164 N N . MET A 1 403 ? -10.192 2.195 18.739 1.00 45.34 403 MET A N 1
ATOM 3165 C CA . MET A 1 403 ? -9.010 2.501 19.547 1.00 45.34 403 MET A CA 1
ATOM 3166 C C . MET A 1 403 ? -7.793 1.654 19.151 1.00 45.34 403 MET A C 1
ATOM 3168 O O . MET A 1 403 ? -6.667 2.130 19.297 1.00 45.34 403 MET A O 1
ATOM 3172 N N . LYS A 1 404 ? -7.992 0.426 18.638 1.00 50.16 404 LYS A N 1
ATOM 3173 C CA . LYS A 1 404 ? -6.890 -0.491 18.286 1.00 50.16 404 LYS A CA 1
ATOM 3174 C C . LYS A 1 404 ? -5.962 0.081 17.230 1.00 50.16 404 LYS A C 1
ATOM 3176 O O . LYS A 1 404 ? -4.746 0.016 17.396 1.00 50.16 404 LYS A O 1
ATOM 3181 N N . GLU A 1 405 ? -6.533 0.663 16.184 1.00 42.78 405 GLU A N 1
ATOM 3182 C CA . GLU A 1 405 ? -5.792 1.278 15.085 1.00 42.78 405 GLU A CA 1
ATOM 3183 C C . GLU A 1 405 ? -5.285 2.662 15.495 1.00 42.78 405 GLU A C 1
ATOM 3185 O O . GLU A 1 405 ? -4.115 2.972 15.289 1.00 42.78 405 GLU A O 1
ATOM 3190 N N . TRP A 1 406 ? -6.129 3.451 16.167 1.00 39.94 406 TRP A N 1
ATOM 3191 C CA . TRP A 1 406 ? -5.823 4.832 16.545 1.00 39.94 406 TRP A CA 1
ATOM 3192 C C . TRP A 1 406 ? -4.686 4.967 17.567 1.00 39.94 406 TRP A C 1
ATOM 3194 O O . TRP A 1 406 ? -3.772 5.762 17.372 1.00 39.94 406 TRP A O 1
ATOM 3204 N N . LEU A 1 407 ? -4.696 4.173 18.639 1.00 43.62 407 LEU A N 1
ATOM 3205 C CA . LEU A 1 407 ? -3.620 4.183 19.639 1.00 43.62 407 LEU A CA 1
ATOM 3206 C C . LEU A 1 407 ? -2.439 3.301 19.236 1.00 43.62 407 LEU A C 1
ATOM 3208 O O . LEU A 1 407 ? -1.488 3.142 20.000 1.00 43.62 407 LEU A O 1
ATOM 3212 N N . GLY A 1 408 ? -2.537 2.645 18.080 1.00 43.81 408 GLY A N 1
ATOM 3213 C CA . GLY A 1 408 ? -1.569 1.656 17.649 1.00 43.81 408 GLY A CA 1
ATOM 3214 C C . GLY A 1 408 ? -1.442 0.482 18.617 1.00 43.81 408 GLY A C 1
ATOM 3215 O O . GLY A 1 408 ? -0.450 -0.238 18.539 1.00 43.81 408 GLY A O 1
ATOM 3216 N N . TRP A 1 409 ? -2.407 0.239 19.521 1.00 55.38 409 TRP A N 1
ATOM 3217 C CA . TRP A 1 409 ? -2.321 -0.944 20.381 1.00 55.38 409 TRP A CA 1
ATOM 3218 C C . TRP A 1 409 ? -2.487 -2.238 19.609 1.00 55.38 409 TRP A C 1
ATOM 3220 O O . TRP A 1 409 ? -1.988 -3.273 20.042 1.00 55.38 409 TRP A O 1
ATOM 3230 N N . ILE A 1 410 ? -3.064 -2.163 18.408 1.00 49.47 410 ILE A N 1
ATOM 3231 C CA . ILE A 1 410 ? -3.037 -3.245 17.430 1.00 49.47 410 ILE A CA 1
ATOM 3232 C C . ILE A 1 410 ? -1.607 -3.730 17.121 1.00 49.47 410 ILE A C 1
ATOM 3234 O O . ILE A 1 410 ? -1.430 -4.904 16.790 1.00 49.47 410 ILE A O 1
ATOM 3238 N N . ASN A 1 411 ? -0.593 -2.868 17.274 1.00 49.94 411 ASN A N 1
ATOM 3239 C CA . ASN A 1 411 ? 0.824 -3.203 17.085 1.00 49.94 411 ASN A CA 1
ATOM 3240 C C . ASN A 1 411 ? 1.400 -4.023 18.245 1.00 49.94 411 ASN A C 1
ATOM 3242 O O . ASN A 1 411 ? 2.404 -4.700 18.068 1.00 49.94 411 ASN A O 1
ATOM 3246 N N . TYR A 1 412 ? 0.748 -3.979 19.407 1.00 60.03 412 TYR A N 1
ATOM 3247 C CA . TYR A 1 412 ? 1.094 -4.741 20.608 1.00 60.03 412 TYR A CA 1
ATOM 3248 C C . TYR A 1 412 ? 0.032 -5.799 20.924 1.00 60.03 412 TYR A C 1
ATOM 3250 O O . TYR A 1 412 ? 0.021 -6.367 22.014 1.00 60.03 412 TYR A O 1
ATOM 3258 N N . ARG A 1 413 ? -0.915 -6.040 20.002 1.00 58.62 413 ARG A N 1
ATOM 3259 C CA . ARG A 1 413 ? -2.094 -6.881 20.251 1.00 58.62 413 ARG A CA 1
ATOM 3260 C C . ARG A 1 413 ? -1.706 -8.274 20.709 1.00 58.62 413 ARG A C 1
ATOM 3262 O O . ARG A 1 413 ? -2.367 -8.818 21.572 1.00 58.62 413 ARG A O 1
ATOM 3269 N N . HIS A 1 414 ? -0.626 -8.834 20.170 1.00 53.59 414 HIS A N 1
ATOM 3270 C CA . HIS A 1 414 ? -0.206 -10.186 20.504 1.00 53.59 414 HIS A CA 1
ATOM 3271 C C . HIS A 1 414 ? 0.324 -10.267 21.938 1.00 53.59 414 HIS A C 1
ATOM 3273 O O . HIS A 1 414 ? -0.083 -11.146 22.696 1.00 53.59 414 HIS A O 1
ATOM 3279 N N . GLU A 1 415 ? 1.165 -9.317 22.344 1.00 67.69 415 GLU A N 1
ATOM 3280 C CA . GLU A 1 415 ? 1.647 -9.232 23.720 1.00 67.69 415 GLU A CA 1
ATOM 3281 C C . GLU A 1 415 ? 0.527 -8.873 24.700 1.00 67.69 415 GLU A C 1
ATOM 3283 O O . GLU A 1 415 ? 0.450 -9.464 25.772 1.00 67.69 415 GLU A O 1
ATOM 3288 N N . ILE A 1 416 ? -0.383 -7.969 24.322 1.00 71.00 416 ILE A N 1
ATOM 3289 C CA . ILE A 1 416 ? -1.566 -7.616 25.119 1.00 71.00 416 ILE A CA 1
ATOM 3290 C C . ILE A 1 416 ? -2.476 -8.836 25.288 1.00 71.00 416 ILE A C 1
ATOM 3292 O O . ILE A 1 416 ? -2.890 -9.132 26.400 1.00 71.00 416 ILE A O 1
ATOM 3296 N N . TYR A 1 417 ? -2.761 -9.585 24.223 1.00 72.12 417 TYR A N 1
ATOM 3297 C CA . TYR A 1 417 ? -3.598 -10.785 24.297 1.00 72.12 417 TYR A CA 1
ATOM 3298 C C . TYR A 1 417 ? -2.936 -11.866 25.149 1.00 72.12 417 TYR A C 1
ATOM 3300 O O . TYR A 1 417 ? -3.596 -12.455 26.000 1.00 72.12 417 TYR A O 1
ATOM 3308 N N . THR A 1 418 ? -1.626 -12.059 24.998 1.00 66.81 418 THR A N 1
ATOM 3309 C CA . THR A 1 418 ? -0.856 -12.998 25.824 1.00 66.81 418 THR A CA 1
ATOM 3310 C C . THR A 1 418 ? -0.881 -12.593 27.299 1.00 66.81 418 THR A C 1
ATOM 3312 O O . THR A 1 418 ? -1.138 -13.432 28.160 1.00 66.81 418 THR A O 1
ATOM 3315 N N . LEU A 1 419 ? -0.690 -11.303 27.599 1.00 75.56 419 LEU A N 1
ATOM 3316 C CA . LEU A 1 419 ? -0.769 -10.751 28.955 1.00 75.56 419 LEU A CA 1
ATOM 3317 C C . LEU A 1 419 ? -2.167 -10.914 29.569 1.00 75.56 419 LEU A C 1
ATOM 3319 O O . LEU A 1 419 ? -2.289 -11.121 30.772 1.00 75.56 419 LEU A O 1
ATOM 3323 N N . LEU A 1 420 ? -3.210 -10.839 28.742 1.00 73.00 420 LEU A N 1
ATOM 3324 C CA . LEU A 1 420 ? -4.606 -11.051 29.128 1.00 73.00 420 LEU A CA 1
ATOM 3325 C C . LEU A 1 420 ? -5.008 -12.540 29.166 1.00 73.00 420 LEU A C 1
ATOM 3327 O O . LEU A 1 420 ? -6.178 -12.846 29.382 1.00 73.00 420 LEU A O 1
ATOM 3331 N N . GLY A 1 421 ? -4.058 -13.466 28.980 1.00 63.03 421 GLY A N 1
ATOM 3332 C CA . GLY A 1 421 ? -4.266 -14.910 29.133 1.00 63.03 421 GLY A CA 1
ATOM 3333 C C . GLY A 1 421 ? -4.658 -15.662 27.857 1.00 63.03 421 GLY A C 1
ATOM 3334 O O . GLY A 1 421 ? -4.938 -16.859 27.915 1.00 63.03 421 GLY A O 1
ATOM 3335 N N . PHE A 1 422 ? -4.653 -15.012 26.692 1.00 54.00 422 PHE A N 1
ATOM 3336 C CA . PHE A 1 422 ? -4.941 -15.662 25.414 1.00 54.00 422 PHE A CA 1
ATOM 3337 C C . PHE A 1 422 ? -3.663 -16.244 24.809 1.00 54.00 422 PHE A C 1
ATOM 3339 O O . PHE A 1 422 ? -2.781 -15.518 24.357 1.00 54.00 422 PHE A O 1
ATOM 3346 N N . SER A 1 423 ? -3.570 -17.572 24.755 1.00 43.72 423 SER A N 1
ATOM 3347 C CA . SER A 1 423 ? -2.483 -18.268 24.069 1.00 43.72 423 SER A CA 1
ATOM 3348 C C . SER A 1 423 ? -3.032 -18.949 22.814 1.00 43.72 423 SER A C 1
ATOM 3350 O O . SER A 1 423 ? -3.838 -19.869 22.898 1.00 43.72 423 SER A O 1
ATOM 3352 N N . ARG A 1 424 ? -2.572 -18.504 21.634 1.00 40.53 424 ARG A N 1
ATOM 3353 C CA . ARG A 1 424 ? -2.819 -19.121 20.307 1.00 40.53 424 ARG A CA 1
ATOM 3354 C C . ARG A 1 424 ? -4.162 -18.839 19.617 1.00 40.53 424 ARG A C 1
ATOM 3356 O O . ARG A 1 424 ? -4.408 -19.418 18.565 1.00 40.53 424 ARG A O 1
ATOM 3363 N N . VAL A 1 425 ? -4.992 -17.926 20.127 1.00 41.94 425 VAL A N 1
ATOM 3364 C CA . VAL A 1 425 ? -6.230 -17.490 19.450 1.00 41.94 425 VAL A CA 1
ATOM 3365 C C . VAL A 1 425 ? -6.372 -15.973 19.555 1.00 41.94 425 VAL A C 1
ATOM 3367 O O . VAL A 1 425 ? -6.122 -15.402 20.615 1.00 41.94 425 VAL A O 1
ATOM 3370 N N . CYS A 1 426 ? -6.769 -15.317 18.461 1.00 43.38 426 CYS A N 1
ATOM 3371 C CA . CYS A 1 426 ? -7.210 -13.927 18.512 1.00 43.38 426 CYS A CA 1
ATOM 3372 C C . CYS A 1 426 ? -8.568 -13.913 19.233 1.00 43.38 426 CYS A C 1
ATOM 3374 O O . CYS A 1 426 ? -9.518 -14.490 18.696 1.00 43.38 426 CYS A O 1
ATOM 3376 N N . PRO A 1 427 ? -8.673 -13.357 20.453 1.00 52.44 427 PRO A N 1
ATOM 3377 C CA . PRO A 1 427 ? -9.933 -13.369 21.180 1.00 52.44 427 PRO A CA 1
ATOM 3378 C C . PRO A 1 427 ? -11.023 -12.707 20.339 1.00 52.44 427 PRO A C 1
ATOM 3380 O O . PRO A 1 427 ? -10.767 -11.705 19.664 1.00 52.44 427 PRO A O 1
ATOM 3383 N N . THR A 1 428 ? -12.251 -13.232 20.401 1.00 62.84 428 THR A N 1
ATOM 3384 C CA . THR A 1 428 ? -13.396 -12.476 19.881 1.00 62.84 428 THR A CA 1
ATOM 3385 C C . THR A 1 428 ? -13.405 -11.116 20.564 1.00 62.84 428 THR A C 1
ATOM 3387 O O . THR A 1 428 ? -12.963 -10.975 21.704 1.00 62.84 428 THR A O 1
ATOM 3390 N N . GLU A 1 429 ? -13.896 -10.082 19.896 1.00 66.00 429 GLU A N 1
ATOM 3391 C CA . GLU A 1 429 ? -13.833 -8.743 20.487 1.00 66.00 429 GLU A CA 1
ATOM 3392 C C . GLU A 1 429 ? -14.647 -8.655 21.784 1.00 66.00 429 GLU A C 1
ATOM 3394 O O . GLU A 1 429 ? -14.311 -7.858 22.657 1.00 66.00 429 GLU A O 1
ATOM 3399 N N . ALA A 1 430 ? -15.656 -9.522 21.938 1.00 65.25 430 ALA A N 1
ATOM 3400 C CA . ALA A 1 430 ? -16.370 -9.724 23.191 1.00 65.25 430 ALA A CA 1
ATOM 3401 C C . ALA A 1 430 ? -15.465 -10.333 24.277 1.00 65.25 430 ALA A C 1
ATOM 3403 O O . ALA A 1 430 ? -15.376 -9.802 25.382 1.00 65.25 430 ALA A O 1
ATOM 3404 N N . ALA A 1 431 ? -14.745 -11.413 23.956 1.00 58.72 431 ALA A N 1
ATOM 3405 C CA . ALA A 1 431 ? -13.815 -12.055 24.883 1.00 58.72 431 ALA A CA 1
ATOM 3406 C C . ALA A 1 431 ? -12.657 -11.125 25.270 1.00 58.72 431 ALA A C 1
ATOM 3408 O O . ALA A 1 431 ? -12.253 -11.084 26.429 1.00 58.72 431 ALA A O 1
ATOM 3409 N N . LEU A 1 432 ? -12.156 -10.333 24.321 1.00 76.94 432 LEU A N 1
ATOM 3410 C CA . LEU A 1 432 ? -11.144 -9.320 24.580 1.00 76.94 432 LEU A CA 1
ATOM 3411 C C . LEU A 1 432 ? -11.676 -8.231 25.512 1.00 76.94 432 LEU A C 1
ATOM 3413 O O . LEU A 1 432 ? -11.009 -7.889 26.482 1.00 76.94 432 LEU A O 1
ATOM 3417 N N . ALA A 1 433 ? -12.862 -7.694 25.222 1.00 75.38 433 ALA A N 1
ATOM 3418 C CA . ALA A 1 433 ? -13.506 -6.680 26.049 1.00 75.38 433 ALA A CA 1
ATOM 3419 C C . ALA A 1 433 ? -13.676 -7.158 27.499 1.00 75.38 433 ALA A C 1
ATOM 3421 O O . ALA A 1 433 ? -13.356 -6.428 28.433 1.00 75.38 433 ALA A O 1
ATOM 3422 N N . GLU A 1 434 ? -14.108 -8.402 27.692 1.00 78.56 434 GLU A N 1
ATOM 3423 C CA . GLU A 1 434 ? -14.289 -8.987 29.020 1.00 78.56 434 GLU A CA 1
ATOM 3424 C C . GLU A 1 434 ? -12.950 -9.263 29.730 1.00 78.56 434 GLU A C 1
ATOM 3426 O O . GLU A 1 434 ? -12.794 -8.957 30.911 1.00 78.56 434 GLU A O 1
ATOM 3431 N N . ALA A 1 435 ? -11.932 -9.758 29.020 1.00 74.69 435 ALA A N 1
ATOM 3432 C CA . ALA A 1 435 ? -10.606 -9.969 29.606 1.00 74.69 435 ALA A CA 1
ATOM 3433 C C . ALA A 1 435 ? -9.921 -8.651 29.999 1.00 74.69 435 ALA A C 1
ATOM 3435 O O . ALA A 1 435 ? -9.331 -8.554 31.075 1.00 74.69 435 ALA A O 1
ATOM 3436 N N . VAL A 1 436 ? -10.049 -7.608 29.172 1.00 83.31 436 VAL A N 1
ATOM 3437 C CA . VAL A 1 436 ? -9.572 -6.255 29.497 1.00 83.31 436 VAL A CA 1
ATOM 3438 C C . VAL A 1 436 ? -10.308 -5.714 30.719 1.00 83.31 436 VAL A C 1
ATOM 3440 O O . VAL A 1 436 ? -9.670 -5.160 31.612 1.00 83.31 436 VAL A O 1
ATOM 3443 N N . ARG A 1 437 ? -11.629 -5.912 30.796 1.00 85.38 437 ARG A N 1
ATOM 3444 C CA . ARG A 1 437 ? -12.457 -5.472 31.925 1.00 85.38 437 ARG A CA 1
ATOM 3445 C C . ARG A 1 437 ? -11.987 -6.095 33.239 1.00 85.38 437 ARG A C 1
ATOM 3447 O O . ARG A 1 437 ? -11.792 -5.374 34.217 1.00 85.38 437 ARG A O 1
ATOM 3454 N N . ARG A 1 438 ? -11.742 -7.407 33.251 1.00 78.94 438 ARG A N 1
ATOM 3455 C CA . ARG A 1 438 ? -11.223 -8.130 34.426 1.00 78.94 438 ARG A CA 1
ATOM 3456 C C . ARG A 1 438 ? -9.821 -7.660 34.809 1.00 78.94 438 ARG A C 1
ATOM 3458 O O . ARG A 1 438 ? -9.574 -7.338 35.967 1.00 78.94 438 ARG A O 1
ATOM 3465 N N . TRP A 1 439 ? -8.936 -7.502 33.826 1.00 87.88 439 TRP A N 1
ATOM 3466 C CA . TRP A 1 439 ? -7.575 -7.011 34.053 1.00 87.88 439 TRP A CA 1
ATOM 3467 C C . TRP A 1 439 ? -7.536 -5.581 34.621 1.00 87.88 439 TRP A C 1
ATOM 3469 O O . TRP A 1 439 ? -6.695 -5.269 35.470 1.00 87.88 439 TRP A O 1
ATOM 3479 N N . GLN A 1 440 ? -8.459 -4.715 34.179 1.00 83.25 440 GLN A N 1
ATOM 3480 C CA . GLN A 1 440 ? -8.669 -3.370 34.724 1.00 83.25 440 GLN A CA 1
ATOM 3481 C C . GLN A 1 440 ? -9.157 -3.423 36.178 1.00 83.25 440 GLN A C 1
ATOM 3483 O O . GLN A 1 440 ? -8.630 -2.691 37.019 1.00 83.25 440 GLN A O 1
ATOM 3488 N N . GLN A 1 441 ? -10.129 -4.291 36.480 1.00 84.88 441 GLN A N 1
ATOM 3489 C CA . GLN A 1 441 ? -10.700 -4.453 37.820 1.00 84.88 441 GLN A CA 1
ATOM 3490 C C . GLN A 1 441 ? -9.645 -4.886 38.847 1.00 84.88 441 GLN A C 1
ATOM 3492 O O . GLN A 1 441 ? -9.547 -4.279 39.911 1.00 84.88 441 GLN A O 1
ATOM 3497 N N . GLU A 1 442 ? -8.793 -5.855 38.500 1.00 81.06 442 GLU A N 1
ATOM 3498 C CA . GLU A 1 442 ? -7.683 -6.329 39.347 1.00 81.06 442 GLU A CA 1
ATOM 3499 C C . GLU A 1 442 ? -6.652 -5.238 39.689 1.00 81.06 442 GLU A C 1
ATOM 3501 O O . GLU A 1 442 ? -5.911 -5.363 40.662 1.00 81.06 442 GLU A O 1
ATOM 3506 N N . ARG A 1 443 ? -6.589 -4.161 38.895 1.00 78.25 443 ARG A N 1
ATOM 3507 C CA . ARG A 1 443 ? -5.608 -3.066 39.027 1.00 78.25 443 ARG A CA 1
ATOM 3508 C C . ARG A 1 443 ? -6.224 -1.749 39.494 1.00 78.25 443 ARG A C 1
ATOM 3510 O O . ARG A 1 443 ? -5.570 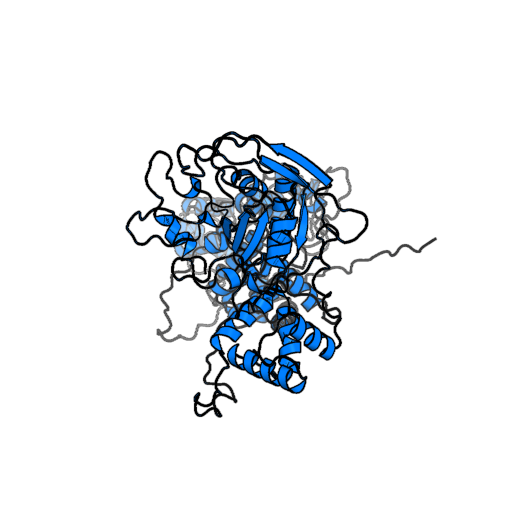-0.710 39.424 1.00 78.25 443 ARG A O 1
ATOM 3517 N N . GLY A 1 444 ? -7.478 -1.772 39.949 1.00 78.19 444 GLY A N 1
ATOM 3518 C CA . GLY A 1 444 ? -8.182 -0.574 40.416 1.00 78.19 444 GLY A CA 1
ATOM 3519 C C . GLY A 1 444 ? -8.422 0.472 39.318 1.00 78.19 444 GLY A C 1
ATOM 3520 O O . GLY A 1 444 ? -8.569 1.659 39.614 1.00 78.19 444 GLY A O 1
ATOM 3521 N N . LEU A 1 445 ? -8.436 0.059 38.047 1.00 74.12 445 LEU A N 1
ATOM 3522 C CA . LEU A 1 445 ? -8.814 0.907 36.917 1.00 74.12 445 LEU A CA 1
ATOM 3523 C C . LEU A 1 445 ? -10.336 0.870 36.710 1.00 74.12 445 LEU A C 1
ATOM 3525 O O . LEU A 1 445 ? -11.048 0.036 37.265 1.00 74.12 445 LEU A O 1
ATOM 3529 N N . THR A 1 446 ? -10.859 1.779 35.883 1.00 75.69 446 THR A N 1
ATOM 3530 C CA . THR A 1 446 ? -12.255 1.693 35.432 1.00 75.69 446 THR A CA 1
ATOM 3531 C C . THR A 1 446 ? -12.430 0.428 34.591 1.00 75.69 446 THR A C 1
ATOM 3533 O O . THR A 1 446 ? -11.827 0.324 33.531 1.00 75.69 446 THR A O 1
ATOM 3536 N N . ALA A 1 447 ? -13.229 -0.523 35.078 1.00 78.12 447 ALA A N 1
ATOM 3537 C CA . ALA A 1 447 ? -13.471 -1.821 34.448 1.00 78.12 447 ALA A CA 1
ATOM 3538 C C . ALA A 1 447 ? -14.547 -1.718 33.352 1.00 78.12 447 ALA A C 1
ATOM 3540 O O . ALA A 1 447 ? -15.676 -2.178 33.518 1.00 78.12 447 ALA A O 1
ATOM 3541 N N . ASP A 1 448 ? -14.210 -1.053 32.249 1.00 67.12 448 ASP A N 1
ATOM 3542 C CA . ASP A 1 448 ? -15.099 -0.827 31.100 1.00 67.12 448 ASP A CA 1
ATOM 3543 C C . ASP A 1 448 ? -14.803 -1.739 29.896 1.00 67.12 448 ASP A C 1
ATOM 3545 O O . ASP A 1 448 ? -15.569 -1.769 28.929 1.00 67.12 448 ASP A O 1
ATOM 3549 N N . GLY A 1 449 ? -13.712 -2.506 29.957 1.00 70.62 449 GLY A N 1
ATOM 3550 C CA . GLY A 1 449 ? -13.265 -3.400 28.894 1.00 70.62 449 GLY A CA 1
ATOM 3551 C C . GLY A 1 449 ? -12.614 -2.687 27.713 1.00 70.62 449 GLY A C 1
ATOM 3552 O O . GLY A 1 449 ? -12.342 -3.323 26.693 1.00 70.62 449 GLY A O 1
ATOM 3553 N N . ILE A 1 450 ? -12.365 -1.377 27.821 1.00 73.06 450 ILE A N 1
ATOM 3554 C CA . ILE A 1 450 ? -11.853 -0.547 26.731 1.00 73.06 450 ILE A CA 1
ATOM 3555 C C . ILE A 1 450 ? -10.334 -0.369 26.854 1.00 73.06 450 ILE A C 1
ATOM 3557 O O . ILE A 1 450 ? -9.798 0.145 27.842 1.00 73.06 450 ILE A O 1
ATOM 3561 N N . VAL A 1 451 ? -9.614 -0.700 25.783 1.00 68.12 451 VAL A N 1
ATOM 3562 C CA . VAL A 1 451 ? -8.176 -0.442 25.639 1.00 68.12 451 VAL A CA 1
ATOM 3563 C C . VAL A 1 451 ? -7.962 0.979 25.099 1.00 68.12 451 VAL A C 1
ATOM 3565 O O . VAL A 1 451 ? -7.600 1.187 23.942 1.00 68.12 451 VAL A O 1
ATOM 3568 N N . GLY A 1 452 ? -8.245 1.978 25.940 1.00 58.22 452 GLY A N 1
ATOM 3569 C CA . GLY A 1 452 ? -7.919 3.391 25.694 1.00 58.22 452 GLY A CA 1
ATOM 3570 C C . GLY A 1 452 ? -6.468 3.731 26.067 1.00 58.22 452 GLY A C 1
ATOM 3571 O O . GLY A 1 452 ? -5.761 2.884 26.604 1.00 58.22 452 GLY A O 1
ATOM 3572 N N . LEU A 1 453 ? -6.012 4.972 25.845 1.00 50.25 453 LEU A N 1
ATOM 3573 C CA . LEU A 1 453 ? -4.597 5.364 26.019 1.00 50.25 453 LEU A CA 1
ATOM 3574 C C . LEU A 1 453 ? -4.053 5.051 27.422 1.00 50.25 453 LEU A C 1
ATOM 3576 O O . LEU A 1 453 ? -2.943 4.545 27.571 1.00 50.25 453 LEU A O 1
ATOM 3580 N N . LYS A 1 454 ? -4.859 5.298 28.462 1.00 57.44 454 LYS A N 1
ATOM 3581 C CA . LYS A 1 454 ? -4.498 4.988 29.851 1.00 57.44 454 LYS A CA 1
ATOM 3582 C C . LYS A 1 454 ? -4.366 3.479 30.086 1.00 57.44 454 LYS A C 1
ATOM 3584 O O . LYS A 1 454 ? -3.366 3.050 30.658 1.00 57.44 454 LYS A O 1
ATOM 3589 N N . THR A 1 455 ? -5.339 2.683 29.635 1.00 75.00 455 THR A N 1
ATOM 3590 C CA . THR A 1 455 ? -5.293 1.211 29.714 1.00 75.00 455 THR A CA 1
ATOM 3591 C C . THR A 1 455 ? -4.089 0.679 28.934 1.00 75.00 455 THR A C 1
ATOM 3593 O O . THR A 1 455 ? -3.335 -0.139 29.449 1.00 75.00 455 THR A O 1
ATOM 3596 N N . LEU A 1 456 ? -3.843 1.215 27.739 1.00 70.88 456 LEU A N 1
ATOM 3597 C CA . LEU A 1 456 ? -2.726 0.847 26.883 1.00 70.88 456 LEU A CA 1
ATOM 3598 C C . LEU A 1 456 ? -1.370 1.146 27.521 1.00 70.88 456 LEU A C 1
ATOM 3600 O O . LEU A 1 456 ? -0.528 0.263 27.557 1.00 70.88 456 LEU A O 1
ATOM 3604 N N . ASN A 1 457 ? -1.150 2.339 28.073 1.00 65.00 457 ASN A N 1
ATOM 3605 C CA . ASN A 1 457 ? 0.117 2.650 28.740 1.00 65.00 457 ASN A CA 1
ATOM 3606 C C . ASN A 1 457 ? 0.377 1.736 29.946 1.00 65.00 457 ASN A C 1
ATOM 3608 O O . ASN A 1 457 ? 1.520 1.352 30.176 1.00 65.00 457 ASN A O 1
ATOM 3612 N N . ASN A 1 458 ? -0.669 1.328 30.674 1.00 81.19 458 ASN A N 1
ATOM 3613 C CA . ASN A 1 458 ? -0.534 0.352 31.758 1.00 81.19 458 ASN A CA 1
ATOM 3614 C C . ASN A 1 458 ? -0.212 -1.056 31.227 1.00 81.19 458 ASN A C 1
ATOM 3616 O O . ASN A 1 458 ? 0.628 -1.744 31.803 1.00 81.19 458 ASN A O 1
ATOM 3620 N N . LEU A 1 459 ? -0.826 -1.471 30.115 1.00 79.69 459 LEU A N 1
ATOM 3621 C CA . LEU A 1 459 ? -0.501 -2.734 29.445 1.00 79.69 459 LEU A CA 1
ATOM 3622 C C . LEU A 1 459 ? 0.942 -2.729 28.912 1.00 79.69 459 LEU A C 1
ATOM 3624 O O . LEU A 1 459 ? 1.680 -3.678 29.140 1.00 79.69 459 LEU A O 1
ATOM 3628 N N . LEU A 1 460 ? 1.382 -1.645 28.268 1.00 71.69 460 LEU A N 1
ATOM 3629 C CA . LEU A 1 460 ? 2.750 -1.492 27.760 1.00 71.69 460 LEU A CA 1
ATOM 3630 C C . LEU A 1 460 ? 3.787 -1.496 28.884 1.00 71.69 460 LEU A C 1
ATOM 3632 O O . LEU A 1 460 ? 4.819 -2.151 28.750 1.00 71.69 460 LEU A O 1
ATOM 3636 N N . ALA A 1 461 ? 3.496 -0.827 30.001 1.00 74.56 461 ALA A N 1
ATOM 3637 C CA . ALA A 1 461 ? 4.348 -0.861 31.184 1.00 74.56 461 ALA A CA 1
ATOM 3638 C C . ALA A 1 461 ? 4.458 -2.284 31.761 1.00 74.56 461 ALA A C 1
ATOM 3640 O O . ALA A 1 461 ? 5.562 -2.737 32.056 1.00 74.56 461 ALA A O 1
ATOM 3641 N N . ALA A 1 462 ? 3.343 -3.021 31.850 1.00 72.00 462 ALA A N 1
ATOM 3642 C CA . ALA A 1 462 ? 3.338 -4.422 32.285 1.00 72.00 462 ALA A CA 1
ATOM 3643 C C . ALA A 1 462 ? 4.114 -5.353 31.333 1.00 72.00 462 ALA A C 1
ATOM 3645 O O . ALA A 1 462 ? 4.641 -6.375 31.761 1.00 72.00 462 ALA A O 1
ATOM 3646 N N . LEU A 1 463 ? 4.226 -4.977 30.057 1.00 72.12 463 LEU A N 1
ATOM 3647 C CA . LEU A 1 463 ? 5.021 -5.667 29.038 1.00 72.12 463 LEU A CA 1
ATOM 3648 C C . LEU A 1 463 ? 6.491 -5.210 28.985 1.00 72.12 463 LEU A C 1
ATOM 3650 O O . LEU A 1 463 ? 7.228 -5.638 28.097 1.00 72.12 463 LEU A O 1
ATOM 3654 N N . GLY A 1 464 ? 6.925 -4.315 29.882 1.00 73.56 464 GLY A N 1
ATOM 3655 C CA . GLY A 1 464 ? 8.288 -3.772 29.890 1.00 73.56 464 GLY A CA 1
ATOM 3656 C C . GLY A 1 464 ? 8.630 -2.934 28.651 1.00 73.56 464 GLY A C 1
ATOM 3657 O O . GLY A 1 464 ? 9.799 -2.818 28.282 1.00 73.56 464 GLY A O 1
ATOM 3658 N N . ARG A 1 465 ? 7.622 -2.379 27.966 1.00 62.19 465 ARG A N 1
ATOM 3659 C CA . ARG A 1 465 ? 7.794 -1.530 26.780 1.00 62.19 465 ARG A CA 1
ATOM 3660 C C . ARG A 1 465 ? 7.886 -0.059 27.176 1.00 62.19 465 ARG A C 1
ATOM 3662 O O . ARG A 1 465 ? 7.330 0.367 28.186 1.00 62.19 465 ARG A O 1
ATOM 3669 N N . SER A 1 466 ? 8.537 0.737 26.328 1.00 57.69 466 SER A N 1
ATOM 3670 C CA . SER A 1 466 ? 8.416 2.193 26.393 1.00 57.69 466 SER A CA 1
ATOM 3671 C C . SER A 1 466 ? 6.944 2.564 26.231 1.00 57.69 466 SER A C 1
ATOM 3673 O O . SER A 1 466 ? 6.312 2.177 25.246 1.00 57.69 466 SER A O 1
ATOM 3675 N N . THR A 1 467 ? 6.388 3.275 27.208 1.00 55.72 467 THR A N 1
ATOM 3676 C CA . THR A 1 467 ? 5.015 3.775 27.118 1.00 55.72 467 THR A CA 1
ATOM 3677 C C . THR A 1 467 ? 4.909 4.731 25.940 1.00 55.72 467 THR A C 1
ATOM 3679 O O . THR A 1 467 ? 5.881 5.423 25.614 1.00 55.72 467 THR A O 1
ATOM 3682 N N . LEU A 1 468 ? 3.729 4.810 25.322 1.00 47.12 468 LEU A N 1
ATOM 3683 C CA . LEU A 1 468 ? 3.480 5.901 24.389 1.00 47.12 468 LEU A CA 1
ATOM 3684 C C . LEU A 1 468 ? 3.732 7.224 25.125 1.00 47.12 468 LEU A C 1
ATOM 3686 O O . LEU A 1 468 ? 3.514 7.287 26.347 1.00 47.12 468 LEU A O 1
ATOM 3690 N N . PRO A 1 469 ? 4.189 8.276 24.419 1.00 39.53 469 PRO A N 1
ATOM 3691 C CA . PRO A 1 469 ? 4.170 9.610 24.992 1.00 39.53 469 PRO A CA 1
ATOM 3692 C C . PRO A 1 469 ? 2.786 9.822 25.607 1.00 39.53 469 PRO A C 1
ATOM 3694 O O . PRO A 1 469 ? 1.779 9.414 25.016 1.00 39.53 469 PRO A O 1
ATOM 3697 N N . ALA A 1 470 ? 2.715 10.429 26.793 1.00 47.66 470 ALA A N 1
ATOM 3698 C CA . ALA A 1 470 ? 1.446 11.006 27.227 1.00 47.66 470 ALA A CA 1
ATOM 3699 C C . ALA A 1 470 ? 0.877 11.834 26.060 1.00 47.66 470 ALA A C 1
ATOM 3701 O O . ALA A 1 470 ? 1.681 12.315 25.252 1.00 47.66 470 ALA A O 1
ATOM 3702 N N . GLU A 1 471 ? -0.459 11.934 25.946 1.00 44.84 471 GLU A N 1
ATOM 3703 C CA . GLU A 1 471 ? -1.135 12.680 24.866 1.00 44.84 471 GLU A CA 1
ATOM 3704 C C . GLU A 1 471 ? -0.277 13.859 24.407 1.00 44.84 471 GLU A C 1
ATOM 3706 O O . GLU A 1 471 ? 0.218 14.574 25.290 1.00 44.84 471 GLU A O 1
ATOM 3711 N N . PRO A 1 472 ? -0.038 14.031 23.086 1.00 44.72 472 PRO A N 1
ATOM 3712 C CA . PRO A 1 472 ? 0.916 15.016 22.594 1.00 44.72 472 PRO A CA 1
ATOM 3713 C C . PRO A 1 472 ? 0.678 16.309 23.347 1.00 44.72 472 PRO A C 1
ATOM 3715 O O . PRO A 1 472 ? -0.446 16.818 23.333 1.00 44.72 472 PRO A O 1
ATOM 3718 N N . ALA A 1 473 ? 1.704 16.760 24.080 1.00 53.56 473 ALA A N 1
ATOM 3719 C CA . ALA A 1 473 ? 1.553 17.888 24.979 1.00 53.56 473 ALA A CA 1
ATOM 3720 C C . ALA A 1 473 ? 0.860 19.002 24.203 1.00 53.56 473 ALA A C 1
ATOM 3722 O O . ALA A 1 473 ? 1.302 19.336 23.097 1.00 53.56 473 ALA A O 1
ATOM 3723 N N . ARG A 1 474 ? -0.259 19.490 24.758 1.00 74.38 474 ARG A N 1
ATOM 3724 C CA . ARG A 1 474 ? -1.072 20.561 24.179 1.00 74.38 474 ARG A CA 1
ATOM 3725 C C . ARG A 1 474 ? -0.127 21.567 23.519 1.00 74.38 474 ARG A C 1
ATOM 3727 O O . ARG A 1 474 ? 0.730 22.101 24.232 1.00 74.38 474 ARG A O 1
ATOM 3734 N N . PRO A 1 475 ? -0.203 21.763 22.186 1.00 73.88 475 PRO A N 1
ATOM 3735 C CA . PRO A 1 475 ? 0.761 22.590 21.483 1.00 73.88 475 PRO A CA 1
ATOM 3736 C C . PRO A 1 475 ? 0.914 23.938 22.179 1.00 73.88 475 PRO A C 1
ATOM 3738 O O . PRO A 1 475 ? -0.075 24.498 22.635 1.00 73.88 475 PRO A O 1
ATOM 3741 N N . SER A 1 476 ? 2.126 24.487 22.236 1.00 79.00 476 SER A N 1
ATOM 3742 C CA . SER A 1 476 ? 2.405 25.714 23.003 1.00 79.00 476 SER A CA 1
ATOM 3743 C C . SER A 1 476 ? 1.589 26.943 22.571 1.00 79.00 476 SER A C 1
ATOM 3745 O O . SER A 1 476 ? 1.495 27.909 23.320 1.00 79.00 476 SER A O 1
ATOM 3747 N N . TRP A 1 477 ? 0.989 26.906 21.376 1.00 77.44 477 TRP A N 1
ATOM 3748 C CA . TRP A 1 477 ? 0.076 27.925 20.848 1.00 77.44 477 TRP A CA 1
ATOM 3749 C C . TRP A 1 477 ? -1.399 27.719 21.255 1.00 77.44 477 TRP A C 1
ATOM 3751 O O . TRP A 1 477 ? -2.244 28.539 20.900 1.00 77.44 477 TRP A O 1
ATOM 3761 N N . ILE A 1 478 ? -1.711 26.638 21.978 1.00 84.25 478 ILE A N 1
ATOM 3762 C CA . ILE A 1 478 ? -3.007 26.362 22.605 1.00 84.25 478 ILE A CA 1
ATOM 3763 C C . ILE A 1 478 ? -2.844 26.523 24.117 1.00 84.25 478 ILE A C 1
ATOM 3765 O O . ILE A 1 478 ? -2.127 25.768 24.775 1.00 84.25 478 ILE A O 1
ATOM 3769 N N . HIS A 1 479 ? -3.556 27.482 24.693 1.00 84.56 479 HIS A N 1
ATOM 3770 C CA . HIS A 1 479 ? -3.501 27.748 26.125 1.00 84.56 479 HIS A CA 1
ATOM 3771 C C . HIS A 1 479 ? -4.590 26.968 26.857 1.00 84.56 479 HIS A C 1
ATOM 3773 O O . HIS A 1 479 ? -5.732 26.893 26.414 1.00 84.56 479 HIS A O 1
ATOM 3779 N N . TRP A 1 480 ? -4.244 26.380 27.995 1.00 87.19 480 TRP A N 1
ATOM 3780 C CA . TRP A 1 480 ? -5.205 25.663 28.824 1.00 87.19 480 TRP A CA 1
ATOM 3781 C C . TRP A 1 480 ? -5.947 26.620 29.748 1.00 87.19 480 TRP A C 1
ATOM 3783 O O . TRP A 1 480 ? -5.308 27.355 30.501 1.00 87.19 480 TRP A O 1
ATOM 3793 N N . ASP A 1 481 ? -7.279 26.588 29.723 1.00 86.00 481 ASP A N 1
ATOM 3794 C CA . ASP A 1 481 ? -8.097 27.309 30.694 1.00 86.00 481 ASP A CA 1
ATOM 3795 C C . ASP A 1 481 ? -9.400 26.547 31.027 1.00 86.00 481 ASP A C 1
ATOM 3797 O O . ASP A 1 481 ? -10.450 26.805 30.438 1.00 86.00 481 ASP A O 1
ATOM 3801 N N . PRO A 1 482 ? -9.357 25.576 31.955 1.00 90.75 482 PRO A N 1
ATOM 3802 C CA . PRO A 1 482 ? -10.374 24.539 32.074 1.00 90.75 482 PRO A CA 1
ATOM 3803 C C . PRO A 1 482 ? -11.776 25.051 32.422 1.00 90.75 482 PRO A C 1
ATOM 3805 O O . PRO A 1 482 ? -11.975 25.910 33.287 1.00 90.75 482 PRO A O 1
ATOM 3808 N N . SER A 1 483 ? -12.768 24.409 31.813 1.00 91.94 483 SER A N 1
ATOM 3809 C CA . SER A 1 483 ? -14.176 24.449 32.183 1.00 91.94 483 SER A CA 1
ATOM 3810 C C . SER A 1 483 ? -14.539 23.193 32.990 1.00 91.94 483 SER A C 1
ATOM 3812 O O . SER A 1 483 ? -14.143 22.087 32.630 1.00 91.94 483 SER A O 1
ATOM 3814 N N . PRO A 1 484 ? -15.347 23.312 34.057 1.00 92.75 484 PRO A N 1
ATOM 3815 C CA . PRO A 1 484 ? -15.862 22.160 34.787 1.00 92.75 484 PRO A CA 1
ATOM 3816 C C . PRO A 1 484 ? -17.112 21.542 34.131 1.00 92.75 484 PRO A C 1
ATOM 3818 O O . PRO A 1 484 ? -17.703 20.625 34.704 1.00 92.75 484 PRO A O 1
ATOM 3821 N N . ASN A 1 485 ? -17.562 22.087 32.998 1.00 92.62 485 ASN A N 1
ATOM 3822 C CA . ASN A 1 485 ? -18.812 21.735 32.339 1.00 92.62 485 ASN A CA 1
ATOM 3823 C C . ASN A 1 485 ? -18.518 20.741 31.230 1.00 92.62 485 ASN A C 1
ATOM 3825 O O . ASN A 1 485 ? -18.239 21.116 30.097 1.00 92.62 485 ASN A O 1
ATOM 3829 N N . PHE A 1 486 ? -18.562 19.465 31.552 1.00 91.88 486 PHE A N 1
ATOM 3830 C CA . PHE A 1 486 ? -18.386 18.413 30.572 1.00 91.88 486 PHE A CA 1
ATOM 3831 C C . PHE A 1 486 ? -19.081 17.153 31.059 1.00 91.88 486 PHE A C 1
ATOM 3833 O O . PHE A 1 486 ? -19.444 17.000 32.227 1.00 91.88 486 PHE A O 1
ATOM 3840 N N . SER A 1 487 ? -19.274 16.230 30.135 1.00 84.75 487 SER A N 1
ATOM 3841 C CA . SER A 1 487 ? -19.782 14.896 30.417 1.00 84.75 487 SER A CA 1
ATOM 3842 C C . SER A 1 487 ? -18.857 13.857 29.807 1.00 84.75 487 SER A C 1
ATOM 3844 O O . SER A 1 487 ? -17.962 14.176 29.026 1.00 84.75 487 SER A O 1
ATOM 3846 N N . ARG A 1 488 ? -19.073 12.588 30.147 1.00 71.06 488 ARG A N 1
ATOM 3847 C CA . ARG A 1 488 ? -18.427 11.502 29.412 1.00 71.06 488 ARG A CA 1
ATOM 3848 C C . ARG A 1 488 ? -18.940 11.506 27.973 1.00 71.06 488 ARG A C 1
ATOM 3850 O O . ARG A 1 488 ? -20.124 11.741 27.729 1.00 71.06 488 ARG A O 1
ATOM 3857 N N . ARG A 1 489 ? -18.076 11.145 27.024 1.00 70.75 489 ARG A N 1
ATOM 3858 C CA . ARG A 1 489 ? -18.477 10.917 25.627 1.00 70.75 489 ARG A CA 1
ATOM 3859 C C . ARG A 1 489 ? -19.401 9.725 25.441 1.00 70.75 489 ARG A C 1
ATOM 3861 O O . ARG A 1 489 ? -19.863 9.498 24.337 1.00 70.75 489 ARG A O 1
ATOM 3868 N N . ASN A 1 490 ? -19.675 8.938 26.481 1.00 66.38 490 ASN A N 1
ATOM 3869 C CA . ASN A 1 490 ? -20.603 7.808 26.433 1.00 66.38 490 ASN A CA 1
ATOM 3870 C C . ASN A 1 490 ? -20.328 6.824 25.279 1.00 66.38 490 ASN A C 1
ATOM 3872 O O . ASN A 1 490 ? -21.251 6.159 24.819 1.00 66.38 490 ASN A O 1
ATOM 3876 N N . GLY A 1 491 ? -19.069 6.695 24.845 1.00 48.34 491 GLY A N 1
ATOM 3877 C CA . GLY A 1 491 ? -18.656 5.765 23.793 1.00 48.34 491 GLY A CA 1
ATOM 3878 C C . GLY A 1 491 ? -18.995 6.180 22.360 1.00 48.34 491 GLY A C 1
ATOM 3879 O O . GLY A 1 491 ? -19.074 5.318 21.482 1.00 48.34 491 GLY A O 1
ATOM 3880 N N . TYR A 1 492 ? -19.236 7.467 22.123 1.00 54.38 492 TYR A N 1
ATOM 3881 C CA . TYR A 1 492 ? -19.283 8.020 20.773 1.00 54.38 492 TYR A CA 1
ATOM 3882 C C . TYR A 1 492 ? -17.863 8.300 20.271 1.00 54.38 492 TYR A C 1
ATOM 3884 O O . TYR A 1 492 ? -17.019 8.778 21.033 1.00 54.38 492 TYR A O 1
ATOM 3892 N N . LEU A 1 493 ? -17.616 8.006 18.992 1.00 55.66 493 LEU A N 1
ATOM 3893 C CA . LEU A 1 493 ? -16.424 8.483 18.294 1.00 55.66 493 LEU A CA 1
ATOM 3894 C C . LEU A 1 493 ? -16.583 9.963 17.986 1.00 55.66 493 LEU A C 1
ATOM 3896 O O . LEU A 1 493 ? -17.696 10.441 17.781 1.00 55.66 493 LEU A O 1
ATOM 3900 N N . ILE A 1 494 ? -15.464 10.670 17.934 1.00 71.25 494 ILE A N 1
ATOM 3901 C CA . ILE A 1 494 ? -15.446 12.055 17.494 1.00 71.25 494 ILE A CA 1
ATOM 3902 C C . ILE A 1 494 ? -15.364 12.050 15.972 1.00 71.25 494 ILE A C 1
ATOM 3904 O O . ILE A 1 494 ? -14.316 11.742 15.414 1.00 71.25 494 ILE A O 1
ATOM 3908 N N . ASP A 1 495 ? -16.453 12.382 15.298 1.00 71.50 495 ASP A N 1
ATOM 3909 C CA . ASP A 1 495 ? -16.510 12.412 13.830 1.00 71.50 495 ASP A CA 1
ATOM 3910 C C . ASP A 1 495 ? -16.813 13.796 13.257 1.00 71.50 495 ASP A C 1
ATOM 3912 O O . ASP A 1 495 ? -16.684 14.022 12.051 1.00 71.50 495 ASP A O 1
ATOM 3916 N N . THR A 1 496 ? -17.185 14.733 14.127 1.00 79.94 496 THR A N 1
ATOM 3917 C CA . THR A 1 496 ? -17.697 16.032 13.716 1.00 79.94 496 THR A CA 1
ATOM 3918 C C . THR A 1 496 ? -16.965 17.160 14.437 1.00 79.94 496 THR A C 1
ATOM 3920 O O . THR A 1 496 ? -16.803 17.143 15.656 1.00 79.94 496 THR A O 1
ATOM 3923 N N . ILE A 1 497 ? -16.577 18.198 13.704 1.00 93.19 497 ILE A N 1
ATOM 3924 C CA . ILE A 1 497 ? -16.243 19.507 14.271 1.00 93.19 497 ILE A CA 1
ATOM 3925 C C . ILE A 1 497 ? -17.459 20.410 14.091 1.00 93.19 497 ILE A C 1
ATOM 3927 O O . ILE A 1 497 ? -17.967 20.558 12.978 1.00 93.19 497 ILE A O 1
ATOM 3931 N N . VAL A 1 498 ? -17.912 21.028 15.183 1.00 91.88 498 VAL A N 1
ATOM 3932 C CA . VAL A 1 498 ? -18.985 22.024 15.146 1.00 91.88 498 VAL A CA 1
ATOM 3933 C C . VAL A 1 498 ? -18.388 23.392 15.431 1.00 91.88 498 VAL A C 1
ATOM 3935 O O . VAL A 1 498 ? -17.854 23.626 16.517 1.00 91.88 498 VAL A O 1
ATOM 3938 N N . LEU A 1 499 ? -18.483 24.293 14.459 1.00 93.75 499 LEU A N 1
ATOM 3939 C CA . LEU A 1 499 ? -18.083 25.685 14.606 1.00 93.75 499 LEU A CA 1
ATOM 3940 C C . LEU A 1 499 ? -19.245 26.499 15.177 1.00 93.75 499 LEU A C 1
ATOM 3942 O O . LEU A 1 499 ? -20.384 26.371 14.728 1.00 93.75 499 LEU A O 1
ATOM 3946 N N . HIS A 1 500 ? -18.933 27.340 16.156 1.00 91.06 500 HIS A N 1
ATOM 3947 C CA . HIS A 1 500 ? -19.872 28.216 16.851 1.00 91.06 500 HIS A CA 1
ATOM 3948 C C . HIS A 1 500 ? -19.371 29.657 16.816 1.00 91.06 500 HIS A C 1
ATOM 3950 O O . HIS A 1 500 ? -18.190 29.942 16.591 1.00 91.06 500 HIS A O 1
ATOM 3956 N N . ALA A 1 501 ? -20.290 30.575 17.076 1.00 88.56 501 ALA A N 1
ATOM 3957 C CA . ALA A 1 501 ? -19.983 31.944 17.442 1.00 88.56 501 ALA A CA 1
ATOM 3958 C C . ALA A 1 501 ? -20.477 32.181 18.863 1.00 88.56 501 ALA A C 1
ATOM 3960 O O . ALA A 1 501 ? -21.637 31.900 19.168 1.00 88.56 501 ALA A O 1
ATOM 3961 N N . THR A 1 502 ? -19.653 32.830 19.682 1.00 83.88 502 THR A N 1
ATOM 3962 C CA . THR A 1 502 ? -19.967 33.057 21.100 1.00 83.88 502 THR A CA 1
ATOM 3963 C C . THR A 1 502 ? -21.262 33.845 21.319 1.00 83.88 502 THR A C 1
ATOM 3965 O O . THR A 1 502 ? -21.848 33.806 22.403 1.00 83.88 502 THR A O 1
ATOM 3968 N N . GLY A 1 503 ? -21.688 34.652 20.340 1.00 74.69 503 GLY A N 1
ATOM 3969 C CA . GLY A 1 503 ? -22.865 35.525 20.409 1.00 74.69 503 GLY A CA 1
ATOM 3970 C C . GLY A 1 503 ? -22.684 36.740 21.333 1.00 74.69 503 GLY A C 1
ATOM 3971 O O . GLY A 1 503 ? -23.372 37.752 21.182 1.00 74.69 503 GLY A O 1
ATOM 3972 N N . GLY A 1 504 ? -21.723 36.689 22.258 1.00 68.25 504 GLY A N 1
ATOM 3973 C CA . GLY A 1 504 ? -21.147 37.824 22.980 1.00 68.25 504 GLY A CA 1
ATOM 3974 C C . GLY A 1 504 ? -19.873 38.314 22.290 1.00 68.25 504 GLY A C 1
ATOM 3975 O O . GLY A 1 504 ? -19.072 37.504 21.839 1.00 68.25 504 GLY A O 1
ATOM 3976 N N . GLY A 1 505 ? -19.683 39.632 22.188 1.00 64.56 505 GLY A N 1
ATOM 3977 C CA . GLY A 1 505 ? -18.514 40.235 21.525 1.00 64.56 505 GLY A CA 1
ATOM 3978 C C . GLY A 1 505 ? -17.212 40.189 22.333 1.00 64.56 505 GLY A C 1
ATOM 3979 O O . GLY A 1 505 ? -16.225 40.779 21.904 1.00 64.56 505 GLY A O 1
ATOM 3980 N N . GLU A 1 506 ? -17.221 39.517 23.486 1.00 69.69 506 GLU A N 1
ATOM 3981 C CA . GLU A 1 506 ? -16.131 39.509 24.460 1.00 69.69 506 GLU A CA 1
ATOM 3982 C C . GLU A 1 506 ? -15.889 38.090 24.983 1.00 69.69 506 GLU A C 1
ATOM 3984 O O . GLU A 1 506 ? -16.835 37.379 25.348 1.00 69.69 506 GLU A O 1
ATOM 3989 N N . VAL A 1 507 ? -14.616 37.701 25.081 1.00 73.56 507 VAL A N 1
ATOM 3990 C CA . VAL A 1 507 ? -14.194 36.394 25.606 1.00 73.56 507 VAL A CA 1
ATOM 3991 C C . VAL A 1 507 ? -14.609 36.197 27.067 1.00 73.56 507 VAL A C 1
ATOM 3993 O O . VAL A 1 507 ? -15.032 35.109 27.450 1.00 73.56 507 VAL A O 1
ATOM 3996 N N . ASN A 1 508 ? -14.588 37.259 27.878 1.00 75.44 508 ASN A N 1
ATOM 3997 C CA . ASN A 1 508 ? -14.868 37.189 29.314 1.00 75.44 508 ASN A CA 1
ATOM 3998 C C . ASN A 1 508 ? -16.281 36.698 29.625 1.00 75.44 508 ASN A C 1
ATOM 4000 O O . ASN A 1 508 ? -16.462 35.854 30.503 1.00 75.44 508 ASN A O 1
ATOM 4004 N N . GLY A 1 509 ? -17.276 37.173 28.873 1.00 79.12 509 GLY A N 1
ATOM 4005 C CA . GLY A 1 509 ? -18.656 36.716 29.029 1.00 79.12 509 GLY A CA 1
ATOM 4006 C C . GLY A 1 509 ? -18.822 35.234 28.679 1.00 79.12 509 GLY A C 1
ATOM 4007 O O . GLY A 1 509 ? -19.525 34.507 29.386 1.00 79.12 509 GLY A O 1
ATOM 4008 N N . ALA A 1 510 ? -18.143 34.766 27.625 1.00 82.44 510 ALA A N 1
ATOM 4009 C CA . ALA A 1 510 ? -18.148 33.357 27.236 1.00 82.44 510 ALA A CA 1
ATOM 4010 C C . ALA A 1 510 ? -17.444 32.486 28.291 1.00 82.44 510 ALA A C 1
ATOM 4012 O O . ALA A 1 510 ? -18.021 31.516 28.776 1.00 82.44 510 ALA A O 1
ATOM 4013 N N . MET A 1 511 ? -16.252 32.890 28.734 1.00 85.50 511 MET A N 1
ATOM 4014 C CA . MET A 1 511 ? -15.454 32.170 29.730 1.00 85.50 511 MET A CA 1
ATOM 4015 C C . MET A 1 511 ? -16.137 32.097 31.095 1.00 85.50 511 MET A C 1
ATOM 4017 O O . MET A 1 511 ? -16.165 31.033 31.714 1.00 85.50 511 MET A O 1
ATOM 4021 N N . GLN A 1 512 ? -16.755 33.189 31.555 1.00 86.62 512 GLN A N 1
ATOM 4022 C CA . GLN A 1 512 ? -17.540 33.188 32.791 1.00 86.62 512 GLN A CA 1
ATOM 4023 C C . GLN A 1 512 ? -18.711 32.202 32.702 1.00 86.62 512 GLN A C 1
ATOM 4025 O O . GLN A 1 512 ? -18.996 31.478 33.659 1.00 86.62 512 GLN A O 1
ATOM 4030 N N . ARG A 1 513 ? -19.380 32.140 31.545 1.00 88.69 513 ARG A N 1
ATOM 4031 C CA . ARG A 1 513 ? -20.486 31.209 31.312 1.00 88.69 513 ARG A CA 1
ATOM 4032 C C . ARG A 1 513 ? -20.005 29.758 31.238 1.00 88.69 513 ARG A C 1
ATOM 4034 O O . ARG A 1 513 ? -20.618 28.910 31.885 1.00 88.69 513 ARG A O 1
ATOM 4041 N N . PHE A 1 514 ? -18.916 29.473 30.530 1.00 91.94 514 PHE A N 1
ATOM 4042 C CA . PHE A 1 514 ? -18.352 28.125 30.410 1.00 91.94 514 PHE A CA 1
ATOM 4043 C C . PHE A 1 514 ? -17.750 27.606 31.715 1.00 91.94 514 PHE A C 1
ATOM 4045 O O . PHE A 1 514 ? -17.758 26.403 31.948 1.00 91.94 514 PHE A O 1
ATOM 4052 N N . LYS A 1 515 ? -17.288 28.482 32.610 1.00 90.31 515 LYS A N 1
ATOM 4053 C CA . LYS A 1 515 ? -16.787 28.088 33.937 1.00 90.31 515 LYS A CA 1
ATOM 4054 C C . LYS A 1 515 ? -17.882 27.921 34.995 1.00 90.31 515 LYS A C 1
ATOM 4056 O O . LYS A 1 515 ? -17.633 27.359 36.059 1.00 90.31 515 LYS A O 1
ATOM 4061 N N . ASN A 1 516 ? -19.105 28.377 34.722 1.00 91.19 516 ASN A N 1
ATOM 4062 C CA . ASN A 1 516 ? -20.229 28.262 35.646 1.00 91.19 516 ASN A CA 1
ATOM 4063 C C . ASN A 1 516 ? -21.010 26.956 35.420 1.00 91.19 516 ASN A C 1
ATOM 4065 O O . ASN A 1 516 ? -21.732 26.840 34.434 1.00 91.19 516 ASN A O 1
ATOM 4069 N N . ARG A 1 517 ? -20.973 26.014 36.374 1.00 87.81 517 ARG A N 1
ATOM 4070 C CA . ARG A 1 517 ? -21.742 24.748 36.307 1.00 87.81 517 ARG A CA 1
ATOM 4071 C C . ARG A 1 517 ? -23.240 24.912 36.100 1.00 87.81 517 ARG A C 1
ATOM 4073 O O . ARG A 1 517 ? -23.860 24.076 35.451 1.00 87.81 517 ARG A O 1
ATOM 4080 N N . ARG A 1 518 ? -23.825 26.003 36.596 1.00 88.88 518 ARG A N 1
ATOM 4081 C CA . ARG A 1 518 ? -25.261 26.275 36.438 1.00 88.88 518 ARG A CA 1
ATOM 4082 C C . ARG A 1 518 ? -25.640 26.673 35.014 1.00 88.88 518 ARG A C 1
ATOM 4084 O O . ARG A 1 518 ? -26.822 26.677 34.695 1.00 88.88 518 ARG A O 1
ATOM 4091 N N . SER A 1 519 ? -24.671 27.043 34.172 1.00 87.94 519 SER A N 1
ATOM 4092 C CA . SER A 1 519 ? -24.955 27.430 32.789 1.00 87.94 519 SER A CA 1
ATOM 4093 C C . SER A 1 519 ? -25.350 26.240 31.918 1.00 87.94 519 SER A C 1
ATOM 4095 O O . SER A 1 519 ? -26.071 26.434 30.942 1.00 87.94 519 SER A O 1
ATOM 4097 N N . GLY A 1 520 ? -24.882 25.034 32.264 1.00 86.50 520 GLY A N 1
ATOM 4098 C CA . GLY A 1 520 ? -25.113 23.829 31.474 1.00 86.50 520 GLY A CA 1
ATOM 4099 C C . GLY A 1 520 ? -24.491 23.881 30.076 1.00 86.50 520 GLY A C 1
ATOM 4100 O O . GLY A 1 520 ? -24.953 23.154 29.204 1.00 86.50 520 GLY A O 1
ATOM 4101 N N . VAL A 1 521 ? -23.481 24.736 29.849 1.00 89.94 521 VAL A N 1
ATOM 4102 C CA . VAL A 1 521 ? -22.824 24.895 28.540 1.00 89.94 521 VAL A CA 1
ATOM 4103 C C . VAL A 1 521 ? -21.302 25.039 28.639 1.00 89.94 521 VAL A C 1
ATOM 4105 O O . VAL A 1 521 ? -20.783 25.562 29.629 1.00 89.94 521 VAL A O 1
ATOM 4108 N N . SER A 1 522 ? -20.596 24.603 27.598 1.00 94.25 522 SER A N 1
ATOM 4109 C CA . SER A 1 522 ? -19.144 24.740 27.384 1.00 94.25 522 SER A CA 1
ATOM 4110 C C . SER A 1 522 ? -18.786 24.436 25.935 1.00 94.25 522 SER A C 1
ATOM 4112 O O . SER A 1 522 ? -19.607 23.886 25.213 1.00 94.25 522 SER A O 1
ATOM 4114 N N . SER A 1 523 ? -17.553 24.727 25.527 1.00 95.12 523 SER A N 1
ATOM 4115 C CA . SER A 1 523 ? -16.946 24.246 24.282 1.00 95.12 523 SER A CA 1
ATOM 4116 C C . SER A 1 523 ? -15.612 23.556 24.571 1.00 95.12 523 SER A C 1
ATOM 4118 O O . SER A 1 523 ? -15.093 23.659 25.681 1.00 95.12 523 SER A O 1
ATOM 4120 N N . HIS A 1 524 ? -15.047 22.847 23.590 1.00 96.75 524 HIS A N 1
ATOM 4121 C CA . HIS A 1 524 ? -13.697 22.292 23.742 1.00 96.75 524 HIS A CA 1
ATOM 4122 C C . HIS A 1 524 ? -12.653 23.385 23.548 1.00 96.75 524 HIS A C 1
ATOM 4124 O O . HIS A 1 524 ? -11.707 23.471 24.327 1.00 96.75 524 HIS A O 1
ATOM 4130 N N . PHE A 1 525 ? -12.862 24.249 22.550 1.00 97.00 525 PHE A N 1
ATOM 4131 C CA . PHE A 1 525 ? -11.961 25.349 22.228 1.00 97.00 525 PHE A CA 1
ATOM 4132 C C . PHE A 1 525 ? -12.698 26.677 22.117 1.00 97.00 525 PHE A C 1
ATOM 4134 O O . PHE A 1 525 ? -13.882 26.716 21.766 1.00 97.00 525 PHE A O 1
ATOM 4141 N N . ILE A 1 526 ? -11.969 27.763 22.361 1.00 93.62 526 ILE A N 1
ATOM 4142 C CA . ILE A 1 526 ? -12.377 29.125 22.026 1.00 93.62 526 ILE A CA 1
ATOM 4143 C C . ILE A 1 526 ? -11.242 29.854 21.289 1.00 93.62 526 ILE A C 1
ATOM 4145 O O . ILE A 1 526 ? -10.084 29.780 21.697 1.00 93.62 526 ILE A O 1
ATOM 4149 N N . VAL A 1 527 ? -11.567 30.537 20.188 1.00 92.06 527 VAL A N 1
ATOM 4150 C CA . VAL A 1 527 ? -10.623 31.297 19.350 1.00 92.06 527 VAL A CA 1
ATOM 4151 C C . VAL A 1 527 ? -10.917 32.792 19.468 1.00 92.06 527 VAL A C 1
ATOM 4153 O O . VAL A 1 527 ? -11.968 33.277 19.033 1.00 92.06 527 VAL A O 1
ATOM 4156 N N . LEU A 1 528 ? -9.974 33.529 20.055 1.00 88.25 528 LEU A N 1
ATOM 4157 C CA . LEU A 1 528 ? -10.058 34.971 20.304 1.00 88.25 528 LEU A CA 1
ATOM 4158 C C . LEU A 1 528 ? -9.884 35.767 19.003 1.00 88.25 528 LEU A C 1
ATOM 4160 O O . LEU A 1 528 ? -9.370 35.258 18.005 1.00 88.25 528 LEU A O 1
ATOM 4164 N N . ARG A 1 529 ? -10.280 37.049 18.995 1.00 83.56 529 ARG A N 1
ATOM 4165 C CA . ARG A 1 529 ? -10.166 37.903 17.793 1.00 83.56 529 ARG A CA 1
ATOM 4166 C C . ARG A 1 529 ? -8.731 38.115 17.306 1.00 83.56 529 ARG A C 1
ATOM 4168 O O . ARG A 1 529 ? -8.537 38.358 16.117 1.00 83.56 529 ARG A O 1
ATOM 4175 N N . ASN A 1 530 ? -7.741 38.006 18.183 1.00 77.38 530 ASN A N 1
ATOM 4176 C CA . ASN A 1 530 ? -6.319 38.083 17.840 1.00 77.38 530 ASN A CA 1
ATOM 4177 C C . ASN A 1 530 ? -5.730 36.734 17.364 1.00 77.38 530 ASN A C 1
ATOM 4179 O O . ASN A 1 530 ? -4.556 36.678 17.014 1.00 77.38 530 ASN A O 1
ATOM 4183 N N . GLY A 1 531 ? -6.526 35.656 17.337 1.00 81.19 531 GLY A N 1
ATOM 4184 C CA . GLY A 1 531 ? -6.097 34.314 16.938 1.00 81.19 531 GLY A CA 1
ATOM 4185 C C . GLY A 1 531 ? -5.567 33.439 18.079 1.00 81.19 531 GLY A C 1
ATOM 4186 O O . GLY A 1 531 ? -5.221 32.287 17.830 1.00 81.19 531 GLY A O 1
ATOM 4187 N N . VAL A 1 532 ? -5.520 33.918 19.324 1.00 83.06 532 VAL A N 1
ATOM 4188 C CA . VAL A 1 532 ? -5.177 33.067 20.475 1.00 83.06 532 VAL A CA 1
ATOM 4189 C C . VAL A 1 532 ? -6.223 31.961 20.632 1.00 83.06 532 VAL A C 1
ATOM 4191 O O . VAL A 1 532 ? -7.427 32.211 20.535 1.00 83.06 532 VAL A O 1
ATOM 4194 N N . VAL A 1 533 ? -5.759 30.733 20.870 1.00 89.06 533 VAL A N 1
ATOM 4195 C CA . VAL A 1 533 ? -6.609 29.550 21.041 1.00 89.06 533 VAL A CA 1
ATOM 4196 C C . VAL A 1 533 ? -6.548 29.096 22.489 1.00 89.06 533 VAL A C 1
ATOM 4198 O O . VAL A 1 533 ? -5.465 28.815 23.002 1.00 89.06 533 VAL A O 1
ATOM 4201 N N . LEU A 1 534 ? -7.709 28.989 23.136 1.00 88.69 534 LEU A N 1
ATOM 4202 C CA . LEU A 1 534 ? -7.831 28.373 24.455 1.00 88.69 534 LEU A CA 1
ATOM 4203 C C . LEU A 1 534 ? -8.532 27.028 24.332 1.00 88.69 534 LEU A C 1
ATOM 4205 O O . LEU A 1 534 ? -9.504 26.903 23.587 1.00 88.69 534 LEU A O 1
ATOM 4209 N N . GLN A 1 535 ? -8.077 26.048 25.101 1.00 93.62 535 GLN A N 1
ATOM 4210 C CA . GLN A 1 535 ? -8.771 24.786 25.306 1.00 93.62 535 GLN A CA 1
ATOM 4211 C C . GLN A 1 535 ? -9.394 24.774 26.706 1.00 93.62 535 GLN A C 1
ATOM 4213 O O . GLN A 1 535 ? -8.728 25.109 27.685 1.00 93.62 535 GLN A O 1
ATOM 4218 N N . LEU A 1 536 ? -10.670 24.399 26.785 1.00 92.75 536 LEU A N 1
ATOM 4219 C CA . LEU A 1 536 ? -11.476 24.428 28.011 1.00 92.75 536 LEU A CA 1
ATOM 4220 C C . LEU A 1 536 ? -11.865 23.027 28.486 1.00 92.75 536 LEU A C 1
ATOM 4222 O O . LEU A 1 536 ? -12.031 22.805 29.681 1.00 92.75 536 LEU A O 1
ATOM 4226 N N . VAL A 1 537 ? -12.052 22.093 27.558 1.00 91.44 537 VAL A N 1
ATOM 4227 C CA . VAL A 1 537 ? -12.450 20.710 27.845 1.00 91.44 537 VAL A CA 1
ATOM 4228 C C . VAL A 1 537 ? -11.483 19.787 27.117 1.00 91.44 537 VAL A C 1
ATOM 4230 O O . VAL A 1 537 ? -11.073 20.073 25.986 1.00 91.44 537 VAL A O 1
ATOM 4233 N N . GLU A 1 538 ? -11.075 18.707 27.780 1.00 84.62 538 GLU A N 1
ATOM 4234 C CA . GLU A 1 538 ? -10.177 17.726 27.174 1.00 84.62 538 GLU A CA 1
ATOM 4235 C C . GLU A 1 538 ? -10.859 16.989 26.017 1.00 84.62 538 GLU A C 1
ATOM 4237 O O . GLU A 1 538 ? -12.086 16.882 25.951 1.00 84.62 538 GLU A O 1
ATOM 4242 N N . LEU A 1 539 ? -10.065 16.503 25.060 1.00 81.75 539 LEU A N 1
ATOM 4243 C CA . LEU A 1 539 ? -10.601 15.864 23.856 1.00 81.75 539 LEU A CA 1
ATOM 4244 C C . LEU A 1 539 ? -11.322 14.546 24.167 1.00 81.75 539 LEU A C 1
ATOM 4246 O O . LEU A 1 539 ? -12.207 14.159 23.411 1.00 81.75 539 LEU A O 1
ATOM 4250 N N . ASP A 1 540 ? -11.031 13.882 25.281 1.00 69.81 540 ASP A N 1
ATOM 4251 C CA . ASP A 1 540 ? -11.707 12.659 25.736 1.00 69.81 540 ASP A CA 1
ATOM 4252 C C . ASP A 1 540 ? -13.063 12.918 26.433 1.00 69.81 540 ASP A C 1
ATOM 4254 O O . ASP A 1 540 ? -13.857 11.995 26.650 1.00 69.81 540 ASP A O 1
ATOM 4258 N N . GLN A 1 541 ? -13.373 14.180 26.732 1.00 83.31 541 GLN A N 1
ATOM 4259 C CA . GLN A 1 541 ? -14.597 14.625 27.390 1.00 83.31 541 GLN A CA 1
ATOM 4260 C C . GLN A 1 541 ? -15.553 15.284 26.395 1.00 83.31 541 GLN A C 1
ATOM 4262 O O . GLN A 1 541 ? -15.142 15.901 25.425 1.00 83.31 541 GLN A O 1
ATOM 4267 N N . ALA A 1 542 ? -16.857 15.169 26.638 1.00 85.38 542 ALA A N 1
ATOM 4268 C CA . ALA A 1 542 ? -17.881 15.841 25.846 1.00 85.38 542 ALA A CA 1
ATOM 4269 C C . ALA A 1 542 ? -18.201 17.209 26.455 1.00 85.38 542 ALA A C 1
ATOM 4271 O O . ALA A 1 542 ? -18.874 17.274 27.494 1.00 85.38 542 ALA A O 1
ATOM 4272 N N . ALA A 1 543 ? -17.763 18.286 25.801 1.00 93.19 543 ALA A N 1
ATOM 4273 C CA . ALA A 1 543 ? -18.244 19.629 26.109 1.00 93.19 543 ALA A CA 1
ATOM 4274 C C . ALA A 1 543 ? -19.748 19.769 25.795 1.00 93.19 543 ALA A C 1
ATOM 4276 O O . ALA A 1 543 ? -20.319 19.027 24.996 1.00 93.19 543 ALA A O 1
ATOM 4277 N N . TRP A 1 544 ? -20.407 20.726 26.437 1.00 92.81 544 TRP A N 1
ATOM 4278 C CA . TRP A 1 544 ? -21.845 20.968 26.334 1.00 92.81 544 TRP A CA 1
ATOM 4279 C C . TRP A 1 544 ? -22.123 22.134 25.375 1.00 92.81 544 TRP A C 1
ATOM 4281 O O . TRP A 1 544 ? -22.559 23.205 25.798 1.00 92.81 544 TRP A O 1
ATOM 4291 N N . HIS A 1 545 ? -21.828 21.944 24.088 1.00 89.69 545 HIS A N 1
ATOM 4292 C CA . HIS A 1 545 ? -21.873 23.009 23.073 1.00 89.69 545 HIS A CA 1
ATOM 4293 C C . HIS A 1 545 ? -23.059 22.901 22.102 1.00 89.69 545 HIS A C 1
ATOM 4295 O O . HIS A 1 545 ? -23.410 23.869 21.435 1.00 89.69 545 HIS A O 1
ATOM 4301 N N . THR A 1 546 ? -23.713 21.744 22.028 1.00 79.56 546 THR A N 1
ATOM 4302 C CA . THR A 1 546 ? -24.967 21.520 21.298 1.00 79.56 546 THR A CA 1
ATOM 4303 C C . THR A 1 546 ? -26.113 21.272 22.282 1.00 79.56 546 THR A C 1
ATOM 4305 O O . THR A 1 546 ? -25.901 20.853 23.424 1.00 79.56 546 THR A O 1
ATOM 4308 N N . SER A 1 547 ? -27.356 21.546 21.887 1.00 65.88 547 SER A N 1
ATOM 4309 C CA . SER A 1 547 ? -28.515 21.311 22.753 1.00 65.88 547 SER A CA 1
ATOM 4310 C C . SER A 1 547 ? -28.752 19.811 22.948 1.00 65.88 547 SER A C 1
ATOM 4312 O O . SER A 1 547 ? -28.475 18.990 22.079 1.00 65.88 547 SER A O 1
ATOM 4314 N N . THR A 1 548 ? -29.338 19.439 24.084 1.00 54.69 548 THR A N 1
ATOM 4315 C CA . THR A 1 548 ? -29.820 18.072 24.357 1.00 54.69 548 THR A CA 1
ATOM 4316 C C . THR A 1 548 ? -31.282 17.866 23.943 1.00 54.69 548 THR A C 1
ATOM 4318 O O . THR A 1 548 ? -31.862 16.810 24.193 1.00 54.69 548 THR A O 1
ATOM 4321 N N . LYS A 1 549 ? -31.922 18.878 23.337 1.00 53.62 549 LYS A N 1
ATOM 4322 C CA . LYS A 1 549 ? -33.342 18.828 22.957 1.00 53.62 549 LYS A CA 1
ATOM 4323 C C . LYS A 1 549 ? -33.561 17.933 21.733 1.00 53.62 549 LYS A C 1
ATOM 4325 O O . LYS A 1 549 ? -32.789 17.971 20.782 1.00 53.62 549 LYS A O 1
ATOM 4330 N N . SER A 1 550 ? -34.688 17.218 21.719 1.00 47.12 550 SER A N 1
ATOM 4331 C CA . SER A 1 550 ? -35.114 16.238 20.698 1.00 47.12 550 SER A CA 1
ATOM 4332 C C . SER A 1 550 ? -35.176 16.736 19.242 1.00 47.12 550 SER A C 1
ATOM 4334 O O . SER A 1 550 ? -35.398 15.944 18.327 1.00 47.12 550 SER A O 1
ATOM 4336 N N . THR A 1 551 ? -35.003 18.039 19.015 1.00 45.84 551 THR A N 1
ATOM 4337 C CA . THR A 1 551 ? -34.990 18.682 17.694 1.00 45.84 551 THR A CA 1
ATOM 4338 C C . THR A 1 551 ? -33.620 18.664 17.006 1.00 45.84 551 THR A C 1
ATOM 4340 O O . THR A 1 551 ? -33.544 18.965 15.813 1.00 45.84 551 THR A O 1
ATOM 4343 N N . GLU A 1 552 ? -32.555 18.337 17.740 1.00 56.84 552 GLU A N 1
ATOM 4344 C CA . GLU A 1 552 ? -31.178 18.225 17.240 1.00 56.84 552 GLU A CA 1
ATOM 4345 C C . GLU A 1 552 ? -30.765 16.753 17.077 1.00 56.84 552 GLU A C 1
ATOM 4347 O O . GLU A 1 552 ? -31.459 15.836 17.528 1.00 56.84 552 GLU A O 1
ATOM 4352 N N . ILE A 1 553 ? -29.656 16.514 16.372 1.00 57.16 553 ILE A N 1
ATOM 4353 C CA . ILE A 1 553 ? -29.106 15.169 16.160 1.00 57.16 553 ILE A CA 1
ATOM 4354 C C . ILE A 1 553 ? -28.709 14.572 17.527 1.00 57.16 553 ILE A C 1
ATOM 4356 O O . ILE A 1 553 ? -27.876 15.161 18.223 1.00 57.16 553 ILE A O 1
ATOM 4360 N N . PRO A 1 554 ? -29.277 13.420 17.941 1.00 61.88 554 PRO A N 1
ATOM 4361 C CA . PRO A 1 554 ? -28.923 12.787 19.209 1.00 61.88 554 PRO A CA 1
ATOM 4362 C C . PRO A 1 554 ? -27.420 12.500 19.310 1.00 61.88 554 PRO A C 1
ATOM 4364 O O . PRO A 1 554 ? -26.793 12.082 18.339 1.00 61.88 554 PRO A O 1
ATOM 4367 N N . GLY A 1 555 ? -26.843 12.715 20.495 1.00 71.06 555 GLY A N 1
ATOM 4368 C CA . GLY A 1 555 ? -25.434 12.411 20.760 1.00 71.06 555 GLY A CA 1
ATOM 4369 C C . GLY A 1 555 ? -24.431 13.430 20.209 1.00 71.06 555 GLY A C 1
ATOM 4370 O O . GLY A 1 555 ? -23.233 13.161 20.238 1.00 71.06 555 GLY A O 1
ATOM 4371 N N . MET A 1 556 ? -24.879 14.591 19.712 1.00 80.19 556 MET A N 1
ATOM 4372 C CA . MET A 1 556 ? -23.982 15.547 19.055 1.00 80.19 556 MET A CA 1
ATOM 4373 C C . MET A 1 556 ? -22.866 16.066 19.978 1.00 80.19 556 MET A C 1
ATOM 4375 O O . MET A 1 556 ? -21.704 16.013 19.589 1.00 80.19 556 MET A O 1
ATOM 4379 N N . ASN A 1 557 ? -23.165 16.439 21.228 1.00 84.44 557 ASN A N 1
ATOM 4380 C CA . ASN A 1 557 ? -22.138 16.786 22.229 1.00 84.44 557 ASN A CA 1
ATOM 4381 C C . ASN A 1 557 ? -21.090 15.677 22.412 1.00 84.44 557 ASN A C 1
ATOM 4383 O O . ASN A 1 557 ? -19.909 15.940 22.609 1.00 84.44 557 ASN A O 1
ATOM 4387 N N . GLN A 1 558 ? -21.528 14.418 22.370 1.00 77.94 558 GLN A N 1
ATOM 4388 C CA . GLN A 1 558 ? -20.674 13.264 22.619 1.00 77.94 558 GLN A CA 1
ATOM 4389 C C . GLN A 1 558 ? -19.758 12.940 21.432 1.00 77.94 558 GLN A C 1
ATOM 4391 O O . GLN A 1 558 ? -18.603 12.571 21.655 1.00 77.94 558 GLN A O 1
ATOM 4396 N N . ARG A 1 559 ? -20.249 13.114 20.197 1.00 77.38 559 ARG A N 1
ATOM 4397 C CA . ARG A 1 559 ? -19.540 12.764 18.952 1.00 77.38 559 ARG A CA 1
ATOM 4398 C C . ARG A 1 559 ? -18.793 13.915 18.280 1.00 77.38 559 ARG A C 1
ATOM 4400 O O . ARG A 1 559 ? -18.284 13.748 17.175 1.00 77.38 559 ARG A O 1
ATOM 4407 N N . SER A 1 560 ? -18.752 15.095 18.898 1.00 85.50 560 SER A N 1
ATOM 4408 C CA . SER A 1 560 ? -18.170 16.265 18.247 1.00 85.50 560 SER A CA 1
ATOM 4409 C C . SER A 1 560 ? -17.220 17.083 19.112 1.00 85.50 560 SER A C 1
ATOM 4411 O O . SER A 1 560 ? -17.186 16.958 20.340 1.00 85.50 560 SER A O 1
ATOM 4413 N N . ILE A 1 561 ? -16.420 17.901 18.422 1.00 95.19 561 ILE A N 1
ATOM 4414 C CA . ILE A 1 561 ? -15.589 18.961 18.987 1.00 95.19 561 ILE A CA 1
ATOM 4415 C C . ILE A 1 561 ? -16.223 20.313 18.671 1.00 95.19 561 ILE A C 1
ATOM 4417 O O . ILE A 1 561 ? -16.211 20.772 17.532 1.00 95.19 561 ILE A O 1
ATOM 4421 N N . GLY A 1 562 ? -16.771 20.965 19.693 1.00 96.06 562 GLY A N 1
ATOM 4422 C CA . GLY A 1 562 ? -17.181 22.367 19.632 1.00 96.06 562 GLY A CA 1
ATOM 4423 C C . GLY A 1 562 ? -16.003 23.343 19.666 1.00 96.06 562 GLY A C 1
ATOM 4424 O O . GLY A 1 562 ? -15.257 23.370 20.651 1.00 96.06 562 GLY A O 1
ATOM 4425 N N . ILE A 1 563 ? -15.890 24.174 18.627 1.00 97.56 563 ILE A N 1
ATOM 4426 C CA . ILE A 1 563 ? -14.969 25.316 18.545 1.00 97.56 563 ILE A CA 1
ATOM 4427 C C . ILE A 1 563 ? -15.797 26.601 18.556 1.00 97.56 563 ILE A C 1
ATOM 4429 O O . ILE A 1 563 ? -16.559 26.863 17.629 1.00 97.56 563 ILE A O 1
ATOM 4433 N N . GLU A 1 564 ? -15.628 27.412 19.592 1.00 94.81 564 GLU A N 1
ATOM 4434 C CA . GLU A 1 564 ? -16.266 28.722 19.726 1.00 94.81 564 GLU A CA 1
ATOM 4435 C C . GLU A 1 564 ? -15.367 29.815 19.166 1.00 94.81 564 GLU A C 1
ATOM 4437 O O . GLU A 1 564 ? -14.222 29.964 19.579 1.00 94.81 564 GLU A O 1
ATOM 4442 N N . ILE A 1 565 ? -15.863 30.619 18.234 1.00 93.56 565 ILE A N 1
ATOM 4443 C CA . ILE A 1 565 ? -15.090 31.723 17.666 1.00 93.56 565 ILE A CA 1
ATOM 4444 C C . ILE A 1 565 ? -15.662 33.021 18.230 1.00 93.56 565 ILE A C 1
ATOM 4446 O O . ILE A 1 565 ? -16.849 33.301 18.047 1.00 93.56 565 ILE A O 1
ATOM 4450 N N . VAL A 1 566 ? -14.835 33.813 18.926 1.00 88.00 566 VAL A N 1
ATOM 4451 C CA . VAL A 1 566 ? -15.282 35.043 19.602 1.00 88.00 566 VAL A CA 1
ATOM 4452 C C . VAL A 1 566 ? -15.858 36.011 18.575 1.00 88.00 566 VAL A C 1
ATOM 4454 O O . VAL A 1 566 ? -15.134 36.652 17.806 1.00 88.00 566 VAL A O 1
ATOM 4457 N N . ASN A 1 567 ? -17.184 36.100 18.543 1.00 86.44 567 ASN A N 1
ATOM 4458 C CA . ASN A 1 567 ? -17.906 36.943 17.610 1.00 86.44 567 ASN A CA 1
ATOM 4459 C C . ASN A 1 567 ? -19.302 37.277 18.172 1.00 86.44 567 ASN A C 1
ATOM 4461 O O . ASN A 1 567 ? -20.036 36.378 18.589 1.00 86.44 567 ASN A O 1
ATOM 4465 N N . PRO A 1 568 ? -19.712 38.561 18.164 1.00 75.06 568 PRO A N 1
ATOM 4466 C CA . PRO A 1 568 ? -21.020 38.986 18.666 1.00 75.06 568 PRO A CA 1
ATOM 4467 C C . PRO A 1 568 ? -22.212 38.502 17.821 1.00 75.06 568 PRO A C 1
ATOM 4469 O O . PRO A 1 568 ? -23.353 38.745 18.227 1.00 75.06 568 PRO A O 1
ATOM 4472 N N . GLY A 1 569 ? -21.968 37.867 16.668 1.00 76.25 569 GLY A N 1
ATOM 4473 C CA . GLY A 1 569 ? -22.976 37.261 15.804 1.00 76.25 569 GLY A CA 1
ATOM 4474 C C . GLY A 1 569 ? -23.925 38.271 15.152 1.00 76.25 569 GLY A C 1
ATOM 4475 O O . GLY A 1 569 ? -23.586 39.438 14.938 1.00 76.25 569 GLY A O 1
ATOM 4476 N N . GLY A 1 570 ? -25.133 37.805 14.823 1.00 71.81 570 GLY A N 1
ATOM 4477 C CA . GLY A 1 570 ? -26.196 38.628 14.246 1.00 71.81 570 GLY A CA 1
ATOM 4478 C C . GLY A 1 570 ? -26.755 39.639 15.252 1.00 71.81 570 GLY A C 1
ATOM 4479 O O . GLY A 1 570 ? -27.204 39.280 16.341 1.00 71.81 570 GLY A O 1
ATOM 4480 N N . ARG A 1 571 ? -26.764 40.924 14.888 1.00 69.00 571 ARG A N 1
ATOM 4481 C CA . ARG A 1 571 ? -27.271 42.040 15.698 1.00 69.00 571 ARG A CA 1
ATOM 4482 C C . ARG A 1 571 ? -28.375 42.792 14.961 1.00 69.00 571 ARG A C 1
ATOM 4484 O O . ARG A 1 571 ? -28.373 42.907 13.735 1.00 69.00 571 ARG A O 1
ATOM 4491 N N . LYS A 1 572 ? -29.334 43.317 15.730 1.00 61.62 572 LYS A N 1
ATOM 4492 C CA . LYS A 1 572 ? -30.356 44.246 15.232 1.00 61.62 572 LYS A CA 1
ATOM 4493 C C . LYS A 1 572 ? -29.811 45.674 15.322 1.00 61.62 572 LYS A C 1
ATOM 4495 O O . LYS A 1 572 ? -29.432 46.092 16.410 1.00 61.62 572 LYS A O 1
ATOM 4500 N N . GLY A 1 573 ? -29.824 46.416 14.215 1.00 61.25 573 GLY A N 1
ATOM 4501 C CA . GLY A 1 573 ? -29.472 47.846 14.185 1.00 61.25 573 GLY A CA 1
ATOM 4502 C C . GLY A 1 573 ? -28.156 48.178 13.470 1.00 61.25 573 GLY A C 1
ATOM 4503 O O . GLY A 1 573 ? -27.489 47.308 12.913 1.00 61.25 573 GLY A O 1
ATOM 4504 N N . THR A 1 574 ? -27.816 49.470 13.424 1.00 53.59 574 THR A N 1
ATOM 4505 C CA . THR A 1 574 ? -26.632 50.025 12.732 1.00 53.59 574 THR A CA 1
ATOM 4506 C C . THR A 1 574 ? -25.570 50.587 13.675 1.00 53.59 574 THR A C 1
ATOM 4508 O O . THR A 1 574 ? -24.521 51.023 13.211 1.00 53.59 574 THR A O 1
ATOM 4511 N N . THR A 1 575 ? -25.825 50.585 14.982 1.00 58.91 575 THR A N 1
ATOM 4512 C CA . THR A 1 575 ? -24.885 51.074 15.990 1.00 58.91 575 THR A CA 1
ATOM 4513 C C . THR A 1 575 ? -23.683 50.136 16.078 1.00 58.91 575 THR A C 1
ATOM 4515 O O . THR A 1 575 ? -23.861 48.917 16.137 1.00 58.91 575 THR A O 1
ATOM 4518 N N . GLY A 1 576 ? -22.469 50.696 16.068 1.00 60.81 576 GLY A N 1
ATOM 4519 C CA . GLY A 1 576 ? -21.229 49.922 16.152 1.00 60.81 576 GLY A CA 1
ATOM 4520 C C . GLY A 1 576 ? -21.224 48.982 17.359 1.00 60.81 576 GLY A C 1
ATOM 4521 O O . GLY A 1 576 ? -21.639 49.365 18.453 1.00 60.81 576 GLY A O 1
ATOM 4522 N N . VAL A 1 577 ? -20.770 47.751 17.144 1.00 66.69 577 VAL A N 1
ATOM 4523 C CA . VAL A 1 577 ? -20.624 46.740 18.192 1.00 66.69 577 VAL A CA 1
ATOM 4524 C C . VAL A 1 577 ? -19.202 46.823 18.706 1.00 66.69 577 VAL A C 1
ATOM 4526 O O . VAL A 1 577 ? -18.257 46.681 17.931 1.00 66.69 577 VAL A O 1
ATOM 4529 N N . THR A 1 578 ? -19.052 47.065 20.002 1.00 65.81 578 THR A N 1
ATOM 4530 C CA . THR A 1 578 ? -17.749 46.976 20.649 1.00 65.81 578 THR A CA 1
ATOM 4531 C C . THR A 1 578 ? -17.323 45.513 20.674 1.00 65.81 578 THR A C 1
ATOM 4533 O O . THR A 1 578 ? -18.040 44.664 21.205 1.00 65.81 578 THR A O 1
ATOM 4536 N N . VAL A 1 579 ? -16.182 45.219 20.063 1.00 66.00 579 VAL A N 1
ATOM 4537 C CA . VAL A 1 579 ? -15.491 43.939 20.207 1.00 66.00 579 VAL A CA 1
ATOM 4538 C C . VAL A 1 579 ? -14.181 44.168 20.933 1.00 66.00 579 VAL A C 1
ATOM 4540 O O . VAL A 1 579 ? -13.555 45.217 20.774 1.00 66.00 579 VAL A O 1
ATOM 4543 N N . CYS A 1 580 ? -13.765 43.179 21.705 1.00 64.56 580 CYS A N 1
ATOM 4544 C CA . CYS A 1 580 ? -12.469 43.208 22.356 1.00 64.56 580 CYS A CA 1
ATOM 4545 C C . CYS A 1 580 ? -11.384 42.661 21.427 1.00 64.56 580 CYS A C 1
ATOM 4547 O O . CYS A 1 580 ? -11.539 41.611 20.800 1.00 64.56 580 CYS A O 1
ATOM 4549 N N . GLU A 1 581 ? -10.289 43.405 21.324 1.00 62.16 581 GLU A N 1
ATOM 4550 C CA . GLU A 1 581 ? -8.985 42.870 20.965 1.00 62.16 581 GLU A CA 1
ATOM 4551 C C . GLU A 1 581 ? -8.372 42.369 22.268 1.00 62.16 581 GLU A C 1
ATOM 4553 O O . GLU A 1 581 ? -7.883 43.137 23.100 1.00 62.16 581 GLU A O 1
ATOM 4558 N N . ASP A 1 582 ? -8.536 41.072 22.488 1.00 60.81 582 ASP A N 1
ATOM 4559 C CA . ASP A 1 582 ? -8.045 40.392 23.677 1.00 60.81 582 ASP A CA 1
ATOM 4560 C C . ASP A 1 582 ? -6.506 40.315 23.624 1.00 60.81 582 ASP A C 1
ATOM 4562 O O . ASP A 1 582 ? -5.934 40.131 22.547 1.00 60.81 582 ASP A O 1
ATOM 4566 N N . ASP A 1 583 ? -5.829 40.453 24.765 1.00 52.94 583 ASP A N 1
ATOM 4567 C CA . ASP A 1 583 ? -4.372 40.293 24.887 1.00 52.94 583 ASP A CA 1
ATOM 4568 C C . ASP A 1 583 ? -4.045 39.322 26.030 1.00 52.94 583 ASP A C 1
ATOM 4570 O O . ASP A 1 583 ? -4.814 39.187 26.990 1.00 52.94 583 ASP A O 1
ATOM 4574 N N . ILE A 1 584 ? -2.908 38.632 25.932 1.00 51.75 584 ILE A N 1
ATOM 4575 C CA . ILE A 1 584 ? -2.395 37.791 27.016 1.00 51.75 584 ILE A CA 1
ATOM 4576 C C . ILE A 1 584 ? -1.689 38.729 27.997 1.00 51.75 584 ILE A C 1
ATOM 4578 O O . ILE A 1 584 ? -0.474 38.911 27.948 1.00 51.75 584 ILE A O 1
ATOM 4582 N N . GLY A 1 585 ? -2.455 39.353 28.894 1.00 47.66 585 GLY A N 1
ATOM 4583 C CA . GLY A 1 585 ? -1.871 40.045 30.042 1.00 47.66 585 GLY A CA 1
ATOM 4584 C C . GLY A 1 585 ? -0.949 39.095 30.816 1.00 47.66 585 GLY A C 1
ATOM 4585 O O . GLY A 1 585 ? -1.207 37.893 30.883 1.00 47.66 585 GLY A O 1
ATOM 4586 N N . SER A 1 586 ? 0.120 39.627 31.411 1.00 39.72 586 SER A N 1
ATOM 4587 C CA . SER A 1 586 ? 1.233 38.913 32.069 1.00 39.72 586 SER A CA 1
ATOM 4588 C C . SER A 1 586 ? 0.871 38.029 33.284 1.00 39.72 586 SER A C 1
ATOM 4590 O O . SER A 1 586 ? 1.735 37.690 34.087 1.00 39.72 586 SER A O 1
ATOM 4592 N N . GLY A 1 587 ? -0.391 37.635 33.442 1.00 40.62 587 GLY A N 1
ATOM 4593 C CA . GLY A 1 587 ? -0.856 36.665 34.425 1.00 40.62 587 GLY A CA 1
ATOM 4594 C C . GLY A 1 587 ? -2.311 36.288 34.162 1.00 40.62 587 GLY A C 1
ATOM 4595 O O . GLY A 1 587 ? -3.159 37.165 34.228 1.00 40.62 587 GLY A O 1
ATOM 4596 N N . THR A 1 588 ? -2.556 35.011 33.830 1.00 42.84 588 THR A N 1
ATOM 4597 C CA . THR A 1 588 ? -3.780 34.158 33.912 1.00 42.84 588 THR A CA 1
ATOM 4598 C C . THR A 1 588 ? -5.208 34.750 33.869 1.00 42.84 588 THR A C 1
ATOM 4600 O O . THR A 1 588 ? -6.175 34.021 34.096 1.00 42.84 588 THR A O 1
ATOM 4603 N N . ARG A 1 589 ? -5.413 36.027 33.547 1.00 51.16 589 ARG A N 1
ATOM 4604 C CA . ARG A 1 589 ? -6.710 36.702 33.531 1.00 51.16 589 ARG A CA 1
ATOM 4605 C C . ARG A 1 589 ? -6.892 37.398 32.188 1.00 51.16 589 ARG A C 1
ATOM 4607 O O . ARG A 1 589 ? -6.306 38.443 31.931 1.00 51.16 589 ARG A O 1
ATOM 4614 N N . TRP A 1 590 ? -7.732 36.797 31.353 1.00 58.53 590 TRP A N 1
ATOM 4615 C CA . TRP A 1 590 ? -8.163 37.353 30.074 1.00 58.53 590 TRP A CA 1
ATOM 4616 C C . TRP A 1 590 ? -8.899 38.673 30.320 1.00 58.53 590 TRP A C 1
ATOM 4618 O O . TRP A 1 590 ? -9.830 38.749 31.128 1.00 58.53 590 TRP A O 1
ATOM 4628 N N . SER A 1 591 ? -8.452 39.743 29.679 1.00 53.03 591 SER A N 1
ATOM 4629 C CA . SER A 1 591 ? -9.091 41.050 29.759 1.00 53.03 591 SER A CA 1
ATOM 4630 C C . SER A 1 591 ? -9.150 41.674 28.371 1.00 53.03 591 SER A C 1
ATOM 4632 O O . SER A 1 591 ? -8.308 41.420 27.511 1.00 53.03 591 SER A O 1
ATOM 4634 N N . CYS A 1 592 ? -10.191 42.472 28.148 1.00 59.34 592 CYS A N 1
ATOM 4635 C CA . CYS A 1 592 ? -10.316 43.290 26.952 1.00 59.34 592 CYS A CA 1
ATOM 4636 C C . CYS A 1 592 ? -9.192 44.334 26.973 1.00 59.34 592 CYS A C 1
ATOM 4638 O O . CYS A 1 592 ? -9.285 45.305 27.725 1.00 59.34 592 CYS A O 1
ATOM 4640 N N . ALA A 1 593 ? -8.117 44.120 26.213 1.00 54.91 593 ALA A N 1
ATOM 4641 C CA . ALA A 1 593 ? -6.966 45.021 26.224 1.00 54.91 593 ALA A CA 1
ATOM 4642 C C . ALA A 1 593 ? -7.252 46.301 25.432 1.00 54.91 593 ALA A C 1
ATOM 4644 O O . ALA A 1 593 ? -6.886 47.400 25.850 1.00 54.91 593 ALA A O 1
ATOM 4645 N N . LYS A 1 594 ? -7.960 46.166 24.303 1.00 58.34 594 LYS A N 1
ATOM 4646 C CA . LYS A 1 594 ? -8.498 47.276 23.509 1.00 58.34 594 LYS A CA 1
ATOM 4647 C C . LYS A 1 594 ? -9.897 46.934 23.025 1.00 58.34 594 LYS A C 1
ATOM 4649 O O . LYS A 1 594 ? -10.221 45.775 22.795 1.00 58.34 594 LYS A O 1
ATOM 4654 N N . SER A 1 595 ? -10.728 47.953 22.852 1.00 60.59 595 SER A N 1
ATOM 4655 C CA . SER A 1 595 ? -12.088 47.785 22.351 1.00 60.59 595 SER A CA 1
ATOM 4656 C C . SER A 1 595 ? -12.241 48.516 21.021 1.00 60.59 595 SER A C 1
ATOM 4658 O O . SER A 1 595 ? -11.932 49.705 20.936 1.00 60.59 595 SER A O 1
ATOM 4660 N N . ALA A 1 596 ? -12.709 47.819 19.990 1.00 63.12 596 ALA A N 1
ATOM 4661 C CA . ALA A 1 596 ? -12.931 48.372 18.660 1.00 63.12 596 ALA A CA 1
ATOM 4662 C C . ALA A 1 596 ? -14.430 48.395 18.349 1.00 63.12 596 ALA A C 1
ATOM 4664 O O . ALA A 1 596 ? -15.128 47.399 18.536 1.00 63.12 596 ALA A O 1
ATOM 4665 N N . LYS A 1 597 ? -14.942 49.522 17.844 1.00 68.19 597 LYS A N 1
ATOM 4666 C CA . LYS A 1 597 ? -16.305 49.580 17.301 1.00 68.19 597 LYS A CA 1
ATOM 4667 C C . LYS A 1 597 ? -16.291 49.026 15.883 1.00 68.19 597 LYS A C 1
ATOM 4669 O O . LYS A 1 597 ? -15.812 49.692 14.970 1.00 68.19 597 LYS A O 1
ATOM 4674 N N . ILE A 1 598 ? -16.853 47.837 15.692 1.00 71.12 598 ILE A N 1
ATOM 4675 C CA . ILE A 1 598 ? -17.061 47.271 14.359 1.00 71.12 598 ILE A CA 1
ATOM 4676 C C . ILE A 1 598 ? -18.486 47.562 13.913 1.00 71.12 598 ILE A C 1
ATOM 4678 O O . ILE A 1 598 ? -19.450 47.294 14.633 1.00 71.12 598 ILE A O 1
ATOM 4682 N N . THR A 1 599 ? -18.620 48.093 12.703 1.00 71.50 599 THR A N 1
ATOM 4683 C CA . THR A 1 599 ? -19.916 48.291 12.059 1.00 71.50 599 THR A CA 1
ATOM 4684 C C . THR A 1 599 ? -20.418 46.954 11.523 1.00 71.50 599 THR A C 1
ATOM 4686 O O . THR A 1 599 ? -19.775 46.377 10.646 1.00 71.50 599 THR A O 1
ATOM 4689 N N . PRO A 1 600 ? -21.569 46.447 11.997 1.00 75.31 600 PRO A N 1
ATOM 4690 C CA . PRO A 1 600 ? -22.155 45.243 11.435 1.00 75.31 600 PRO A CA 1
ATOM 4691 C C . PRO A 1 600 ? -22.488 45.437 9.951 1.00 75.31 600 PRO A C 1
ATOM 4693 O O . PRO A 1 600 ? -23.039 46.470 9.552 1.00 75.31 600 PRO A O 1
ATOM 4696 N N . VAL A 1 601 ? -22.202 44.425 9.138 1.00 75.44 601 VAL A N 1
ATOM 4697 C CA . VAL A 1 601 ? -22.448 44.405 7.691 1.00 75.44 601 VAL A CA 1
ATOM 4698 C C . VAL A 1 601 ? -23.551 43.409 7.334 1.00 75.44 601 VAL A C 1
ATOM 4700 O O . VAL A 1 601 ? -23.977 42.594 8.154 1.00 75.44 601 VAL A O 1
ATOM 4703 N N . ARG A 1 602 ? -24.066 43.490 6.103 1.00 71.88 602 ARG A N 1
ATOM 4704 C CA . ARG A 1 602 ? -24.996 42.471 5.589 1.00 71.88 602 ARG A CA 1
ATOM 4705 C C . ARG A 1 602 ? -24.279 41.118 5.526 1.00 71.88 602 ARG A C 1
ATOM 4707 O O . ARG A 1 602 ? -23.077 41.106 5.289 1.00 71.88 602 ARG A O 1
ATOM 4714 N N . PRO A 1 603 ? -24.969 39.988 5.736 1.00 71.12 603 PRO A N 1
ATOM 4715 C CA . PRO A 1 603 ? -24.341 38.680 5.592 1.00 71.12 603 PRO A CA 1
ATOM 4716 C C . PRO A 1 603 ? -23.851 38.456 4.159 1.00 71.12 603 PRO A C 1
ATOM 4718 O O . PRO A 1 603 ? -24.398 39.022 3.209 1.00 71.12 603 PRO A O 1
ATOM 4721 N N . LEU A 1 604 ? -22.836 37.611 4.027 1.00 67.50 604 LEU A N 1
ATOM 4722 C CA . LEU A 1 604 ? -22.302 37.163 2.756 1.00 67.50 604 LEU A CA 1
ATOM 4723 C C . LEU A 1 604 ? -23.408 36.502 1.918 1.00 67.50 604 LEU A C 1
ATOM 4725 O O . LEU A 1 604 ? -24.215 35.727 2.457 1.00 67.50 604 LEU A O 1
ATOM 4729 N N . PRO A 1 605 ? -23.465 36.791 0.605 1.00 59.00 605 PRO A N 1
ATOM 4730 C CA . PRO A 1 605 ? -24.410 36.151 -0.297 1.00 59.00 605 PRO A CA 1
ATOM 4731 C C . PRO A 1 605 ? -24.317 34.625 -0.209 1.00 59.00 605 PRO A C 1
ATOM 4733 O O . PRO A 1 605 ? -23.236 34.057 -0.112 1.00 59.00 605 PRO A O 1
ATOM 4736 N N . GLY A 1 606 ? -25.463 33.948 -0.250 1.00 54.25 606 GLY A N 1
ATOM 4737 C CA . GLY A 1 606 ? -25.511 32.489 -0.357 1.00 54.25 606 GLY A CA 1
ATOM 4738 C C . GLY A 1 606 ? -25.493 31.726 0.969 1.00 54.25 606 GLY A C 1
ATOM 4739 O O . GLY A 1 606 ? -26.186 30.723 1.047 1.00 54.25 606 GLY A O 1
ATOM 4740 N N . TYR A 1 607 ? -24.854 32.197 2.042 1.00 52.31 607 TYR A N 1
ATOM 4741 C CA . TYR A 1 607 ? -24.641 31.367 3.247 1.00 52.31 607 TYR A CA 1
ATOM 4742 C C . TYR A 1 607 ? -25.788 31.398 4.269 1.00 52.31 607 TYR A C 1
ATOM 4744 O O . TYR A 1 607 ? -26.093 30.391 4.899 1.00 52.31 607 TYR A O 1
ATOM 4752 N N . TYR A 1 608 ? -26.519 32.511 4.370 1.00 56.72 608 TYR A N 1
ATOM 4753 C CA . TYR A 1 608 ? -27.532 32.732 5.411 1.00 56.72 608 TYR A CA 1
ATOM 4754 C C . TYR A 1 608 ? -28.774 33.450 4.847 1.00 56.72 608 TYR A C 1
ATOM 4756 O O . TYR A 1 608 ? -28.668 34.210 3.886 1.00 56.72 608 TYR A O 1
ATOM 4764 N N . ARG A 1 609 ? -29.977 33.199 5.397 1.00 56.34 609 ARG A N 1
ATOM 4765 C CA . ARG A 1 609 ? -31.192 33.994 5.096 1.00 56.34 609 ARG A CA 1
ATOM 4766 C C . ARG A 1 609 ? -31.461 34.947 6.270 1.00 56.34 609 ARG A C 1
ATOM 4768 O O . ARG A 1 609 ? -32.166 34.547 7.198 1.00 56.34 609 ARG A O 1
ATOM 4775 N N . PRO A 1 610 ? -30.918 36.175 6.256 1.00 56.59 610 PRO A N 1
ATOM 4776 C CA . PRO A 1 610 ? -31.107 37.115 7.353 1.00 56.59 610 PRO A CA 1
ATOM 4777 C C . PRO A 1 610 ? -32.537 37.616 7.453 1.00 56.59 610 PRO A C 1
ATOM 4779 O O . PRO A 1 610 ? -33.262 37.708 6.459 1.00 56.59 610 PRO A O 1
ATOM 4782 N N . ARG A 1 611 ? -32.926 38.037 8.658 1.00 60.91 611 ARG A N 1
ATOM 4783 C CA . ARG A 1 611 ? -34.043 38.984 8.779 1.00 60.91 611 ARG A CA 1
ATOM 4784 C C . ARG A 1 611 ? -33.603 40.317 8.171 1.00 60.91 611 ARG A C 1
ATOM 4786 O O . ARG A 1 611 ? -32.438 40.679 8.285 1.00 60.91 611 ARG A O 1
ATOM 4793 N N . ALA A 1 612 ? -34.524 41.082 7.585 1.00 58.47 612 ALA A N 1
ATOM 4794 C CA . ALA A 1 612 ? -34.208 42.340 6.888 1.00 58.47 612 ALA A CA 1
ATOM 4795 C C . ALA A 1 612 ? -33.385 43.354 7.722 1.00 58.47 612 ALA A C 1
ATOM 4797 O O . ALA A 1 612 ? -32.688 44.196 7.167 1.00 58.47 612 ALA A O 1
ATOM 4798 N N . THR A 1 613 ? -33.440 43.259 9.054 1.00 60.41 613 THR A N 1
ATOM 4799 C CA . THR A 1 613 ? -32.752 44.143 10.007 1.00 60.41 613 THR A CA 1
ATOM 4800 C C . THR A 1 613 ? -31.473 43.550 10.614 1.00 60.41 613 THR A C 1
ATOM 4802 O O . THR A 1 613 ? -30.901 44.156 11.518 1.00 60.41 613 THR A O 1
ATOM 4805 N N . GLU A 1 614 ? -31.084 42.336 10.224 1.00 65.44 614 GLU A N 1
ATOM 4806 C CA . GLU A 1 614 ? -30.008 41.570 10.858 1.00 65.44 614 GLU A CA 1
ATOM 4807 C C . GLU A 1 614 ? -28.677 41.792 10.137 1.00 65.44 614 GLU A C 1
ATOM 4809 O O . GLU A 1 614 ? -28.545 41.541 8.937 1.00 65.44 614 GLU A O 1
ATOM 4814 N N . LYS A 1 615 ? -27.690 42.280 10.888 1.00 69.75 615 LYS A N 1
ATOM 4815 C CA . LYS A 1 615 ? -26.327 42.527 10.419 1.00 69.75 615 LYS A CA 1
ATOM 4816 C C . LYS A 1 615 ? -25.333 41.733 11.264 1.00 69.75 615 LYS A C 1
ATOM 4818 O O . LYS A 1 615 ? -25.615 41.448 12.421 1.00 69.75 615 LYS A O 1
ATOM 4823 N N . PHE A 1 616 ? -24.180 41.394 10.707 1.00 75.38 616 PHE A N 1
ATOM 4824 C CA . PHE A 1 616 ? -23.182 40.522 11.329 1.00 75.38 616 PHE A CA 1
ATOM 4825 C C . PHE A 1 616 ? -21.816 41.201 11.379 1.00 75.38 616 PHE A C 1
ATOM 4827 O O . PHE A 1 616 ? -21.515 42.072 10.564 1.00 75.38 616 PHE A O 1
ATOM 4834 N N . VAL A 1 617 ? -20.988 40.788 12.331 1.00 79.81 617 VAL A N 1
ATOM 4835 C CA . VAL A 1 617 ? -19.596 41.230 12.451 1.00 79.81 617 VAL A CA 1
ATOM 4836 C C . VAL A 1 617 ? -18.687 40.216 11.761 1.00 79.81 617 VAL A C 1
ATOM 4838 O O . VAL A 1 617 ? -18.820 39.014 11.986 1.00 79.81 617 VAL A O 1
ATOM 4841 N N . SER A 1 618 ? -17.758 40.695 10.932 1.00 83.31 618 SER A N 1
ATOM 4842 C CA . SER A 1 618 ? -16.780 39.842 10.257 1.00 83.31 618 SER A CA 1
ATOM 4843 C C . SER A 1 618 ? -15.794 39.215 11.245 1.00 83.31 618 SER A C 1
ATOM 4845 O O . SER A 1 618 ? -15.409 39.813 12.261 1.00 83.31 618 SER A O 1
ATOM 4847 N N . TYR A 1 619 ? -15.373 37.994 10.934 1.00 88.19 619 TYR A N 1
ATOM 4848 C CA . TYR A 1 619 ? -14.268 37.323 11.612 1.00 88.19 619 TYR A CA 1
ATOM 4849 C C . TYR A 1 619 ? -12.936 37.940 11.181 1.00 88.19 619 TYR A C 1
ATOM 4851 O O . TYR A 1 619 ? -12.809 38.438 10.064 1.00 88.19 619 TYR A O 1
ATOM 4859 N N . SER A 1 620 ? -11.957 37.974 12.082 1.00 85.94 620 SER A N 1
ATOM 4860 C CA . SER A 1 620 ? -10.633 38.519 11.777 1.00 85.94 620 SER A CA 1
ATOM 4861 C C . SER A 1 620 ? -9.772 37.513 11.003 1.00 85.94 620 SER A C 1
ATOM 4863 O O . SER A 1 620 ? -9.977 36.302 11.069 1.00 85.94 620 SER A O 1
ATOM 4865 N N . GLU A 1 621 ? -8.751 38.006 10.305 1.00 85.62 621 GLU A N 1
ATOM 4866 C CA . GLU A 1 621 ? -7.771 37.143 9.638 1.00 85.62 621 GLU A CA 1
ATOM 4867 C C . GLU A 1 621 ? -7.029 36.202 10.616 1.00 85.62 621 GLU A C 1
ATOM 4869 O O . GLU A 1 621 ? -6.930 35.007 10.324 1.00 85.62 621 GLU A O 1
ATOM 4874 N N . PRO A 1 622 ? -6.576 36.656 11.806 1.00 81.81 622 PRO A N 1
ATOM 4875 C CA . PRO A 1 622 ? -6.026 35.752 12.813 1.00 81.81 622 PRO A CA 1
ATOM 4876 C C . PRO A 1 622 ? -6.991 34.647 13.256 1.00 81.81 622 PRO A C 1
ATOM 4878 O O . PRO A 1 622 ? -6.553 33.520 13.471 1.00 81.81 622 PRO A O 1
ATOM 4881 N N . GLN A 1 623 ? -8.299 34.927 13.348 1.00 91.31 623 GLN A N 1
ATOM 4882 C CA . GLN A 1 623 ? -9.293 33.899 13.673 1.00 91.31 623 GLN A CA 1
ATOM 4883 C C . GLN A 1 623 ? -9.338 32.808 12.607 1.00 91.31 623 GLN A C 1
ATOM 4885 O O . GLN A 1 623 ? -9.279 31.634 12.959 1.00 91.31 623 GLN A O 1
ATOM 4890 N N . TYR A 1 624 ? -9.386 33.167 11.320 1.00 89.88 624 TYR A N 1
ATOM 4891 C CA . TYR A 1 624 ? -9.373 32.168 10.246 1.00 89.88 624 TYR A CA 1
ATOM 4892 C C . TYR A 1 624 ? -8.093 31.334 10.256 1.00 89.88 624 TYR A C 1
ATOM 4894 O O . TYR A 1 624 ? -8.175 30.108 10.203 1.00 89.88 624 TYR A O 1
ATOM 4902 N N . ARG A 1 625 ? -6.921 31.965 10.404 1.00 76.25 625 ARG A N 1
ATOM 4903 C CA . ARG A 1 625 ? -5.639 31.242 10.487 1.00 76.25 625 ARG A CA 1
ATOM 4904 C C . ARG A 1 625 ? -5.620 30.249 11.642 1.00 76.25 625 ARG A C 1
ATOM 4906 O O . ARG A 1 625 ? -5.203 29.108 11.459 1.00 76.25 625 ARG A O 1
ATOM 4913 N N . SER A 1 626 ? -6.094 30.662 12.813 1.00 84.88 626 SER A N 1
ATOM 4914 C CA . SER A 1 626 ? -6.118 29.803 13.994 1.00 84.88 626 SER A CA 1
ATOM 4915 C C . SER A 1 626 ? -7.177 28.714 13.917 1.00 84.88 626 SER A C 1
ATOM 4917 O O . SER A 1 626 ? -6.892 27.596 14.327 1.00 84.88 626 SER A O 1
ATOM 4919 N N . VAL A 1 627 ? -8.358 28.984 13.352 1.00 93.69 627 VAL A N 1
ATOM 4920 C CA . VAL A 1 627 ? -9.384 27.955 13.118 1.00 93.69 627 VAL A CA 1
ATOM 4921 C C . VAL A 1 627 ? -8.887 26.925 12.111 1.00 93.69 627 VAL A C 1
ATOM 4923 O O . VAL A 1 627 ? -8.982 25.742 12.399 1.00 93.69 627 VAL A O 1
ATOM 4926 N N . ILE A 1 628 ? -8.299 27.338 10.983 1.00 84.31 628 ILE A N 1
ATOM 4927 C CA . ILE A 1 628 ? -7.720 26.412 9.997 1.00 84.31 628 ILE A CA 1
ATOM 4928 C C . ILE A 1 628 ? -6.616 25.576 10.652 1.00 84.31 628 ILE A C 1
ATOM 4930 O O . ILE A 1 628 ? -6.658 24.351 10.593 1.00 84.31 628 ILE A O 1
ATOM 4934 N N . ARG A 1 629 ? -5.674 26.214 11.361 1.00 85.62 629 ARG A N 1
ATOM 4935 C CA . ARG A 1 629 ? -4.594 25.513 12.073 1.00 85.62 629 ARG A CA 1
ATOM 4936 C C . ARG A 1 629 ? -5.131 24.526 13.112 1.00 85.62 629 ARG A C 1
ATOM 4938 O O . ARG A 1 629 ? -4.618 23.415 13.214 1.00 85.62 629 ARG A O 1
ATOM 4945 N N . LEU A 1 630 ? -6.143 24.929 13.879 1.00 89.06 630 LEU A N 1
ATOM 4946 C CA . LEU A 1 630 ? -6.775 24.106 14.905 1.00 89.06 630 LEU A CA 1
ATOM 4947 C C . LEU A 1 630 ? -7.544 22.939 14.292 1.00 89.06 630 LEU A C 1
ATOM 4949 O O . LEU A 1 630 ? -7.407 21.823 14.770 1.00 89.06 630 LEU A O 1
ATOM 4953 N N . VAL A 1 631 ? -8.308 23.164 13.227 1.00 88.12 631 VAL A N 1
ATOM 4954 C CA . VAL A 1 631 ? -9.046 22.107 12.531 1.00 88.12 631 VAL A CA 1
ATOM 4955 C C . VAL A 1 631 ? -8.084 21.105 11.897 1.00 88.12 631 VAL A C 1
ATOM 4957 O O . VAL A 1 631 ? -8.261 19.911 12.108 1.00 88.12 631 VAL A O 1
ATOM 4960 N N . SER A 1 632 ? -7.017 21.550 11.227 1.00 73.81 632 SER A N 1
ATOM 4961 C CA . SER A 1 632 ? -5.982 20.651 10.697 1.00 73.81 632 SER A CA 1
ATOM 4962 C C . SER A 1 632 ? -5.280 19.851 11.800 1.00 73.81 632 SER A C 1
ATOM 4964 O O . SER A 1 632 ? -5.021 18.662 11.625 1.00 73.81 632 SER A O 1
ATOM 4966 N N . TYR A 1 633 ? -5.007 20.474 12.955 1.00 79.31 633 TYR A N 1
ATOM 4967 C CA . TYR A 1 633 ? -4.479 19.783 14.139 1.00 79.31 633 TYR A CA 1
ATOM 4968 C C . TYR A 1 633 ? -5.472 18.753 14.697 1.00 79.31 633 TYR A C 1
ATOM 4970 O O . TYR A 1 633 ? -5.095 17.631 15.011 1.00 79.31 633 TYR A O 1
ATOM 4978 N N . LEU A 1 634 ? -6.757 19.094 14.788 1.00 81.50 634 LEU A N 1
ATOM 4979 C CA . LEU A 1 634 ? -7.778 18.173 15.280 1.00 81.50 634 LEU A CA 1
ATOM 4980 C C . LEU A 1 634 ? -7.993 17.004 14.323 1.00 81.50 634 LEU A C 1
ATOM 4982 O O . LEU A 1 634 ? -8.098 15.882 14.793 1.00 81.50 634 LEU A O 1
ATOM 4986 N N . ILE A 1 635 ? -8.004 17.232 13.007 1.00 67.50 635 ILE A N 1
ATOM 4987 C CA . ILE A 1 635 ? -8.095 16.160 12.005 1.00 67.50 635 ILE A CA 1
ATOM 4988 C C . ILE A 1 635 ? -6.862 15.253 12.074 1.00 67.50 635 ILE A C 1
ATOM 4990 O O . ILE A 1 635 ? -6.996 14.036 11.967 1.00 67.50 635 ILE A O 1
ATOM 4994 N N . SER A 1 636 ? -5.665 15.810 12.295 1.00 55.25 636 SER A N 1
ATOM 4995 C CA . SER A 1 636 ? -4.453 14.994 12.425 1.00 55.25 636 SER A CA 1
ATOM 4996 C C . SER A 1 636 ? -4.409 14.189 13.728 1.00 55.25 636 SER A C 1
ATOM 4998 O O . SER A 1 636 ? -3.914 13.065 13.726 1.00 55.25 636 SER A O 1
ATOM 5000 N N . CYS A 1 637 ? -4.954 14.717 14.827 1.00 56.44 637 CYS A N 1
ATOM 5001 C CA . CYS A 1 637 ? -5.056 14.002 16.102 1.00 56.44 637 CYS A CA 1
ATOM 5002 C C . CYS A 1 637 ? -6.242 13.023 16.160 1.00 56.44 637 CYS A C 1
ATOM 5004 O O . CYS A 1 637 ? -6.174 12.001 16.847 1.00 56.44 637 CYS A O 1
ATOM 5006 N N . ILE A 1 638 ? -7.331 13.336 15.456 1.00 63.16 638 ILE A N 1
ATOM 5007 C CA . ILE A 1 638 ? -8.620 12.642 15.494 1.00 63.16 638 ILE A CA 1
ATOM 5008 C C . ILE A 1 638 ? -9.039 12.309 14.047 1.00 63.16 638 ILE A C 1
ATOM 5010 O O . ILE A 1 638 ? -9.916 12.958 13.470 1.00 63.16 638 ILE A O 1
ATOM 5014 N N . PRO A 1 639 ? -8.441 11.269 13.442 1.00 54.28 639 PRO A N 1
ATOM 5015 C CA . PRO A 1 639 ? -8.673 10.906 12.040 1.00 54.28 639 PRO A CA 1
ATOM 5016 C C . PRO A 1 639 ? -10.085 10.358 11.761 1.00 54.28 639 PRO A C 1
ATOM 5018 O O . PRO A 1 639 ? -10.456 10.150 10.607 1.00 54.28 639 PRO A O 1
ATOM 5021 N N . THR A 1 640 ? -10.894 10.126 12.801 1.00 55.88 640 THR A N 1
ATOM 5022 C CA . THR A 1 640 ? -12.321 9.796 12.670 1.00 55.88 640 THR A CA 1
ATOM 5023 C C . THR A 1 640 ? -13.175 11.000 12.279 1.00 55.88 640 THR A C 1
ATOM 5025 O O . THR A 1 640 ? -14.325 10.807 11.895 1.00 55.88 640 THR A O 1
ATOM 5028 N N . ILE A 1 641 ? -12.642 12.226 12.336 1.00 72.62 641 ILE A N 1
ATOM 5029 C CA . ILE A 1 641 ? -13.349 13.426 11.885 1.00 72.62 641 ILE A CA 1
ATOM 5030 C C . ILE A 1 641 ? -13.589 13.341 10.378 1.00 72.62 641 ILE A C 1
ATOM 5032 O O . ILE A 1 641 ? -12.656 13.281 9.583 1.00 72.62 641 ILE A O 1
ATOM 5036 N N . ARG A 1 642 ? -14.864 13.357 9.990 1.00 71.00 642 ARG A N 1
ATOM 5037 C CA . ARG A 1 642 ? -15.327 13.329 8.596 1.00 71.00 642 ARG A CA 1
ATOM 5038 C C . ARG A 1 642 ? -16.166 14.542 8.232 1.00 71.00 642 ARG A C 1
ATOM 5040 O O . ARG A 1 642 ? -16.312 14.831 7.050 1.00 71.00 642 ARG A O 1
ATOM 5047 N N . LEU A 1 643 ? -16.693 15.265 9.219 1.00 76.69 643 LEU A N 1
ATOM 5048 C CA . LEU A 1 643 ? -17.591 16.392 8.997 1.00 76.69 643 LEU A CA 1
ATOM 5049 C C . LEU A 1 643 ? -17.119 17.641 9.741 1.00 76.69 643 LEU A C 1
ATOM 5051 O O . LEU A 1 643 ? -16.890 17.616 10.948 1.00 76.69 643 LEU A O 1
ATOM 5055 N N . ILE A 1 644 ? -17.059 18.764 9.034 1.00 85.50 644 ILE A N 1
ATOM 5056 C CA . ILE A 1 644 ? -16.951 20.096 9.626 1.00 85.50 644 ILE A CA 1
ATOM 5057 C C . ILE A 1 644 ? -18.241 20.829 9.302 1.00 85.50 644 ILE A C 1
ATOM 5059 O O . ILE A 1 644 ? -18.611 20.979 8.139 1.00 85.50 644 ILE A O 1
ATOM 5063 N N . THR A 1 645 ? -18.944 21.285 10.326 1.00 83.94 645 THR A N 1
ATOM 5064 C CA . THR A 1 645 ? -20.226 21.960 10.157 1.00 83.94 645 THR A CA 1
ATOM 5065 C C . THR A 1 645 ? -20.369 23.109 11.135 1.00 83.94 645 THR A C 1
ATOM 5067 O O . THR A 1 645 ? -19.677 23.176 12.145 1.00 83.94 645 THR A O 1
ATOM 5070 N N . GLY A 1 646 ? -21.275 24.031 10.846 1.00 83.81 646 GLY A N 1
ATOM 5071 C CA . GLY A 1 646 ? -21.705 25.029 11.809 1.00 83.81 646 GLY A CA 1
ATOM 5072 C C . GLY A 1 646 ? -22.934 24.560 12.580 1.00 83.81 646 GLY A C 1
ATOM 5073 O O . GLY A 1 646 ? -23.627 23.611 12.180 1.00 83.81 646 GLY A O 1
ATOM 5074 N N . HIS A 1 647 ? -23.187 25.201 13.714 1.00 81.50 647 HIS A N 1
ATOM 5075 C CA . HIS A 1 647 ? -24.317 24.891 14.585 1.00 81.50 647 HIS A CA 1
ATOM 5076 C C . HIS A 1 647 ? -25.671 25.138 13.897 1.00 81.50 647 HIS A C 1
ATOM 5078 O O . HIS A 1 647 ? -26.647 24.420 14.144 1.00 81.50 647 HIS A O 1
ATOM 5084 N N . GLU A 1 648 ? -25.736 26.093 12.967 1.00 75.12 648 GLU A N 1
ATOM 5085 C CA . GLU A 1 648 ? -26.922 26.403 12.170 1.00 75.12 648 GLU A CA 1
ATOM 5086 C C . GLU A 1 648 ? -27.386 25.238 11.276 1.00 75.12 648 GLU A C 1
ATOM 5088 O O . GLU A 1 648 ? -28.550 25.201 10.868 1.00 75.12 648 GLU A O 1
ATOM 5093 N N . HIS A 1 649 ? -26.523 24.250 11.011 1.00 72.81 649 HIS A N 1
ATOM 5094 C CA . HIS A 1 649 ? -26.844 23.085 10.180 1.00 72.81 649 HIS A CA 1
ATOM 5095 C C . HIS A 1 649 ? -27.382 21.866 10.959 1.00 72.81 649 HIS A C 1
ATOM 5097 O O . HIS A 1 649 ? -27.867 20.924 10.337 1.00 72.81 649 HIS A O 1
ATOM 5103 N N . LEU A 1 650 ? -27.360 21.866 12.299 1.00 68.06 650 LEU A N 1
ATOM 5104 C CA . LEU A 1 650 ? -27.614 20.669 13.128 1.00 68.06 650 LEU A CA 1
ATOM 5105 C C . LEU A 1 650 ? -29.101 20.343 13.434 1.00 68.06 650 LEU A C 1
ATOM 5107 O O . LEU A 1 650 ? -29.390 19.494 14.279 1.00 68.06 650 LEU A O 1
ATOM 5111 N N . HIS A 1 651 ? -30.068 20.989 12.770 1.00 57.59 651 HIS A N 1
ATOM 5112 C CA . HIS A 1 651 ? -31.508 20.849 13.071 1.00 57.59 651 HIS A CA 1
ATOM 5113 C C . HIS A 1 651 ? -32.261 19.929 12.082 1.00 57.59 651 HIS A C 1
ATOM 5115 O O . HIS A 1 651 ? -32.125 20.077 10.866 1.00 57.59 651 HIS A O 1
ATOM 5121 N N . LYS A 1 652 ? -33.124 19.025 12.590 1.00 48.31 652 LYS A N 1
ATOM 5122 C CA . LYS A 1 652 ? -33.927 18.079 11.776 1.00 48.31 652 LYS A CA 1
ATOM 5123 C C . LYS A 1 652 ? -34.926 18.762 10.824 1.00 48.31 652 LYS A C 1
ATOM 5125 O O . LYS A 1 652 ? -35.706 19.631 11.219 1.00 48.31 652 LYS A O 1
ATOM 5130 N N . TRP A 1 653 ? -34.988 18.260 9.586 1.00 39.12 653 TRP A N 1
ATOM 5131 C CA . TRP A 1 653 ? -36.012 18.566 8.579 1.00 39.12 653 TRP A CA 1
ATOM 5132 C C . TRP A 1 653 ? -37.234 17.647 8.763 1.00 39.12 653 TRP A C 1
ATOM 5134 O O . TRP A 1 653 ? -37.246 16.516 8.296 1.00 39.12 653 TRP A O 1
ATOM 5144 N N . HIS A 1 654 ? -38.290 18.114 9.438 1.00 35.94 654 HIS A N 1
ATOM 5145 C CA . HIS A 1 654 ? -39.558 17.367 9.574 1.00 35.94 654 HIS A CA 1
ATOM 5146 C C . HIS A 1 654 ? -40.536 17.608 8.404 1.00 35.94 654 HIS A C 1
ATOM 5148 O O . HIS A 1 654 ? -41.723 17.842 8.628 1.00 35.94 654 HIS A O 1
ATOM 5154 N N . GLY A 1 655 ? -40.056 17.629 7.153 1.00 35.75 655 GLY A N 1
ATOM 5155 C CA . GLY A 1 655 ? -40.909 17.659 5.946 1.00 35.75 655 GLY A CA 1
ATOM 5156 C C . GLY A 1 655 ? -41.842 18.875 5.779 1.00 35.75 655 GLY A C 1
ATOM 5157 O O . GLY A 1 655 ? -42.544 18.994 4.783 1.00 35.75 655 GLY A O 1
ATOM 5158 N N . LYS A 1 656 ? -41.847 19.822 6.719 1.00 30.64 656 LYS A N 1
ATOM 5159 C CA . LYS A 1 656 ? -42.541 21.109 6.640 1.00 30.64 656 LYS A CA 1
ATOM 5160 C C . LYS A 1 656 ? -41.539 22.183 7.039 1.00 30.64 656 LYS A C 1
ATOM 5162 O O . LYS A 1 656 ? -40.911 22.070 8.089 1.00 30.64 656 LYS A O 1
ATOM 5167 N N . LEU A 1 657 ? -41.387 23.216 6.208 1.00 34.91 657 LEU A N 1
ATOM 5168 C CA . LEU A 1 657 ? -40.588 24.424 6.465 1.00 34.91 657 LEU A CA 1
ATOM 5169 C C . LEU A 1 657 ? -41.123 25.177 7.703 1.00 34.91 657 LEU A C 1
ATOM 5171 O O . LEU A 1 657 ? -41.720 26.247 7.603 1.00 34.91 657 LEU A O 1
ATOM 5175 N N . LYS A 1 658 ? -40.941 24.632 8.909 1.00 30.98 658 LYS A N 1
ATOM 5176 C CA . LYS A 1 658 ? -41.184 25.356 10.156 1.00 30.98 658 LYS A CA 1
ATOM 5177 C C . LYS A 1 658 ? -39.916 26.138 10.502 1.00 30.98 658 LYS A C 1
ATOM 5179 O O . LYS A 1 658 ? -38.913 25.565 10.899 1.00 30.98 658 LYS A O 1
ATOM 5184 N N . ARG A 1 659 ? -40.002 27.458 10.283 1.00 39.62 659 ARG A N 1
ATOM 5185 C CA . ARG A 1 659 ? -39.090 28.557 10.676 1.00 39.62 659 ARG A CA 1
ATOM 5186 C C . ARG A 1 659 ? -37.894 28.132 11.550 1.00 39.62 659 ARG A C 1
ATOM 5188 O O . ARG A 1 659 ? -38.081 27.845 12.730 1.00 39.62 659 ARG A O 1
ATOM 5195 N N . PHE A 1 660 ? -36.686 28.244 10.985 1.00 46.03 660 PHE A N 1
ATOM 5196 C CA . PHE A 1 660 ? -35.385 28.299 11.668 1.00 46.03 660 PHE A CA 1
ATOM 5197 C C . PHE A 1 660 ? -35.437 29.314 12.813 1.00 46.03 660 PHE A C 1
ATOM 5199 O O . PHE A 1 660 ? -35.313 30.516 12.571 1.00 46.03 660 PHE A O 1
ATOM 5206 N N . LYS A 1 661 ? -35.750 28.887 14.039 1.00 44.84 661 LYS A N 1
ATOM 5207 C CA . LYS A 1 661 ? -36.063 29.867 15.084 1.00 44.84 661 LYS A CA 1
ATOM 5208 C C . LYS A 1 661 ? -34.899 30.254 15.989 1.00 44.84 661 LYS A C 1
ATOM 5210 O O . LYS A 1 661 ? -34.928 31.403 16.412 1.00 44.84 661 LYS A O 1
ATOM 5215 N N . ASN A 1 662 ? -33.882 29.422 16.254 1.00 50.94 662 ASN A N 1
ATOM 5216 C CA . ASN A 1 662 ? -33.076 29.679 17.463 1.00 50.94 662 ASN A CA 1
ATOM 5217 C C . ASN A 1 662 ? -31.533 29.577 17.388 1.00 50.94 662 ASN A C 1
ATOM 5219 O O . ASN A 1 662 ? -30.911 30.069 18.327 1.00 50.94 662 ASN A O 1
ATOM 5223 N N . ARG A 1 663 ? -30.894 29.022 16.346 1.00 61.28 663 ARG A N 1
ATOM 5224 C CA . ARG A 1 663 ? -29.415 28.970 16.233 1.00 61.28 663 ARG A CA 1
ATOM 5225 C C . ARG A 1 663 ? -28.977 29.390 14.834 1.00 61.28 663 ARG A C 1
ATOM 5227 O O . ARG A 1 663 ? -29.564 28.933 13.856 1.00 61.28 663 ARG A O 1
ATOM 5234 N N . VAL A 1 664 ? -28.039 30.327 14.759 1.00 70.50 664 VAL A N 1
ATOM 5235 C CA . VAL A 1 664 ? -27.649 31.030 13.522 1.00 70.50 664 VAL A CA 1
ATOM 5236 C C . VAL A 1 664 ? -26.134 31.181 13.422 1.00 70.50 664 VAL A C 1
ATOM 5238 O O . VAL A 1 664 ? -25.668 32.022 12.669 1.00 70.50 664 VAL A O 1
ATOM 5241 N N . ASP A 1 665 ? -25.385 30.431 14.222 1.00 75.50 665 ASP A N 1
ATOM 5242 C CA . ASP A 1 665 ? -23.940 30.513 14.393 1.00 75.50 665 ASP A CA 1
ATOM 5243 C C . ASP A 1 665 ? -23.211 29.356 13.677 1.00 75.50 665 ASP A C 1
ATOM 5245 O O . ASP A 1 665 ? -23.767 28.261 13.646 1.00 75.50 665 ASP A O 1
ATOM 5249 N N . PRO A 1 666 ? -22.008 29.581 13.099 1.00 81.81 666 PRO A N 1
ATOM 5250 C CA . PRO A 1 666 ? -21.197 30.802 13.183 1.00 81.81 666 PRO A CA 1
ATOM 5251 C C . PRO A 1 666 ? -21.785 31.979 12.378 1.00 81.81 666 PRO A C 1
ATOM 5253 O O . PRO A 1 666 ? -21.552 33.144 12.692 1.00 81.81 666 PRO A O 1
ATOM 5256 N N . GLY A 1 667 ? -22.682 31.699 11.434 1.00 77.75 667 GLY A N 1
ATOM 5257 C CA . GLY A 1 667 ? -23.592 32.695 10.880 1.00 77.75 667 GLY A CA 1
ATOM 5258 C C . GLY A 1 667 ? -23.100 33.416 9.644 1.00 77.75 667 GLY A C 1
ATOM 5259 O O . GLY A 1 667 ? -22.088 33.083 9.039 1.00 77.75 667 GLY A O 1
ATOM 5260 N N . GLY A 1 668 ? -23.883 34.405 9.213 1.00 74.94 668 GLY A N 1
ATOM 5261 C CA . GLY A 1 668 ? -23.840 34.889 7.834 1.00 74.94 668 GLY A CA 1
ATOM 5262 C C . GLY A 1 668 ? -22.572 35.629 7.402 1.00 74.94 668 GLY A C 1
ATOM 5263 O O . GLY A 1 668 ? -22.509 36.040 6.253 1.00 74.94 668 GLY A O 1
ATOM 5264 N N . GLN A 1 669 ? -21.595 35.836 8.281 1.00 82.50 669 GLN A N 1
ATOM 5265 C CA . GLN A 1 669 ? -20.290 36.425 7.945 1.00 82.50 669 GLN A CA 1
ATOM 5266 C C . GLN A 1 669 ? -19.135 35.422 8.044 1.00 82.50 669 GLN A C 1
ATOM 5268 O O . GLN A 1 669 ? -17.982 35.812 7.893 1.00 82.50 669 GLN A O 1
ATOM 5273 N N . PHE A 1 670 ? -19.426 34.146 8.304 1.00 86.88 670 PHE A N 1
ATOM 5274 C CA . PHE A 1 670 ? -18.418 33.098 8.302 1.00 86.88 670 PHE A CA 1
ATOM 5275 C C . PHE A 1 670 ? -18.180 32.573 6.878 1.00 86.88 670 PHE A C 1
ATOM 5277 O O . PHE A 1 670 ? -19.099 32.085 6.216 1.00 86.88 670 PHE A O 1
ATOM 5284 N N . GLU A 1 671 ? -16.945 32.688 6.399 1.00 86.25 671 GLU A N 1
ATOM 5285 C CA . GLU A 1 671 ? -16.525 32.320 5.046 1.00 86.25 671 GLU A CA 1
ATOM 5286 C C . GLU A 1 671 ? -16.090 30.854 4.991 1.00 86.25 671 GLU A C 1
ATOM 5288 O O . GLU A 1 671 ? -14.909 30.529 5.099 1.00 86.25 671 GLU A O 1
ATOM 5293 N N . TRP A 1 672 ? -17.058 29.959 4.801 1.00 83.44 672 TRP A N 1
ATOM 5294 C CA . TRP A 1 672 ? -16.820 28.513 4.753 1.00 83.44 672 TRP A CA 1
ATOM 5295 C C . TRP A 1 672 ? -15.790 28.070 3.701 1.00 83.44 672 TRP A C 1
ATOM 5297 O O . TRP A 1 672 ? -15.000 27.171 3.984 1.00 83.44 672 TRP A O 1
ATOM 5307 N N . LEU A 1 673 ? -15.743 28.736 2.539 1.00 81.12 673 LEU A N 1
ATOM 5308 C CA . LEU A 1 673 ? -14.791 28.417 1.463 1.00 81.12 673 LEU A CA 1
ATOM 5309 C C . LEU A 1 673 ? -13.334 28.539 1.912 1.00 81.12 673 LEU A C 1
ATOM 5311 O O . LEU A 1 673 ? -12.500 27.766 1.471 1.00 81.12 673 LEU A O 1
ATOM 5315 N N . ARG A 1 674 ? -13.014 29.438 2.853 1.00 83.19 674 ARG A N 1
ATOM 5316 C CA . ARG A 1 674 ? -11.632 29.578 3.343 1.00 83.19 674 ARG A CA 1
ATOM 5317 C C . ARG A 1 674 ? -11.151 28.331 4.082 1.00 83.19 674 ARG A C 1
ATOM 5319 O O . ARG A 1 674 ? -9.959 28.052 4.082 1.00 83.19 674 ARG A O 1
ATOM 5326 N N . ILE A 1 675 ? -12.065 27.605 4.728 1.00 82.94 675 ILE A N 1
ATOM 5327 C CA . ILE A 1 675 ? -11.756 26.324 5.370 1.00 82.94 675 ILE A CA 1
ATOM 5328 C C . ILE A 1 675 ? -11.724 25.217 4.326 1.00 82.94 675 ILE A C 1
ATOM 5330 O O . ILE A 1 675 ? -10.807 24.409 4.346 1.00 82.94 675 ILE A O 1
ATOM 5334 N N . GLU A 1 676 ? -12.696 25.182 3.417 1.00 81.44 676 GLU A N 1
ATOM 5335 C CA . GLU A 1 676 ? -12.735 24.178 2.353 1.00 81.44 676 GLU A CA 1
ATOM 5336 C C . GLU A 1 676 ? -11.472 24.221 1.484 1.00 81.44 676 GLU A C 1
ATOM 5338 O O . GLU A 1 676 ? -10.782 23.211 1.388 1.00 81.44 676 GLU A O 1
ATOM 5343 N N . ASP A 1 677 ? -11.097 25.393 0.970 1.00 76.88 677 ASP A N 1
ATOM 5344 C CA . ASP A 1 677 ? -9.896 25.592 0.152 1.00 76.88 677 ASP A CA 1
ATOM 5345 C C . ASP A 1 677 ? -8.615 25.214 0.907 1.00 76.88 677 ASP A C 1
ATOM 5347 O O . ASP A 1 677 ? -7.692 24.640 0.333 1.00 76.88 677 ASP A O 1
ATOM 5351 N N . ALA A 1 678 ? -8.552 25.509 2.211 1.00 70.75 678 ALA A N 1
ATOM 5352 C CA . ALA A 1 678 ? -7.389 25.185 3.034 1.00 70.75 678 ALA A CA 1
ATOM 5353 C C . ALA A 1 678 ? -7.245 23.682 3.325 1.00 70.75 678 ALA A C 1
ATOM 5355 O O . ALA A 1 678 ? -6.155 23.241 3.689 1.00 70.75 678 ALA A O 1
ATOM 5356 N N . LEU A 1 679 ? -8.325 22.905 3.208 1.00 71.31 679 LEU A N 1
ATOM 5357 C CA . LEU A 1 679 ? -8.337 21.462 3.468 1.00 71.31 679 LEU A CA 1
ATOM 5358 C C . LEU A 1 679 ? -8.395 20.627 2.179 1.00 71.31 679 LEU A C 1
ATOM 5360 O O . LEU A 1 679 ? -8.033 19.444 2.200 1.00 71.31 679 LEU A O 1
ATOM 5364 N N . ALA A 1 680 ? -8.836 21.224 1.069 1.00 67.88 680 ALA A N 1
ATOM 5365 C CA . ALA A 1 680 ? -9.004 20.575 -0.222 1.00 67.88 680 ALA A CA 1
ATOM 5366 C C . ALA A 1 680 ? -7.700 19.912 -0.691 1.00 67.88 680 ALA A C 1
ATOM 5368 O O . ALA A 1 680 ? -6.631 20.517 -0.711 1.00 67.88 680 ALA A O 1
ATOM 5369 N N . GLY A 1 681 ? -7.786 18.628 -1.048 1.00 48.47 681 GLY A N 1
ATOM 5370 C CA . GLY A 1 681 ? -6.643 17.835 -1.516 1.00 48.47 681 GLY A CA 1
ATOM 5371 C C . GLY A 1 681 ? -5.653 17.389 -0.430 1.00 48.47 681 GLY A C 1
ATOM 5372 O O . GLY A 1 681 ? -4.839 16.513 -0.707 1.00 48.47 681 GLY A O 1
ATOM 5373 N N . ILE A 1 682 ? -5.738 17.920 0.797 1.00 53.59 682 ILE A N 1
ATOM 5374 C CA . ILE A 1 682 ? -4.872 17.527 1.925 1.00 53.59 682 ILE A CA 1
ATOM 5375 C C . ILE A 1 682 ? -5.522 16.413 2.752 1.00 53.59 682 ILE A C 1
ATOM 5377 O O . ILE A 1 682 ? -4.858 15.443 3.114 1.00 53.59 682 ILE A O 1
ATOM 5381 N N . TYR A 1 683 ? -6.826 16.526 3.024 1.00 58.84 683 TYR A N 1
ATOM 5382 C CA . TYR A 1 683 ? -7.580 15.555 3.826 1.00 58.84 683 TYR A CA 1
ATOM 5383 C C . TYR A 1 683 ? -8.712 14.920 3.002 1.00 58.84 683 TYR A C 1
ATOM 5385 O O . TYR A 1 683 ? -9.879 15.298 3.156 1.00 58.84 683 TYR A O 1
ATOM 5393 N N . PRO A 1 684 ? -8.397 13.969 2.096 1.00 53.50 684 PRO A N 1
ATOM 5394 C CA . PRO A 1 684 ? -9.407 13.323 1.265 1.00 53.50 684 PRO A CA 1
ATOM 5395 C C . PRO A 1 684 ? -10.424 12.579 2.144 1.00 53.50 684 PRO A C 1
ATOM 5397 O O . PRO A 1 684 ? -10.074 11.687 2.916 1.00 53.50 684 PRO A O 1
ATOM 5400 N N . GLY A 1 685 ? -11.700 12.962 2.036 1.00 58.38 685 GLY A N 1
ATOM 5401 C CA . GLY A 1 685 ? -12.801 12.363 2.797 1.00 58.38 685 GLY A CA 1
ATOM 5402 C C . GLY A 1 685 ? -13.259 13.138 4.038 1.00 58.38 685 GLY A C 1
ATOM 5403 O O . GLY A 1 685 ? -14.095 12.613 4.772 1.00 58.38 685 GLY A O 1
ATOM 5404 N N . VAL A 1 686 ? -12.750 14.353 4.274 1.00 65.44 686 VAL A N 1
ATOM 5405 C CA . VAL A 1 686 ? -13.366 15.325 5.195 1.00 65.44 686 VAL A CA 1
ATOM 5406 C C . VAL A 1 686 ? -14.281 16.253 4.400 1.00 65.44 686 VAL A C 1
ATOM 5408 O O . VAL A 1 686 ? -13.860 16.857 3.418 1.00 65.44 686 VAL A O 1
ATOM 5411 N N . VAL A 1 687 ? -15.533 16.380 4.833 1.00 74.12 687 VAL A N 1
ATOM 5412 C CA . VAL A 1 687 ? -16.550 17.220 4.193 1.00 74.12 687 VAL A CA 1
ATOM 5413 C C . VAL A 1 687 ? -16.751 18.500 5.000 1.00 74.12 687 VAL A C 1
ATOM 5415 O O . VAL A 1 687 ? -17.061 18.451 6.192 1.00 74.12 687 VAL A O 1
ATOM 5418 N N . VAL A 1 688 ? -16.634 19.656 4.342 1.00 77.38 688 VAL A N 1
ATOM 5419 C CA . VAL A 1 688 ? -17.009 20.960 4.907 1.00 77.38 688 VAL A CA 1
ATOM 5420 C C . VAL A 1 688 ? -18.447 21.271 4.499 1.00 77.38 688 VAL A C 1
ATOM 5422 O O . VAL A 1 688 ? -18.759 21.480 3.331 1.00 77.38 688 VAL A O 1
ATOM 5425 N N . CYS A 1 689 ? -19.368 21.286 5.459 1.00 70.38 689 CYS A N 1
ATOM 5426 C CA . CYS A 1 689 ? -20.775 21.547 5.189 1.00 70.38 689 CYS A CA 1
ATOM 5427 C C . CYS A 1 689 ? -21.056 23.055 5.139 1.00 70.38 689 CYS A C 1
ATOM 5429 O O . CYS A 1 689 ? -21.148 23.715 6.174 1.00 70.38 689 CYS A O 1
ATOM 5431 N N . HIS A 1 690 ? -21.299 23.577 3.934 1.00 66.56 690 HIS A N 1
ATOM 5432 C CA . HIS A 1 690 ? -21.846 24.913 3.690 1.00 66.56 690 HIS A CA 1
ATOM 5433 C C . HIS A 1 690 ? -22.915 24.870 2.592 1.00 66.56 690 HIS A C 1
ATOM 5435 O O . HIS A 1 690 ? -22.987 23.947 1.792 1.00 66.56 690 HIS A O 1
ATOM 5441 N N . LYS A 1 691 ? -23.789 25.876 2.534 1.00 49.22 691 LYS A N 1
ATOM 5442 C CA . LYS A 1 691 ? -25.024 25.852 1.728 1.00 49.22 691 LYS A CA 1
ATOM 5443 C C . LYS A 1 691 ? -24.849 25.638 0.207 1.00 49.22 691 LYS A C 1
ATOM 5445 O O . LYS A 1 691 ? -25.844 25.343 -0.453 1.00 49.22 691 LYS A O 1
ATOM 5450 N N . PHE A 1 692 ? -23.645 25.778 -0.355 1.00 42.84 692 PHE A N 1
ATOM 5451 C CA . PHE A 1 692 ? -23.385 25.501 -1.777 1.00 42.84 692 PHE A CA 1
ATOM 5452 C C . PHE A 1 692 ? -23.243 24.005 -2.097 1.00 42.84 692 PHE A C 1
ATOM 5454 O O . PHE A 1 692 ? -23.433 23.635 -3.249 1.00 42.84 692 PHE A O 1
ATOM 5461 N N . SER A 1 693 ? -23.094 23.125 -1.100 1.00 41.50 693 SER A N 1
ATOM 5462 C CA . SER A 1 693 ? -23.196 21.667 -1.295 1.00 41.50 693 SER A CA 1
ATOM 5463 C C . SER A 1 693 ? -24.638 21.167 -1.514 1.00 41.50 693 SER A C 1
ATOM 5465 O O . SER A 1 693 ? -24.879 19.967 -1.635 1.00 41.50 693 SER A O 1
ATOM 5467 N N . ARG A 1 694 ? -25.625 22.080 -1.581 1.00 39.62 694 ARG A N 1
ATOM 5468 C CA . ARG A 1 694 ? -27.061 21.770 -1.710 1.00 39.62 694 ARG A CA 1
ATOM 5469 C C . ARG A 1 694 ? -27.717 22.167 -3.034 1.00 39.62 694 ARG A C 1
ATOM 5471 O O . ARG A 1 694 ? -28.915 21.933 -3.154 1.00 39.62 694 ARG A O 1
ATOM 5478 N N . LEU A 1 695 ? -27.015 22.755 -4.002 1.00 36.47 695 LEU A N 1
ATOM 5479 C CA . LEU A 1 695 ? -27.620 23.153 -5.282 1.00 36.47 695 LEU A CA 1
ATOM 5480 C C . LEU A 1 695 ? -26.934 22.426 -6.437 1.00 36.47 695 LEU A C 1
ATOM 5482 O O . LEU A 1 695 ? -25.716 22.500 -6.575 1.00 36.47 695 LEU A O 1
ATOM 5486 N N . SER A 1 696 ? -27.714 21.744 -7.280 1.00 33.31 696 SER A N 1
ATOM 5487 C CA . SER A 1 696 ? -27.204 21.281 -8.571 1.00 33.31 696 SER A CA 1
ATOM 5488 C C . SER A 1 696 ? -26.836 22.504 -9.412 1.00 33.31 696 SER A C 1
ATOM 5490 O O . SER A 1 696 ? -27.537 23.522 -9.355 1.00 33.31 696 SER A O 1
ATOM 5492 N N . ALA A 1 697 ? -25.778 22.411 -10.219 1.00 34.47 697 ALA A N 1
ATOM 5493 C CA . ALA A 1 697 ? -25.456 23.446 -11.195 1.00 34.47 697 ALA A CA 1
ATOM 5494 C C . ALA A 1 697 ? -26.733 23.846 -11.966 1.00 34.47 697 ALA A C 1
ATOM 5496 O O . ALA A 1 697 ? -27.383 23.012 -12.595 1.00 34.47 697 ALA A O 1
ATOM 5497 N N . GLY A 1 698 ? -27.146 25.109 -11.830 1.00 38.97 698 GLY A N 1
ATOM 5498 C CA . GLY A 1 698 ? -28.273 25.677 -12.570 1.00 38.97 698 GLY A CA 1
ATOM 5499 C C . GLY A 1 698 ? -29.693 25.439 -12.033 1.00 38.97 698 GLY A C 1
ATOM 5500 O O . GLY A 1 698 ? -30.625 25.894 -12.692 1.00 38.97 698 GLY A O 1
ATOM 5501 N N . THR A 1 699 ? -29.926 24.807 -10.869 1.00 37.19 699 THR A N 1
ATOM 5502 C CA . THR A 1 699 ? -31.302 24.705 -10.324 1.00 37.19 699 THR A CA 1
ATOM 5503 C C . THR A 1 699 ? -31.424 25.127 -8.857 1.00 37.19 699 THR A C 1
ATOM 5505 O O . THR A 1 699 ? -30.604 24.786 -8.016 1.00 37.19 699 THR A O 1
ATOM 5508 N N . ASN A 1 700 ? -32.502 25.851 -8.523 1.00 36.72 700 ASN A N 1
ATOM 5509 C CA . ASN A 1 700 ? -32.882 26.230 -7.150 1.00 36.72 700 ASN A CA 1
ATOM 5510 C C . ASN A 1 700 ? -33.479 25.045 -6.340 1.00 36.72 700 ASN A C 1
ATOM 5512 O O . ASN A 1 700 ? -34.312 25.259 -5.455 1.00 36.72 700 ASN A O 1
ATOM 5516 N N . ARG A 1 701 ? -33.115 23.791 -6.653 1.00 34.03 701 ARG A N 1
ATOM 5517 C CA . ARG A 1 701 ? -33.586 22.584 -5.946 1.00 34.03 701 ARG A CA 1
ATOM 5518 C C . ARG A 1 701 ? -32.471 21.980 -5.086 1.00 34.03 701 ARG A C 1
ATOM 5520 O O . ARG A 1 701 ? -31.304 22.032 -5.451 1.00 34.03 701 ARG A O 1
ATOM 5527 N N . LEU A 1 702 ? -32.865 21.430 -3.933 1.00 40.12 702 LEU A N 1
ATOM 5528 C CA . LEU A 1 702 ? -31.975 20.747 -2.986 1.00 40.12 702 LEU A CA 1
ATOM 5529 C C . LEU A 1 702 ? -31.412 19.462 -3.613 1.00 40.12 702 LEU A C 1
ATOM 5531 O O . LEU A 1 702 ? -32.195 18.682 -4.149 1.00 40.12 702 LEU A O 1
ATOM 5535 N N . ASN A 1 703 ? -30.098 19.234 -3.504 1.00 40.88 703 ASN A N 1
ATOM 5536 C CA . ASN A 1 703 ? -29.458 17.969 -3.886 1.00 40.88 703 ASN A CA 1
ATOM 5537 C C . ASN A 1 703 ? -29.982 16.809 -2.998 1.00 40.88 703 ASN A C 1
ATOM 5539 O O . ASN A 1 703 ? -29.753 16.857 -1.784 1.00 40.88 703 ASN A O 1
ATOM 5543 N N . PRO A 1 704 ? -30.691 15.802 -3.549 1.00 39.00 704 PRO A N 1
ATOM 5544 C CA . PRO A 1 704 ? -31.207 14.658 -2.789 1.00 39.00 704 PRO A CA 1
ATOM 5545 C C . PRO A 1 704 ? -30.101 13.755 -2.223 1.00 39.00 704 PRO A C 1
ATOM 5547 O O . PRO A 1 704 ? -30.267 13.227 -1.126 1.00 39.00 704 PRO A O 1
ATOM 5550 N N . ASP A 1 705 ? -28.951 13.670 -2.902 1.00 40.81 705 ASP A N 1
ATOM 5551 C CA . ASP A 1 705 ? -27.823 12.791 -2.543 1.00 40.81 705 ASP A CA 1
ATOM 5552 C C . ASP A 1 705 ? -27.110 13.226 -1.248 1.00 40.81 705 ASP A C 1
ATOM 5554 O O . ASP A 1 705 ? -26.322 12.485 -0.663 1.00 40.81 705 ASP A O 1
ATOM 5558 N N . TRP A 1 706 ? -27.395 14.438 -0.764 1.00 43.12 706 TRP A N 1
ATOM 5559 C CA . TRP A 1 706 ? -26.794 15.015 0.440 1.00 43.12 706 TRP A CA 1
ATOM 5560 C C . TRP A 1 706 ? -27.197 14.277 1.727 1.00 43.12 706 TRP A C 1
ATOM 5562 O O . TRP A 1 706 ? -26.383 14.117 2.636 1.00 43.12 706 TRP A O 1
ATOM 5572 N N . LEU A 1 707 ? -28.451 13.819 1.821 1.00 38.88 707 LEU A N 1
ATOM 5573 C CA . LEU A 1 707 ? -28.918 13.061 2.988 1.00 38.88 707 LEU A CA 1
ATOM 5574 C C . LEU A 1 707 ? -28.318 11.655 3.007 1.00 38.88 707 LEU A C 1
ATOM 5576 O O . LEU A 1 707 ? -27.980 11.176 4.084 1.00 38.88 707 LEU A O 1
ATOM 5580 N N . ASP A 1 708 ? -28.106 11.049 1.840 1.00 38.78 708 ASP A N 1
ATOM 5581 C CA . ASP A 1 708 ? -27.437 9.753 1.729 1.00 38.78 708 ASP A CA 1
ATOM 5582 C C . ASP A 1 708 ? -25.936 9.863 2.013 1.00 38.78 708 ASP A C 1
ATOM 5584 O O . ASP A 1 708 ? -25.386 8.992 2.672 1.00 38.78 708 ASP A O 1
ATOM 5588 N N . GLN A 1 709 ? -25.273 10.965 1.650 1.00 39.94 709 GLN A N 1
ATOM 5589 C CA . GLN A 1 709 ? -23.872 11.197 2.024 1.00 39.94 709 GLN A CA 1
ATOM 5590 C C . GLN A 1 709 ? -23.670 11.472 3.522 1.00 39.94 709 GLN A C 1
ATOM 5592 O O . GLN A 1 709 ? -22.623 11.129 4.055 1.00 39.94 709 GLN A O 1
ATOM 5597 N N . CYS A 1 710 ? -24.638 12.068 4.228 1.00 37.06 710 CYS A N 1
ATOM 5598 C CA . CYS A 1 710 ? -24.543 12.259 5.683 1.00 37.06 710 CYS A CA 1
ATOM 5599 C C . CYS A 1 710 ? -25.066 11.063 6.499 1.00 37.06 710 CYS A C 1
ATOM 5601 O O . CYS A 1 710 ? -24.587 10.851 7.610 1.00 37.06 710 CYS A O 1
ATOM 5603 N N . ASN A 1 711 ? -26.039 10.300 5.982 1.00 34.69 711 ASN A N 1
ATOM 5604 C CA . ASN A 1 711 ? -26.607 9.133 6.668 1.00 34.69 711 ASN A CA 1
ATOM 5605 C C . ASN A 1 711 ? -25.884 7.813 6.343 1.00 34.69 711 ASN A C 1
ATOM 5607 O O . ASN A 1 711 ? -26.004 6.887 7.139 1.00 34.69 711 AS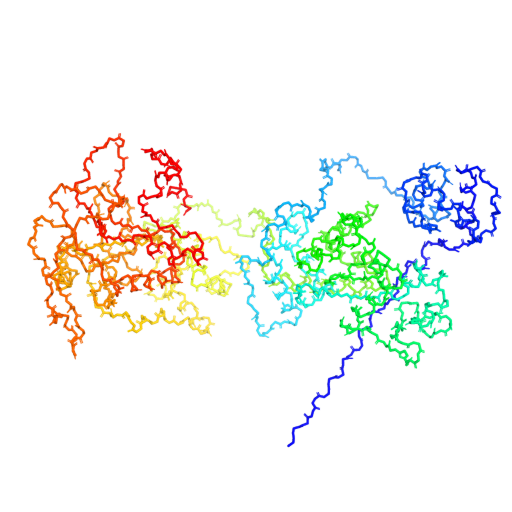N A O 1
ATOM 5611 N N . ASN A 1 712 ? -25.144 7.724 5.227 1.00 33.22 712 ASN A N 1
ATOM 5612 C CA . ASN A 1 712 ? -24.359 6.541 4.834 1.00 33.22 712 ASN A CA 1
ATOM 5613 C C . ASN A 1 712 ? -22.840 6.732 4.991 1.00 33.22 712 ASN A C 1
ATOM 5615 O O . ASN A 1 712 ? -22.061 5.982 4.400 1.00 33.22 712 ASN A O 1
ATOM 5619 N N . LEU A 1 713 ? -22.393 7.712 5.783 1.00 29.62 713 LEU A N 1
ATOM 5620 C CA . LEU A 1 713 ? -21.046 7.631 6.349 1.00 29.62 713 LEU A CA 1
ATOM 5621 C C . LEU A 1 713 ? -21.075 6.531 7.429 1.00 29.62 713 LEU A C 1
ATOM 5623 O O . LEU A 1 713 ? -21.945 6.611 8.300 1.00 29.62 713 LEU A O 1
ATOM 5627 N N . PRO A 1 714 ? -20.210 5.503 7.334 1.00 28.67 714 PRO A N 1
ATOM 5628 C CA . PRO A 1 714 ? -20.263 4.313 8.186 1.00 28.67 714 PRO A CA 1
ATOM 5629 C C . PRO A 1 714 ? -20.158 4.605 9.686 1.00 28.67 714 PRO A C 1
ATOM 5631 O O . PRO A 1 714 ? -19.471 5.585 10.064 1.00 28.67 714 PRO A O 1
#

Sequence (714 aa):
MRPSLVFEPEPFRLSLTPEWESEVGRGGPDYIRWLQSSLNKLLGLRLAVDGTMGPATRSAIRSFQRQNGLLADGMVGPVTEQALVRDGAGDPPWATAAPTPIPIPPSMVSTIPPPGFLKDLAELQTVSLTPAIPIMKSSGWSATRKTLTDIYNRLGGLMGAVAAKTQVETASVLAVWKVESGPYPHVVGKAIIRFENHLFHRLWGALNDATYAQYFRHGTYRGQAGKSWENHQYRDDPSQPFREFHGNQEAEYHVLQLAVRLAGEAIALQCISIGGPQILVSNYALIGYRSPRDMFDAFQASERYHVLGFFDFCQQKEKATGGLLQYLRARDFHSFARYYNGPGQVDYYGGKIREAYEEALQLSLADGEIQWEDSPLGRKISSLEELEEGFDIAKTIRLNRCMKEWLGWINYRHEIYTLLGFSRVCPTEAALAEAVRRWQQERGLTADGIVGLKTLNNLLAALGRSTLPAEPARPSWIHWDPSPNFSRRNGYLIDTIVLHATGGGEVNGAMQRFKNRRSGVSSHFIVLRNGVVLQLVELDQAAWHTSTKSTEIPGMNQRSIGIEIVNPGGRKGTTGVTVCEDDIGSGTRWSCAKSAKITPVRPLPGYYRPRATEKFVSYSEPQYRSVIRLVSYLISCIPTIRLITGHEHLHKWHGKLKRFKNRVDPGGQFEWLRIEDALAGIYPGVVVCHKFSRLSAGTNRLNPDWLDQCNNLP

Foldseek 3Di:
DDDDDDDDDDDPDDPPDFCVVPQDPCLFLQQQLLLQVLLCVLVVDDDDSRSDLDPVQLQSLLVQCVVVVHDSQSDDDPVSVVSSVVSPSPDGPNPVPDDDDDDDDDDPPDPDDPDDFCVPDPCLVPWDQADPDQADDDPPDDPLLVLLSLNNRRGVRSLVVLCVVLVFDSLLLSLLLCLQQPRDFADAQQWAKDFQLLLLCVRPCVVVVVVCVQFWDADPGVNRHDDSRHDTWGDPGSVDDIDDQPPPSVSRVVVLVVSCVVPNNQSSLQRMQTHRNRHRLVCCVQSPHPGSVRLVNVRNHDNSSVSSSVVSNQSRQDPPVPTLSVCSSVLVLLVNCCRSVNDPCSCPRSVSSVVSSVSSVVRPSDDDDDDDCPDPCNVPDDDDPDDDPDQPLVLQLVQQVVQCVQVVCVSVQVLLCVVLPDDPDNDDSSRQLQSLLVVCVVVVHRSRSHCHLVSVQVSCVVVVHDRDPDPPPDPPLEAEDAAPQWAALSSAAAAEEAEFEQLALEPVVSSVLRNDNVNNFDFQWEAALQQRIYGHDDPRIQTRHADCDPQFDHSDSSRHGYYYYNFNFKDFDFWFDWHAPWDDPPDDDIDRPDIDGFGFACFDPQFDDDDPRIGTGARHPSRLVNVLVVVVVCCVSRVSHQEYEYNLPGGDDPVDPDDSPDGAPPHRNDDQVSNCVSCPPPNPRRDYDTRVQQDDVPDPHGDPCVCVSVVVPD

pLDDT: mean 70.36, std 20.45, range [23.0, 97.69]